Protein AF-A0A2I0N4E3-F1 (afdb_monomer_lite)

Secondary structure (DSSP, 8-state):
-HHHHHHT-HHHHHHHHHHHTT-HHHHHTT-TT---SHHHHHHHHHHHHHHHHHHHHH-----SSHHHHHHHTHHHHHHHHHHHHHHHHHHHH-GGGHHHHHHHHHHHHHHHHHHHHTT--THHHHHHHHHHHHHHHHHHHHHHHHS-SSTHHHHHHHHHHHHHHHHHHHHHTGGGGS-HHHHHHHHHHHHHHHHHHHHHHHH-GGGTTSHHHHHHHHHHS--TTTS--HHHHHSGGGS----HHHHHHHT-HHHHHHHHHHHHHHHHHHHHS--HHHHHHHHHHHHHHHHHHH-TTHHHHHHHHHHHHHHHHHHHHHHHHTHHHHHHHHHHHGGG-HHHHHHHH--HHHHHHHHHHIIIIIHHHHHHHHHHTS-HHHHHHHHHHHHHHTT----HHHHHHHHTT-SS-SS-----TTHHHHHHHHTTSSTTS-GGGSPEEE--GGGHHHHHHTS-S-BSSBTTTBSHHHHHHHHT-SSHHHHHHHHHHHHHHHHHHHHSS--HHHHHHHHHTT--HHHHHHHHHHHH-TTTTHHHHHH-HHHH--B--HHHHHHHGGGS-S---------HHHHHHHHHHHHHHHHS-HHHHHHHHHHHHHHHS--EEEE---HHHHHTSHHHHHHHTTB-GGGTEEEEEE-TT--EEEHHHHHHHHHT-------S---SS------TTS-TTS----B-STT-B-EEEEEE-

Foldseek 3Di:
DLLLCLLPRPQLVVQLVVLLLLQLLLLLCVFPPNPALVVVLLVLLVLLNSLLSVLLVQQDFDDPDVVRSCVVSVVSLVSLLSSLVSLLSNVVRDLPSLLSLVLLLVLLLVQLLVCQQVLTASSSSLSSSLSSLVSSLVSNVVVDVPPDDPNVLSSLSSVVSNVSSVVSCVQRRVCSVPHSVPSNVVSVVVVVVLLVVLCVLCVDPVNCPDSSNSSSCSVVPCPPLPQQDLVLCQPQQSPFCLDPVLLCLSSANLLQVQLVVLLVVLVVVCVVPPDSSSSSLNSCQVSLSVSVRRGNNSSSVNNSSSSSSSSVSLVVLVVVLPCVQLVVQLVVCVVVDNVVSNVVSDDPSNVVSVCCCVVRRVVSSNLSSVQSNDEVVVVVVVLVVVCVVVVHDDDPVVVVVSVVPDSHDSHYHYDPPVLLVVLQVLLVPPPVDQLVLAAEEAAAADCQCSCVPSNSHHYCHHPVGHNLLLNLQLVPPPDLLLNLLSQLVSLVLVCCVVPVFHDPQLVVLCVVLQDDPVLRVVLRCCSNCLVVQQVVLCVCCVQQNAFDDQVVQVVVVVPDPDDPNRLDTADSSLSSSSVRSRSSVVRDPNVSSVSSSVSSCVSRSHHHDHYDDDPCCQPPCVVVSCSSSRHDCVVFWQFWKAFPVRRTDGPVRVVVVVVPDPDDPPPDDDDDDDPDPPPPPSCPPDPDWDDPDPPGTIDTDIHTD

Structure (mmCIF, N/CA/C/O backbone):
data_AF-A0A2I0N4E3-F1
#
_entry.id   AF-A0A2I0N4E3-F1
#
loop_
_atom_site.group_PDB
_atom_site.id
_atom_site.type_symbol
_atom_site.label_atom_id
_atom_site.label_alt_id
_atom_site.label_comp_id
_atom_site.label_asym_id
_atom_site.label_entity_id
_atom_site.label_seq_id
_atom_site.pdbx_PDB_ins_code
_atom_site.Cartn_x
_atom_site.Cartn_y
_atom_site.Cartn_z
_atom_site.occupancy
_atom_site.B_iso_or_equiv
_atom_site.auth_seq_id
_atom_site.auth_comp_id
_atom_site.auth_asym_id
_atom_site.auth_atom_id
_atom_site.pdbx_PDB_model_num
ATOM 1 N N . TYR A 1 1 ? -19.682 -4.160 10.534 1.00 96.62 1 TYR A N 1
ATOM 2 C CA . TYR A 1 1 ? -20.645 -4.525 11.611 1.00 96.62 1 TYR A CA 1
ATOM 3 C C . TYR A 1 1 ? -19.995 -5.102 12.878 1.00 96.62 1 TYR A C 1
ATOM 5 O O . TYR A 1 1 ? -20.140 -4.505 13.945 1.00 96.62 1 TYR A O 1
ATOM 13 N N . PHE A 1 2 ? -19.321 -6.264 12.815 1.00 96.19 2 PHE A N 1
ATOM 14 C CA . PHE A 1 2 ? -18.874 -6.992 14.019 1.00 96.19 2 PHE A CA 1
ATOM 15 C C . PHE A 1 2 ? -17.879 -6.222 14.894 1.00 96.19 2 PHE A C 1
ATOM 17 O O . PHE A 1 2 ? -18.013 -6.278 16.115 1.00 96.19 2 PHE A O 1
ATOM 24 N N . ILE A 1 3 ? -16.967 -5.450 14.294 1.00 95.44 3 ILE A N 1
ATOM 25 C CA . ILE A 1 3 ? -16.037 -4.562 15.012 1.00 95.44 3 ILE A CA 1
ATOM 26 C C . ILE A 1 3 ? -16.822 -3.599 15.922 1.00 95.44 3 ILE A C 1
ATOM 28 O O . ILE A 1 3 ? -16.734 -3.689 17.146 1.00 95.44 3 ILE A O 1
ATOM 32 N N . GLY A 1 4 ? -17.699 -2.761 15.354 1.00 95.44 4 GLY A N 1
ATOM 33 C CA . GLY A 1 4 ? -18.514 -1.810 16.126 1.00 95.44 4 GLY A CA 1
ATOM 34 C C . GLY A 1 4 ? -19.456 -2.471 17.146 1.00 95.44 4 GLY A C 1
ATOM 35 O O . GLY A 1 4 ? -19.631 -1.956 18.254 1.00 95.44 4 GLY A O 1
ATOM 36 N N . LYS A 1 5 ? -20.024 -3.645 16.820 1.00 95.88 5 LYS A N 1
ATOM 37 C CA . LYS A 1 5 ? -20.852 -4.428 17.758 1.00 95.88 5 LYS A CA 1
ATOM 38 C C . LYS A 1 5 ? -20.054 -4.885 18.974 1.00 95.88 5 LYS A C 1
ATOM 40 O O . LYS A 1 5 ? -20.552 -4.769 20.093 1.00 95.88 5 LYS A O 1
ATOM 45 N N . ASN A 1 6 ? -18.871 -5.449 18.744 1.00 92.62 6 ASN A N 1
ATOM 46 C CA . ASN A 1 6 ? -18.045 -6.011 19.800 1.00 92.62 6 ASN A CA 1
ATOM 47 C C . ASN A 1 6 ? -17.428 -4.903 20.656 1.00 92.62 6 ASN A C 1
ATOM 49 O O . ASN A 1 6 ? -17.451 -5.036 21.873 1.00 92.62 6 ASN A O 1
ATOM 53 N N . LEU A 1 7 ? -16.958 -3.799 20.072 1.00 91.94 7 LEU A N 1
ATOM 54 C CA . LEU A 1 7 ? -16.380 -2.677 20.826 1.00 91.94 7 LEU A CA 1
ATOM 55 C C . LEU A 1 7 ? -17.418 -1.950 21.689 1.00 91.94 7 LEU A C 1
ATOM 57 O O . LEU A 1 7 ? -17.183 -1.6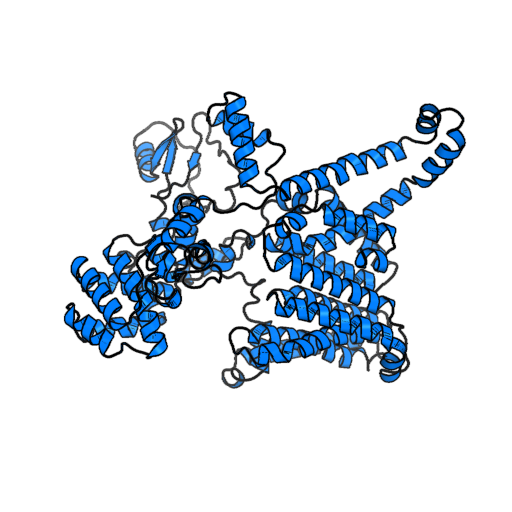74 22.871 1.00 91.94 7 LEU A O 1
ATOM 61 N N . PHE A 1 8 ? -18.596 -1.698 21.113 1.00 93.75 8 PHE A N 1
ATOM 62 C CA . PHE A 1 8 ? -19.646 -0.910 21.746 1.00 93.75 8 PHE A CA 1
ATOM 63 C C . PHE A 1 8 ? -20.942 -1.711 21.888 1.00 93.75 8 PHE A C 1
ATOM 65 O O . PHE A 1 8 ? -21.206 -2.275 22.948 1.00 93.75 8 PHE A O 1
ATOM 72 N N . ASN A 1 9 ? -21.792 -1.726 20.858 1.00 95.19 9 ASN A N 1
ATOM 73 C CA . ASN A 1 9 ? -23.085 -2.412 20.878 1.00 95.19 9 ASN A CA 1
ATOM 74 C C . ASN A 1 9 ? -23.651 -2.609 19.461 1.00 95.19 9 ASN A C 1
ATOM 76 O O . ASN A 1 9 ? -23.168 -2.032 18.488 1.00 95.19 9 ASN A O 1
ATOM 80 N N . ARG A 1 10 ? -24.741 -3.385 19.349 1.00 96.75 10 ARG A N 1
ATOM 81 C CA . ARG A 1 10 ? -25.404 -3.698 18.068 1.00 96.75 10 ARG A CA 1
ATOM 82 C C . ARG A 1 10 ? -25.760 -2.460 17.235 1.00 96.75 10 ARG A C 1
ATOM 84 O O . ARG A 1 10 ? -25.642 -2.530 16.020 1.00 96.75 10 ARG A O 1
ATOM 91 N N . LYS A 1 11 ? -26.204 -1.361 17.854 1.00 96.69 11 LYS A N 1
ATOM 92 C CA . LYS A 1 11 ? -26.636 -0.157 17.125 1.00 96.69 11 LYS A CA 1
ATOM 93 C C . LYS A 1 11 ? -25.449 0.564 16.493 1.00 96.69 11 LYS A C 1
ATOM 95 O O . LYS A 1 11 ? -25.528 0.909 15.324 1.00 96.69 11 LYS A O 1
ATOM 100 N N . VAL A 1 12 ? -24.341 0.688 17.225 1.00 97.00 12 VAL A N 1
ATOM 101 C CA . VAL A 1 12 ? -23.073 1.203 16.679 1.00 97.00 12 VAL A CA 1
ATOM 102 C C . VAL A 1 12 ? -22.603 0.328 15.516 1.00 97.00 12 VAL A C 1
ATOM 104 O O . VAL A 1 12 ? -22.289 0.839 14.451 1.00 97.00 12 VAL A O 1
ATOM 107 N N . GLY A 1 13 ? -22.659 -1.001 15.666 1.00 97.19 13 GLY A N 1
ATOM 108 C CA . GLY A 1 13 ? -22.301 -1.927 14.587 1.00 97.19 13 GLY A CA 1
ATOM 109 C C . GLY A 1 13 ? -23.149 -1.785 13.315 1.00 97.19 13 GLY A C 1
ATOM 110 O O . GLY A 1 13 ? -22.601 -1.922 12.223 1.00 97.19 13 GLY A O 1
ATOM 111 N N . LEU A 1 14 ? -24.458 -1.527 13.441 1.00 97.69 14 LEU A N 1
ATOM 112 C CA . LEU A 1 14 ? -25.352 -1.286 12.297 1.00 97.69 14 LEU A CA 1
ATOM 113 C C . LEU A 1 14 ? -25.046 0.048 11.614 1.00 97.69 14 LEU A C 1
ATOM 115 O O . LEU A 1 14 ? -24.922 0.081 10.398 1.00 97.69 14 LEU A O 1
ATOM 119 N N . ILE A 1 15 ? -24.879 1.119 12.395 1.00 97.50 15 ILE A N 1
ATOM 120 C CA . ILE A 1 15 ? -24.552 2.447 11.865 1.00 97.50 15 ILE A CA 1
ATOM 121 C C . ILE A 1 15 ? -23.200 2.410 11.142 1.00 97.50 15 ILE A C 1
ATOM 123 O O . ILE A 1 15 ? -23.111 2.903 10.029 1.00 97.50 15 ILE A O 1
ATOM 127 N N . ALA A 1 16 ? -22.177 1.772 11.720 1.00 97.44 16 ALA A N 1
ATOM 128 C CA . ALA A 1 16 ? -20.870 1.626 11.075 1.00 97.44 16 ALA A CA 1
ATOM 129 C C . ALA A 1 16 ? -20.960 0.889 9.732 1.00 97.44 16 ALA A C 1
ATOM 131 O O . ALA A 1 16 ? -20.292 1.263 8.780 1.00 97.44 16 ALA A O 1
ATOM 132 N N . ALA A 1 17 ? -21.780 -0.167 9.657 1.00 96.75 17 ALA A N 1
ATOM 133 C CA . ALA A 1 17 ? -21.975 -0.908 8.414 1.00 96.75 17 ALA A CA 1
ATOM 134 C C . ALA A 1 17 ? -22.701 -0.067 7.355 1.00 96.75 17 ALA A C 1
ATOM 136 O O . ALA A 1 17 ? -22.307 -0.106 6.200 1.00 96.75 17 ALA A O 1
ATOM 137 N N . ALA A 1 18 ? -23.718 0.701 7.757 1.00 95.88 18 ALA A N 1
ATOM 138 C CA . ALA A 1 18 ? -24.433 1.595 6.853 1.00 95.88 18 ALA A CA 1
ATOM 139 C C . ALA A 1 18 ? -23.533 2.725 6.335 1.00 95.88 18 ALA A C 1
ATOM 141 O O . ALA A 1 18 ? -23.530 2.975 5.142 1.00 95.88 18 ALA A O 1
ATOM 142 N N . LEU A 1 19 ? -22.741 3.357 7.213 1.00 96.06 19 LEU A N 1
ATOM 143 C CA . LEU A 1 19 ? -21.808 4.415 6.817 1.00 96.06 19 LEU A CA 1
ATOM 144 C C . LEU A 1 19 ? -20.777 3.898 5.814 1.00 96.06 19 LEU A C 1
ATOM 146 O O . LEU A 1 19 ? -20.636 4.509 4.763 1.00 96.06 19 LEU A O 1
ATOM 150 N N . LEU A 1 20 ? -20.141 2.756 6.105 1.00 95.25 20 LEU A N 1
ATOM 151 C CA . LEU A 1 20 ? -19.153 2.142 5.212 1.00 95.25 20 LEU A CA 1
ATOM 152 C C . LEU A 1 20 ? -19.754 1.772 3.850 1.00 95.25 20 LEU A C 1
ATOM 154 O O . LEU A 1 20 ? -19.149 2.038 2.823 1.00 95.25 20 LEU A O 1
ATOM 158 N N . ALA A 1 21 ? -20.966 1.209 3.838 1.00 93.44 21 ALA A N 1
ATOM 159 C CA . ALA A 1 21 ? -21.670 0.852 2.605 1.00 93.44 21 ALA A CA 1
ATOM 160 C C . ALA A 1 21 ? -22.066 2.065 1.743 1.00 93.44 21 ALA A C 1
ATOM 162 O O . ALA A 1 21 ? -22.497 1.885 0.613 1.00 93.44 21 ALA A O 1
ATOM 163 N N . THR A 1 22 ? -21.957 3.279 2.285 1.00 92.50 22 THR A N 1
ATOM 164 C CA . THR A 1 22 ? -22.213 4.547 1.587 1.00 92.50 22 THR A CA 1
ATOM 165 C C . THR A 1 22 ? -20.958 5.415 1.502 1.00 92.50 22 THR A C 1
ATOM 167 O O . THR A 1 22 ? -21.060 6.611 1.257 1.00 92.50 22 THR A O 1
ATOM 170 N N . THR A 1 23 ? -19.779 4.865 1.802 1.00 93.06 23 THR A N 1
ATOM 171 C CA . THR A 1 23 ? -18.528 5.614 1.700 1.00 93.06 23 THR A CA 1
ATOM 172 C C . THR A 1 23 ? -18.068 5.620 0.238 1.00 93.06 23 THR A C 1
ATOM 174 O O . THR A 1 23 ? -17.863 4.534 -0.302 1.00 93.06 23 THR A O 1
ATOM 177 N N . PRO A 1 24 ? -17.880 6.795 -0.393 1.00 89.31 24 PRO A N 1
ATOM 178 C CA . PRO A 1 24 ? -17.543 6.893 -1.816 1.00 89.31 24 PRO A CA 1
ATOM 179 C C . PRO A 1 24 ? -16.285 6.114 -2.201 1.00 89.31 24 PRO A C 1
ATOM 181 O O . PRO A 1 24 ? -16.346 5.262 -3.078 1.00 89.31 24 PRO A O 1
ATOM 184 N N . THR A 1 25 ? -15.176 6.303 -1.482 1.00 87.50 25 THR A N 1
ATOM 185 C CA . THR A 1 25 ? -13.910 5.609 -1.791 1.00 87.50 25 THR A CA 1
ATOM 186 C C . THR A 1 25 ? -13.981 4.103 -1.585 1.00 87.50 25 THR A C 1
ATOM 188 O O . THR A 1 25 ? -13.324 3.349 -2.287 1.00 87.50 25 THR A O 1
ATOM 191 N N . TRP A 1 26 ? -14.816 3.636 -0.653 1.00 90.38 26 TRP A N 1
ATOM 192 C CA . TRP A 1 26 ? -15.051 2.204 -0.481 1.00 90.38 26 TRP A CA 1
ATOM 193 C C . TRP A 1 26 ? -15.786 1.606 -1.686 1.00 90.38 26 TRP A C 1
ATOM 195 O O . TRP A 1 26 ? -15.526 0.468 -2.064 1.00 90.38 26 TRP A O 1
ATOM 205 N N . ILE A 1 27 ? -16.725 2.355 -2.269 1.00 89.50 27 ILE A N 1
ATOM 206 C CA . ILE A 1 27 ? -17.491 1.919 -3.440 1.00 89.50 27 ILE A CA 1
ATOM 207 C C . ILE A 1 27 ? -16.623 1.965 -4.689 1.00 89.50 27 ILE A C 1
ATOM 209 O O . ILE A 1 27 ? -16.612 0.983 -5.418 1.00 89.50 27 ILE A O 1
ATOM 213 N N . MET A 1 28 ? -15.876 3.052 -4.883 1.00 84.56 28 MET A N 1
ATOM 214 C CA . MET A 1 28 ? -14.990 3.270 -6.027 1.00 84.56 28 MET A CA 1
ATOM 215 C C . MET A 1 28 ? -14.033 2.088 -6.252 1.00 84.56 28 MET A C 1
ATOM 217 O O . MET A 1 28 ? -13.905 1.609 -7.374 1.00 84.56 28 MET A O 1
ATOM 221 N N . ASP A 1 29 ? -13.477 1.541 -5.169 1.00 84.44 29 ASP A N 1
ATOM 222 C CA . ASP A 1 29 ? -12.533 0.417 -5.223 1.00 84.44 29 ASP A CA 1
ATOM 223 C C . ASP A 1 29 ? -13.229 -0.960 -5.210 1.00 84.44 29 ASP A C 1
ATOM 225 O O . ASP A 1 29 ? -12.571 -1.994 -5.167 1.00 84.44 29 ASP A O 1
ATOM 229 N N . SER A 1 30 ? -14.568 -1.012 -5.203 1.00 88.31 30 SER A N 1
ATOM 230 C CA . SER A 1 30 ? -15.353 -2.260 -5.150 1.00 88.31 30 SER A CA 1
ATOM 231 C C . SER A 1 30 ? -16.513 -2.331 -6.149 1.00 88.31 30 SER A C 1
ATOM 233 O O . SER A 1 30 ? -17.421 -3.158 -5.996 1.00 88.31 30 SER A O 1
ATOM 235 N N . VAL A 1 31 ? -16.491 -1.487 -7.186 1.00 85.50 31 VAL A N 1
ATOM 236 C CA . VAL A 1 31 ? -17.494 -1.490 -8.257 1.00 85.50 31 VAL A CA 1
ATOM 237 C C . VAL A 1 31 ? -17.440 -2.767 -9.102 1.00 85.50 31 VAL A C 1
ATOM 239 O O . VAL A 1 31 ? -16.407 -3.416 -9.265 1.00 85.50 31 VAL A O 1
ATOM 242 N N . VAL A 1 32 ? -18.585 -3.142 -9.677 1.00 82.12 32 VAL A N 1
ATOM 243 C CA . VAL A 1 32 ? -18.674 -4.288 -10.593 1.00 82.12 32 VAL A CA 1
ATOM 244 C C . VAL A 1 32 ? -17.850 -4.000 -11.849 1.00 82.12 32 VAL A C 1
ATOM 246 O O . VAL A 1 32 ? -18.048 -2.975 -12.488 1.00 82.12 32 VAL A O 1
ATOM 249 N N . GLY A 1 33 ? -16.969 -4.931 -12.224 1.00 78.25 33 GLY A N 1
ATOM 250 C CA . GLY A 1 33 ? -16.068 -4.785 -13.375 1.00 78.25 33 GLY A CA 1
ATOM 251 C C . GLY A 1 33 ? -14.644 -4.373 -12.997 1.00 78.25 33 GLY A C 1
ATOM 252 O O . GLY A 1 33 ? -13.732 -4.586 -13.792 1.00 78.25 33 GLY A O 1
ATOM 253 N N . LEU A 1 34 ? -14.424 -3.887 -11.770 1.00 80.25 34 LEU A N 1
ATOM 254 C CA . LEU A 1 34 ? -13.090 -3.672 -11.212 1.00 80.25 34 LEU A CA 1
ATOM 255 C C . LEU A 1 34 ? -12.622 -4.951 -10.506 1.00 80.25 34 LEU A C 1
ATOM 257 O O . LEU A 1 34 ? -12.810 -5.138 -9.304 1.00 80.25 34 LEU A O 1
ATOM 261 N N . ALA A 1 35 ? -12.071 -5.884 -11.282 1.00 82.94 35 ALA A N 1
ATOM 262 C CA . ALA A 1 35 ? -11.586 -7.172 -10.786 1.00 82.94 35 ALA A CA 1
ATOM 263 C C . ALA A 1 35 ? -10.188 -7.056 -10.149 1.00 82.94 35 ALA A C 1
ATOM 265 O O . ALA A 1 35 ? -9.263 -7.758 -10.554 1.00 82.94 35 ALA A O 1
ATOM 266 N N . ASP A 1 36 ? -10.049 -6.169 -9.164 1.00 85.25 36 ASP A N 1
ATOM 267 C CA . ASP A 1 36 ? -8.798 -5.956 -8.439 1.00 85.25 36 ASP A CA 1
ATOM 268 C C . ASP A 1 36 ? -8.778 -6.676 -7.075 1.00 85.25 36 ASP A C 1
ATOM 270 O O . ASP A 1 36 ? -9.793 -7.158 -6.560 1.00 85.25 36 ASP A O 1
ATOM 274 N N . HIS A 1 37 ? -7.594 -6.778 -6.481 1.00 88.12 37 HIS A N 1
ATOM 275 C CA . HIS A 1 37 ? -7.341 -7.459 -5.214 1.00 88.12 37 HIS A CA 1
ATOM 276 C C . HIS A 1 37 ? -7.813 -6.672 -3.975 1.00 88.12 37 HIS A C 1
ATOM 278 O O . HIS A 1 37 ? -7.923 -7.249 -2.884 1.00 88.12 37 HIS A O 1
ATOM 284 N N . ASP A 1 38 ? -8.151 -5.392 -4.137 1.00 87.88 38 ASP A N 1
ATOM 285 C CA . ASP A 1 38 ? -8.483 -4.453 -3.064 1.00 87.88 38 ASP A CA 1
ATOM 286 C C . ASP A 1 38 ? -9.677 -4.884 -2.188 1.00 87.88 38 ASP A C 1
ATOM 288 O O . ASP A 1 38 ? -9.509 -5.077 -0.972 1.00 87.88 38 ASP A O 1
ATOM 292 N N . PRO A 1 39 ? -10.875 -5.161 -2.746 1.00 89.31 39 PRO A N 1
ATOM 293 C CA . PRO A 1 39 ? -12.007 -5.652 -1.960 1.00 89.31 39 PRO A CA 1
ATOM 294 C C . PRO A 1 39 ? -11.705 -6.959 -1.226 1.00 89.31 39 PRO A C 1
ATOM 296 O O . PRO A 1 39 ? -12.187 -7.180 -0.106 1.00 89.31 39 PRO A O 1
ATOM 299 N N . PHE A 1 40 ? -10.909 -7.833 -1.850 1.00 91.69 40 PHE A N 1
ATOM 300 C CA . PHE A 1 40 ? -10.581 -9.145 -1.310 1.00 91.69 40 PHE A CA 1
ATOM 301 C C . PHE A 1 40 ? -9.725 -9.015 -0.053 1.00 91.69 40 PHE A C 1
ATOM 303 O O . PHE A 1 40 ? -10.106 -9.518 1.013 1.00 91.69 40 PHE A O 1
ATOM 310 N N . TYR A 1 41 ? -8.600 -8.298 -0.133 1.00 92.31 41 TYR A N 1
ATOM 311 C CA . TYR A 1 41 ? -7.736 -8.146 1.032 1.00 92.31 41 TYR A CA 1
ATOM 312 C C . TYR A 1 41 ? -8.430 -7.323 2.125 1.00 92.31 41 TYR A C 1
ATOM 314 O O . TYR A 1 41 ? -8.303 -7.659 3.306 1.00 92.31 41 TYR A O 1
ATOM 322 N N . MET A 1 42 ? -9.214 -6.293 1.775 1.00 92.25 42 MET A N 1
ATOM 323 C CA . MET A 1 42 ? -9.929 -5.477 2.762 1.00 92.25 42 MET A CA 1
ATOM 324 C C . MET A 1 42 ? -10.963 -6.303 3.534 1.00 92.25 42 MET A C 1
ATOM 326 O O . MET A 1 42 ? -11.078 -6.176 4.758 1.00 92.25 42 MET A O 1
ATOM 330 N N . PHE A 1 43 ? -11.682 -7.206 2.861 1.00 94.00 43 PHE A N 1
ATOM 331 C CA . PHE A 1 43 ? -12.611 -8.123 3.518 1.00 94.00 43 PHE A CA 1
ATOM 332 C C . PHE A 1 43 ? -11.906 -8.997 4.567 1.00 94.00 43 PHE A C 1
ATOM 334 O O . PHE A 1 43 ? -12.353 -9.067 5.722 1.00 94.00 43 PHE A O 1
ATOM 341 N N . PHE A 1 44 ? -10.789 -9.632 4.200 1.00 97.31 44 PHE A N 1
ATOM 342 C CA . PHE A 1 44 ? -10.035 -10.485 5.119 1.00 97.31 44 PHE A CA 1
ATOM 343 C C . PHE A 1 44 ? -9.346 -9.689 6.231 1.00 97.31 44 PHE A C 1
ATOM 345 O O . PHE A 1 44 ? -9.364 -10.132 7.382 1.00 97.31 44 PHE A O 1
ATOM 352 N N . ALA A 1 45 ? -8.840 -8.486 5.954 1.00 95.88 45 ALA A N 1
ATOM 353 C CA . ALA A 1 45 ? -8.287 -7.595 6.971 1.00 95.88 45 ALA A CA 1
ATOM 354 C C . ALA A 1 45 ? -9.343 -7.229 8.032 1.00 95.88 45 ALA A C 1
ATOM 356 O O . ALA A 1 45 ? -9.100 -7.354 9.237 1.00 95.88 45 ALA A O 1
ATOM 357 N N . LEU A 1 46 ? -10.562 -6.867 7.610 1.00 95.81 46 LEU A N 1
ATOM 358 C CA . LEU A 1 46 ? -11.665 -6.556 8.527 1.00 95.81 46 LEU A CA 1
ATOM 359 C C . LEU A 1 46 ? -12.172 -7.780 9.294 1.00 95.81 46 LEU A C 1
ATOM 361 O O . LEU A 1 46 ? -12.535 -7.654 10.471 1.00 95.81 46 LEU A O 1
ATOM 365 N N . CYS A 1 47 ? -12.186 -8.960 8.669 1.00 97.56 47 CYS A N 1
ATOM 366 C CA . CYS A 1 47 ? -12.460 -10.218 9.362 1.00 97.56 47 CYS A CA 1
ATOM 367 C C . CYS A 1 47 ? -11.408 -10.484 10.444 1.00 97.56 47 CYS A C 1
ATOM 369 O O . CYS A 1 47 ? -11.774 -10.746 11.595 1.00 97.56 47 CYS A O 1
ATOM 371 N N . GLY A 1 48 ? -10.127 -10.313 10.105 1.00 97.69 48 GLY A N 1
ATOM 372 C CA . GLY A 1 48 ? -8.998 -10.391 11.026 1.00 97.69 48 GLY A CA 1
ATOM 373 C C . GLY A 1 48 ? -9.200 -9.481 12.232 1.00 97.69 48 GLY A C 1
ATOM 374 O O . GLY A 1 48 ? -9.277 -9.959 13.362 1.00 97.69 48 GLY A O 1
ATOM 375 N N . PHE A 1 49 ? -9.429 -8.187 12.015 1.00 97.19 49 PHE A N 1
ATOM 376 C CA . PHE A 1 49 ? -9.669 -7.233 13.101 1.00 97.19 49 PHE A CA 1
ATOM 377 C C . PHE A 1 49 ? -10.916 -7.539 13.938 1.00 97.19 49 PHE A C 1
ATOM 379 O O . PHE A 1 49 ? -10.894 -7.408 15.166 1.00 97.19 49 PHE A O 1
ATOM 386 N N . ALA A 1 50 ? -12.013 -7.981 13.320 1.00 97.19 50 ALA A N 1
ATOM 387 C CA . ALA A 1 50 ? -13.221 -8.358 14.051 1.00 97.19 50 ALA A CA 1
ATOM 388 C C . ALA A 1 50 ? -12.983 -9.557 14.983 1.00 97.19 50 ALA A C 1
ATOM 390 O O . ALA A 1 50 ? -13.464 -9.555 16.125 1.00 97.19 50 ALA A O 1
ATOM 391 N N . LEU A 1 51 ? -12.246 -10.561 14.501 1.00 97.94 51 LEU A N 1
ATOM 392 C CA . LEU A 1 51 ? -11.850 -11.750 15.254 1.00 97.94 51 LEU A CA 1
ATOM 393 C C . LEU A 1 51 ? -10.824 -11.411 16.337 1.00 97.94 51 LEU A C 1
ATOM 395 O O . LEU A 1 51 ? -10.964 -11.880 17.465 1.00 97.94 51 LEU A O 1
ATOM 399 N N . PHE A 1 52 ? -9.875 -10.524 16.046 1.00 97.69 52 PHE A N 1
ATOM 400 C CA . PHE A 1 52 ? -8.890 -10.027 17.000 1.00 97.69 52 PHE A CA 1
ATOM 401 C C . PHE A 1 52 ? -9.551 -9.315 18.187 1.00 97.69 52 PHE A C 1
ATOM 403 O O . PHE A 1 52 ? -9.347 -9.681 19.345 1.00 97.69 52 PHE A O 1
ATOM 410 N N . VAL A 1 53 ? -10.454 -8.366 17.917 1.00 96.12 53 VAL A N 1
ATOM 411 C CA . VAL A 1 53 ? -11.245 -7.695 18.962 1.00 96.12 53 VAL A CA 1
ATOM 412 C C . VAL A 1 53 ? -12.080 -8.714 19.741 1.00 96.12 53 VAL A C 1
ATOM 414 O O . VAL A 1 53 ? -12.203 -8.627 20.965 1.00 96.12 53 VAL A O 1
ATOM 417 N N . LYS A 1 54 ? -12.659 -9.710 19.059 1.00 96.06 54 LYS A N 1
ATOM 418 C CA . LYS A 1 54 ? -13.422 -10.770 19.725 1.00 96.06 54 LYS A CA 1
ATOM 419 C C . LYS A 1 54 ? -12.539 -11.616 20.647 1.00 96.06 54 LYS A C 1
ATOM 421 O O . LYS A 1 54 ? -12.999 -11.956 21.740 1.00 96.06 54 LYS A O 1
ATOM 426 N N . ALA A 1 55 ? -11.308 -11.920 20.242 1.00 96.62 55 ALA A N 1
ATOM 427 C CA . ALA A 1 55 ? -10.319 -12.623 21.049 1.00 96.62 55 ALA A CA 1
ATOM 428 C C . ALA A 1 55 ? -9.990 -11.828 22.319 1.00 96.62 55 ALA A C 1
ATOM 430 O O . ALA A 1 55 ? -10.166 -12.360 23.416 1.00 96.62 55 ALA A O 1
ATOM 431 N N . LEU A 1 56 ? -9.658 -10.537 22.185 1.00 94.25 56 LEU A N 1
ATOM 432 C CA . LEU A 1 56 ? -9.362 -9.648 23.317 1.00 94.25 56 LEU A CA 1
ATOM 433 C C . LEU A 1 56 ? -10.500 -9.602 24.345 1.00 94.25 56 LEU A C 1
ATOM 435 O O . LEU A 1 56 ? -10.254 -9.712 25.539 1.00 94.25 56 LEU A O 1
ATOM 439 N N . LYS A 1 57 ? -11.761 -9.496 23.901 1.00 92.44 57 LYS A N 1
ATOM 440 C CA . LYS A 1 57 ? -12.915 -9.462 24.824 1.00 92.44 57 LYS A CA 1
ATOM 441 C C . LYS A 1 57 ? -13.247 -10.809 25.461 1.00 92.44 57 LYS A C 1
ATOM 443 O O . LYS A 1 57 ? -13.951 -10.846 26.466 1.00 92.44 57 LYS A O 1
ATOM 448 N N . THR A 1 58 ? -12.847 -11.906 24.825 1.00 93.69 58 THR A N 1
ATOM 449 C CA . THR A 1 58 ? -13.118 -13.264 25.319 1.00 93.69 58 THR A CA 1
ATOM 450 C C . THR A 1 58 ? -12.033 -13.724 26.291 1.00 93.69 58 THR A C 1
ATOM 452 O O . THR A 1 58 ? -12.294 -14.601 27.114 1.00 93.69 58 THR A O 1
ATOM 455 N N . TYR A 1 59 ? -10.837 -13.142 26.199 1.00 93.62 59 TYR A N 1
ATOM 456 C CA . TYR A 1 59 ? -9.719 -13.453 27.073 1.00 93.62 59 TYR A CA 1
ATOM 457 C C . TYR A 1 59 ? -10.019 -13.047 28.522 1.00 93.62 59 TYR A C 1
ATOM 459 O O . TYR A 1 59 ? -10.478 -11.941 28.802 1.00 93.62 59 TYR A O 1
ATOM 467 N N . LYS A 1 60 ? -9.762 -13.965 29.450 1.00 89.44 60 LYS A N 1
ATOM 468 C CA . LYS A 1 60 ? -9.865 -13.771 30.893 1.00 89.44 60 LYS A CA 1
ATOM 469 C C . LYS A 1 60 ? -8.474 -13.506 31.455 1.00 89.44 60 LYS A C 1
ATOM 471 O O . LYS A 1 60 ? -7.625 -14.401 31.459 1.00 89.44 60 LYS A O 1
ATOM 476 N N . ASP A 1 61 ? -8.275 -12.286 31.941 1.00 83.69 61 ASP A N 1
ATOM 477 C CA . ASP A 1 61 ? -7.032 -11.851 32.582 1.00 83.69 61 ASP A CA 1
ATOM 478 C C . ASP A 1 61 ? -6.785 -12.566 33.935 1.00 83.69 61 ASP A C 1
ATOM 480 O O . ASP A 1 61 ? -7.633 -13.310 34.440 1.00 83.69 61 ASP A O 1
ATOM 484 N N . ASN A 1 62 ? -5.617 -12.302 34.535 1.00 76.88 62 ASN A N 1
ATOM 485 C CA . ASN A 1 62 ? -5.233 -12.677 35.905 1.00 76.88 62 ASN A CA 1
ATOM 486 C C . ASN A 1 62 ? -5.150 -14.182 36.189 1.00 76.88 62 ASN A C 1
ATOM 488 O O . ASN A 1 62 ? -5.598 -14.655 37.233 1.00 76.88 62 ASN A O 1
ATOM 492 N N . GLN A 1 63 ? -4.513 -14.929 35.292 1.00 80.06 63 GLN A N 1
ATOM 493 C CA . GLN A 1 63 ? -4.165 -16.320 35.571 1.00 80.06 63 GLN A CA 1
ATOM 494 C C . GLN A 1 63 ? -2.855 -16.408 36.375 1.00 80.06 63 GLN A C 1
ATOM 496 O O . GLN A 1 63 ? -2.035 -15.481 36.386 1.00 80.06 63 GLN A O 1
ATOM 501 N N . SER A 1 64 ? -2.685 -17.519 37.093 1.00 72.81 64 SER A N 1
ATOM 502 C CA . SER A 1 64 ? -1.531 -17.773 37.966 1.00 72.81 64 SER A CA 1
ATOM 503 C C . SER A 1 64 ? -0.228 -17.960 37.189 1.00 72.81 64 SER A C 1
ATOM 505 O O . SER A 1 64 ? 0.825 -17.515 37.639 1.00 72.81 64 SER A O 1
ATOM 507 N N . ASP A 1 65 ? -0.300 -18.599 36.023 1.00 82.81 65 ASP A N 1
ATOM 508 C CA . ASP A 1 65 ? 0.832 -18.889 35.150 1.00 82.81 65 ASP A CA 1
ATOM 509 C C . ASP A 1 65 ? 0.414 -18.907 33.663 1.00 82.81 65 ASP A C 1
ATOM 511 O O . ASP A 1 65 ? -0.762 -18.771 33.301 1.00 82.81 65 ASP A O 1
ATOM 515 N N . ILE A 1 66 ? 1.398 -19.073 32.776 1.00 85.19 66 ILE A N 1
ATOM 516 C CA . ILE A 1 66 ? 1.188 -19.160 31.322 1.00 85.19 66 ILE A CA 1
ATOM 517 C C . ILE A 1 66 ? 0.377 -20.403 30.931 1.00 85.19 66 ILE A C 1
ATOM 519 O O . ILE A 1 66 ? -0.467 -20.330 30.038 1.00 85.19 66 ILE A O 1
ATOM 523 N N . LYS A 1 67 ? 0.586 -21.542 31.602 1.00 86.88 67 LYS A N 1
ATOM 524 C CA . LYS A 1 67 ? -0.135 -22.786 31.289 1.00 86.88 67 LYS A CA 1
ATOM 525 C C . LYS A 1 67 ? -1.632 -22.640 31.574 1.00 86.88 67 LYS A C 1
ATOM 527 O O . LYS A 1 67 ? -2.465 -23.021 30.747 1.00 86.88 67 LYS A O 1
ATOM 532 N N . SER A 1 68 ? -1.983 -22.028 32.701 1.00 85.94 68 SER A N 1
ATOM 533 C CA . SER A 1 68 ? -3.350 -21.648 33.059 1.00 85.94 68 SER A CA 1
ATOM 534 C C . SER A 1 68 ? -3.908 -20.599 32.094 1.00 85.94 68 SER A C 1
ATOM 536 O O . SER A 1 68 ? -5.019 -20.755 31.589 1.00 85.94 68 SER A O 1
ATOM 538 N N . SER A 1 69 ? -3.101 -19.596 31.724 1.00 87.75 69 SER A N 1
ATOM 539 C CA . SER A 1 69 ? -3.458 -18.589 30.708 1.00 87.75 69 SER A CA 1
ATOM 540 C C . SER A 1 69 ? -3.904 -19.216 29.392 1.00 87.75 69 SER A C 1
ATOM 542 O O . SER A 1 69 ? -4.947 -18.841 28.866 1.00 87.75 69 SER A O 1
ATOM 544 N N . ILE A 1 70 ? -3.171 -20.211 28.894 1.00 89.94 70 ILE A N 1
ATOM 545 C CA . ILE A 1 70 ? -3.494 -20.906 27.643 1.00 89.94 70 ILE A CA 1
ATOM 546 C C . ILE A 1 70 ? -4.713 -21.822 27.816 1.00 89.94 70 ILE A C 1
ATOM 548 O O . ILE A 1 70 ? -5.655 -21.775 27.022 1.00 89.94 70 ILE A O 1
ATOM 552 N N . SER A 1 71 ? -4.719 -22.658 28.857 1.00 90.50 71 SER A N 1
ATOM 553 C CA . SER A 1 71 ? -5.765 -23.669 29.059 1.00 90.50 71 SER A CA 1
ATOM 554 C C . SER A 1 71 ? -7.145 -23.065 29.343 1.00 90.50 71 SER A C 1
ATOM 556 O O . SER A 1 71 ? -8.136 -23.551 28.792 1.00 90.50 71 SER A O 1
ATOM 558 N N . ASN A 1 72 ? -7.213 -21.972 30.107 1.00 91.69 72 ASN A N 1
ATOM 559 C CA . ASN A 1 72 ? -8.466 -21.294 30.442 1.00 91.69 72 ASN A CA 1
ATOM 560 C C . ASN A 1 72 ? -8.972 -20.365 29.327 1.00 91.69 72 ASN A C 1
ATOM 562 O O . ASN A 1 72 ? -10.166 -20.055 29.288 1.00 91.69 72 ASN A O 1
ATOM 566 N N . ASN A 1 73 ? -8.105 -19.959 28.391 1.00 94.69 73 ASN A N 1
ATOM 567 C CA . ASN A 1 73 ? -8.443 -19.029 27.308 1.00 94.69 73 ASN A CA 1
ATOM 568 C C . ASN A 1 73 ? -8.428 -19.649 25.904 1.00 94.69 73 ASN A C 1
ATOM 570 O O . ASN A 1 73 ? -8.385 -18.916 24.917 1.00 94.69 73 ASN A O 1
ATOM 574 N N . LYS A 1 74 ? -8.564 -20.977 25.776 1.00 94.62 74 LYS A N 1
ATOM 575 C CA . LYS A 1 74 ? -8.592 -21.678 24.473 1.00 94.62 74 LYS A CA 1
ATOM 576 C C . LYS A 1 74 ? -9.513 -21.021 23.441 1.00 94.62 74 LYS A C 1
ATOM 578 O O . LYS A 1 74 ? -9.115 -20.827 22.301 1.00 94.62 74 LYS A O 1
ATOM 583 N N . ARG A 1 75 ? -10.728 -20.618 23.837 1.00 96.62 75 ARG A N 1
ATOM 584 C CA . ARG A 1 75 ? -11.674 -19.944 22.925 1.00 96.62 75 ARG A CA 1
ATOM 585 C C . ARG A 1 75 ? -11.139 -18.609 22.400 1.00 96.62 75 ARG A C 1
ATOM 587 O O . ARG A 1 75 ? -11.325 -18.314 21.227 1.00 96.62 75 ARG A O 1
ATOM 594 N N . ALA A 1 76 ? -10.489 -17.811 23.248 1.00 96.50 76 ALA A N 1
ATOM 595 C CA . ALA A 1 76 ? -9.882 -16.551 22.827 1.00 96.50 76 ALA A CA 1
ATOM 596 C C . ALA A 1 76 ? -8.716 -16.798 21.860 1.00 96.50 76 ALA A C 1
ATOM 598 O O . ALA A 1 76 ? -8.623 -16.122 20.841 1.00 96.50 76 ALA A O 1
ATOM 599 N N . LEU A 1 77 ? -7.890 -17.813 22.132 1.00 97.69 77 LEU A N 1
ATOM 600 C CA . LEU A 1 77 ? -6.766 -18.185 21.268 1.00 97.69 77 LEU A CA 1
ATOM 601 C C . LEU A 1 77 ? -7.217 -18.751 19.916 1.00 97.69 77 LEU A C 1
ATOM 603 O O . LEU A 1 77 ? -6.583 -18.465 18.911 1.00 97.69 77 LEU A O 1
ATOM 607 N N . VAL A 1 78 ? -8.344 -19.468 19.851 1.00 98.12 78 VAL A N 1
ATOM 608 C CA . VAL A 1 78 ? -8.940 -19.886 18.568 1.00 98.12 78 VAL A CA 1
ATOM 609 C C . VAL A 1 78 ? -9.371 -18.671 17.745 1.00 98.12 78 VAL A C 1
ATOM 611 O O . VAL A 1 78 ? -9.061 -18.604 16.561 1.00 98.12 78 VAL A O 1
ATOM 614 N N . TYR A 1 79 ? -10.028 -17.675 18.352 1.00 98.25 79 TYR A N 1
ATOM 615 C CA . TYR A 1 79 ? -10.347 -16.434 17.635 1.00 98.25 79 TYR A CA 1
ATOM 616 C C . TYR A 1 79 ? -9.086 -15.687 17.179 1.00 98.25 79 TYR A C 1
ATOM 618 O O . TYR A 1 79 ? -9.075 -15.144 16.078 1.00 98.25 79 TYR A O 1
ATOM 626 N N . ALA A 1 80 ? -8.021 -15.688 17.988 1.00 98.25 80 ALA A N 1
ATOM 627 C CA . ALA A 1 80 ? -6.736 -15.102 17.614 1.00 98.25 80 ALA A CA 1
ATOM 628 C C . ALA A 1 80 ? -6.079 -15.848 16.439 1.00 98.25 80 ALA A C 1
ATOM 630 O O . ALA A 1 80 ? -5.609 -15.214 15.500 1.00 98.25 80 ALA A O 1
ATOM 631 N N . ALA A 1 81 ? -6.110 -17.181 16.435 1.00 98.56 81 ALA A N 1
ATOM 632 C CA . ALA A 1 81 ? -5.604 -17.988 15.328 1.00 98.56 81 ALA A CA 1
ATOM 633 C C . ALA A 1 81 ? -6.409 -17.753 14.038 1.00 98.56 81 ALA A C 1
ATOM 635 O O . ALA A 1 81 ? -5.825 -17.545 12.980 1.00 98.56 81 ALA A O 1
ATOM 636 N N . LEU A 1 82 ? -7.744 -17.684 14.118 1.00 98.50 82 LEU A N 1
ATOM 637 C CA . LEU A 1 82 ? -8.593 -17.342 12.966 1.00 98.50 82 LEU A CA 1
ATOM 638 C C . LEU A 1 82 ? -8.334 -15.915 12.455 1.00 98.50 82 LEU A C 1
ATOM 640 O O . LEU A 1 82 ? -8.375 -15.671 11.249 1.00 98.50 82 LEU A O 1
ATOM 644 N N . SER A 1 83 ? -8.032 -14.976 13.358 1.00 98.44 83 SER A N 1
ATOM 645 C CA . SER A 1 83 ? -7.556 -13.646 12.973 1.00 98.44 83 SER A CA 1
ATOM 646 C C . SER A 1 83 ? -6.242 -13.737 12.198 1.00 98.44 83 SER A C 1
ATOM 648 O O . SER A 1 83 ? -6.121 -13.100 11.157 1.00 98.44 83 SER A O 1
ATOM 650 N N . GLY A 1 84 ? -5.289 -14.545 12.666 1.00 98.19 84 GLY A N 1
ATOM 651 C CA . GLY A 1 84 ? -4.022 -14.780 11.975 1.00 98.19 84 GLY A CA 1
ATOM 652 C C . GLY A 1 84 ? -4.188 -15.429 10.601 1.00 98.19 84 GLY A C 1
ATOM 653 O O . GLY A 1 84 ? -3.549 -14.997 9.647 1.00 98.19 84 GLY A O 1
ATOM 654 N N . ALA A 1 85 ? -5.098 -16.399 10.472 1.00 98.25 85 ALA A N 1
ATOM 655 C CA . ALA A 1 85 ? -5.452 -17.014 9.192 1.00 98.25 85 ALA A CA 1
ATOM 656 C C . ALA A 1 85 ? -6.085 -16.015 8.212 1.00 98.25 85 ALA A C 1
ATOM 658 O O . ALA A 1 85 ? -5.804 -16.061 7.019 1.00 98.25 85 ALA A O 1
ATOM 659 N N . SER A 1 86 ? -6.882 -15.068 8.716 1.00 98.12 86 SER A N 1
ATOM 660 C CA . SER A 1 86 ? -7.413 -13.981 7.884 1.00 98.12 86 SER A CA 1
ATOM 661 C C . SER A 1 86 ? -6.285 -13.074 7.380 1.00 98.12 86 SER A C 1
ATOM 663 O O . SER A 1 86 ? -6.241 -12.767 6.197 1.00 98.12 86 SER A O 1
ATOM 665 N N . PHE A 1 87 ? -5.322 -12.705 8.233 1.00 97.75 87 PHE A N 1
ATOM 666 C CA . PHE A 1 87 ? -4.153 -11.931 7.790 1.00 97.75 87 PHE A CA 1
ATOM 667 C C . PHE A 1 87 ? -3.203 -12.719 6.881 1.00 97.75 87 PHE A C 1
ATOM 669 O O . PHE A 1 87 ? -2.536 -12.109 6.056 1.00 97.75 87 PHE A O 1
ATOM 676 N N . ALA A 1 88 ? -3.161 -14.051 6.979 1.00 95.88 88 ALA A N 1
ATOM 677 C CA . ALA A 1 88 ? -2.445 -14.884 6.013 1.00 95.88 88 ALA A CA 1
ATOM 678 C C . ALA A 1 88 ? -3.071 -14.753 4.615 1.00 95.88 88 ALA A C 1
ATOM 680 O O . ALA A 1 88 ? -2.357 -14.536 3.646 1.00 95.88 88 ALA A O 1
ATOM 681 N N . ALA A 1 89 ? -4.405 -14.773 4.513 1.00 95.75 89 ALA A N 1
ATOM 682 C CA . ALA A 1 89 ? -5.082 -14.524 3.238 1.00 95.75 89 ALA A CA 1
ATOM 683 C C . ALA A 1 89 ? -4.743 -13.135 2.666 1.00 95.75 89 ALA A C 1
ATOM 685 O O . ALA A 1 89 ? -4.454 -13.022 1.479 1.00 95.75 89 ALA A O 1
ATOM 686 N N . VAL A 1 90 ? -4.691 -12.096 3.511 1.00 94.88 90 VAL A N 1
ATOM 687 C CA . VAL A 1 90 ? -4.236 -10.753 3.097 1.00 94.88 90 VAL A CA 1
ATOM 688 C C . VAL A 1 90 ? -2.797 -10.804 2.574 1.00 94.88 90 VAL A C 1
ATOM 690 O O . VAL A 1 90 ? -2.536 -10.292 1.495 1.00 94.88 90 VAL A O 1
ATOM 693 N N . MET A 1 91 ? -1.884 -11.463 3.293 1.00 90.88 91 MET A N 1
ATOM 694 C CA . MET A 1 91 ? -0.474 -11.583 2.903 1.00 90.88 91 MET A CA 1
ATOM 695 C C . MET A 1 91 ? -0.270 -12.347 1.585 1.00 90.88 91 MET A C 1
ATOM 697 O O . MET A 1 91 ? 0.674 -12.050 0.868 1.00 90.88 91 MET A O 1
ATOM 701 N N . LEU A 1 92 ? -1.137 -13.309 1.242 1.00 89.19 92 LEU A N 1
ATOM 702 C CA . LEU A 1 92 ? -1.094 -13.997 -0.065 1.00 89.19 92 LEU A CA 1
ATOM 703 C C . LEU A 1 92 ? -1.584 -13.127 -1.220 1.00 89.19 92 LEU A C 1
ATOM 705 O O . LEU A 1 92 ? -1.344 -13.471 -2.371 1.00 89.19 92 LEU A O 1
ATOM 709 N N . THR A 1 93 ? -2.319 -12.063 -0.914 1.00 88.31 93 THR A N 1
ATOM 710 C CA . THR A 1 93 ? -3.020 -11.260 -1.919 1.00 88.31 93 THR A CA 1
ATOM 711 C C . THR A 1 93 ? -2.339 -9.916 -2.136 1.00 88.31 93 THR A C 1
ATOM 713 O O . THR A 1 93 ? -2.355 -9.401 -3.246 1.00 88.31 93 THR A O 1
ATOM 716 N N . TRP A 1 94 ? -1.765 -9.327 -1.082 1.00 86.94 94 TRP A N 1
ATOM 717 C CA . TRP A 1 94 ? -1.279 -7.956 -1.121 1.00 86.94 94 TRP A CA 1
ATOM 718 C C . TRP A 1 94 ? -0.029 -7.724 -0.275 1.00 86.94 94 TRP A C 1
ATOM 720 O O . TRP A 1 94 ? -0.003 -7.989 0.930 1.00 86.94 94 TRP A O 1
ATOM 730 N N . ASP A 1 95 ? 0.968 -7.094 -0.888 1.00 78.62 95 ASP A N 1
ATOM 731 C CA . ASP A 1 95 ? 2.247 -6.739 -0.269 1.00 78.62 95 ASP A CA 1
ATOM 732 C C . ASP A 1 95 ? 2.113 -5.725 0.882 1.00 78.62 95 ASP A C 1
ATOM 734 O O . ASP A 1 95 ? 2.935 -5.691 1.802 1.00 78.62 95 ASP A O 1
ATOM 738 N N . GLY A 1 96 ? 1.049 -4.915 0.887 1.00 79.50 96 GLY A N 1
ATOM 739 C CA . GLY A 1 96 ? 0.749 -3.957 1.958 1.00 79.50 96 GLY A CA 1
ATOM 740 C C . GLY A 1 96 ? 0.200 -4.575 3.250 1.00 79.50 96 GLY A C 1
ATOM 741 O O . GLY A 1 96 ? -0.064 -3.847 4.211 1.00 79.50 96 GLY A O 1
ATOM 742 N N . PHE A 1 97 ? 0.070 -5.908 3.344 1.00 88.00 97 PHE A N 1
ATOM 743 C CA . PHE A 1 97 ? -0.432 -6.595 4.546 1.00 88.00 97 PHE A CA 1
ATOM 744 C C . PHE A 1 97 ? 0.314 -6.215 5.841 1.00 88.00 97 PHE A C 1
ATOM 746 O O . PHE A 1 97 ? -0.268 -6.278 6.931 1.00 88.00 97 PHE A O 1
ATOM 753 N N . LEU A 1 98 ? 1.586 -5.804 5.716 1.00 87.56 98 LEU A N 1
ATOM 754 C CA . LEU A 1 98 ? 2.447 -5.351 6.811 1.00 87.56 98 LEU A CA 1
ATOM 755 C C . LEU A 1 98 ? 1.822 -4.214 7.621 1.00 87.56 98 LEU A C 1
ATOM 757 O O . LEU A 1 98 ? 2.089 -4.099 8.814 1.00 87.56 98 LEU A O 1
ATOM 761 N N . ILE A 1 99 ? 0.955 -3.405 7.010 1.00 88.00 99 ILE A N 1
ATOM 762 C CA . ILE A 1 99 ? 0.207 -2.356 7.706 1.00 88.00 99 ILE A CA 1
ATOM 763 C C . ILE A 1 99 ? -0.668 -2.972 8.804 1.00 88.00 99 ILE A C 1
ATOM 765 O O . ILE A 1 99 ? -0.646 -2.526 9.952 1.00 88.00 99 ILE A O 1
ATOM 769 N N . PHE A 1 100 ? -1.408 -4.038 8.493 1.00 93.12 100 PHE A N 1
ATOM 770 C CA . PHE A 1 100 ? -2.358 -4.635 9.429 1.00 93.12 100 PHE A CA 1
ATOM 771 C C . PHE A 1 100 ? -1.663 -5.451 10.526 1.00 93.12 100 PHE A C 1
ATOM 773 O O . PHE A 1 100 ? -2.008 -5.328 11.705 1.00 93.12 100 PHE A O 1
ATOM 780 N N . THR A 1 101 ? -0.656 -6.258 10.180 1.00 94.44 101 THR A N 1
ATOM 781 C CA . THR A 1 101 ? 0.123 -7.013 11.179 1.00 94.44 101 THR A CA 1
ATOM 782 C C . THR A 1 101 ? 1.045 -6.098 11.994 1.00 94.44 101 THR A C 1
ATOM 784 O O . THR A 1 101 ? 1.244 -6.317 13.195 1.00 94.44 101 THR A O 1
ATOM 787 N N . GLY A 1 102 ? 1.511 -4.999 11.398 1.00 92.88 102 GLY A N 1
ATOM 788 C CA . GLY A 1 102 ? 2.187 -3.897 12.077 1.00 92.88 102 GLY A CA 1
ATOM 789 C C . GLY A 1 102 ? 1.290 -3.214 13.112 1.00 92.88 102 GLY A C 1
ATOM 790 O O . GLY A 1 102 ? 1.712 -3.043 14.255 1.00 92.88 102 GLY A O 1
ATOM 791 N N . MET A 1 103 ? 0.022 -2.922 12.789 1.00 94.75 103 MET A N 1
ATOM 792 C CA . MET A 1 103 ? -0.952 -2.395 13.765 1.00 94.75 103 MET A CA 1
ATOM 793 C C . MET A 1 103 ? -1.124 -3.330 14.971 1.00 94.75 103 MET A C 1
ATOM 795 O O . MET A 1 103 ? -1.180 -2.858 16.107 1.00 94.75 103 MET A O 1
ATOM 799 N N . LEU A 1 104 ? -1.174 -4.652 14.755 1.00 97.06 104 LEU A N 1
ATOM 800 C CA . LEU A 1 104 ? -1.226 -5.642 15.841 1.00 97.06 104 LEU A CA 1
ATOM 801 C C . LEU A 1 104 ? 0.032 -5.597 16.716 1.00 97.06 104 LEU A C 1
ATOM 803 O O . LEU A 1 104 ? -0.068 -5.705 17.937 1.00 97.06 104 LEU A O 1
ATOM 807 N N . THR A 1 105 ? 1.197 -5.417 16.096 1.00 96.31 105 THR A N 1
ATOM 808 C CA . THR A 1 105 ? 2.496 -5.323 16.776 1.00 96.31 105 THR A CA 1
ATOM 809 C C . THR A 1 105 ? 2.596 -4.055 17.622 1.00 96.31 105 THR A C 1
ATOM 811 O O . THR A 1 105 ? 2.928 -4.136 18.805 1.00 96.31 105 THR A O 1
ATOM 814 N N . ILE A 1 106 ? 2.227 -2.899 17.057 1.00 94.94 106 ILE A N 1
ATOM 815 C CA . ILE A 1 106 ? 2.168 -1.608 17.761 1.00 94.94 106 ILE A CA 1
ATOM 816 C C . ILE A 1 106 ? 1.197 -1.699 18.939 1.00 94.94 106 ILE A C 1
ATOM 818 O O . ILE A 1 106 ? 1.546 -1.333 20.062 1.00 94.94 106 ILE A O 1
ATOM 822 N N . PHE A 1 107 ? -0.002 -2.239 18.700 1.00 97.31 107 PHE A N 1
ATOM 823 C CA . PHE A 1 107 ? -0.990 -2.472 19.746 1.00 97.31 107 PHE A CA 1
ATOM 824 C C . PHE A 1 107 ? -0.430 -3.354 20.867 1.00 97.31 107 PHE A C 1
ATOM 826 O O . PHE A 1 107 ? -0.550 -2.992 22.034 1.00 97.31 107 PHE A O 1
ATOM 833 N N . ALA A 1 108 ? 0.186 -4.491 20.534 1.00 97.00 108 ALA A N 1
ATOM 834 C CA . ALA A 1 108 ? 0.699 -5.434 21.520 1.00 97.00 108 ALA A CA 1
ATOM 835 C C . ALA A 1 108 ? 1.808 -4.814 22.374 1.00 97.00 108 ALA A C 1
ATOM 837 O O . ALA A 1 108 ? 1.734 -4.878 23.600 1.00 97.00 108 ALA A O 1
ATOM 838 N N . GLY A 1 109 ? 2.795 -4.171 21.743 1.00 94.31 109 GLY A N 1
ATOM 839 C CA . GLY A 1 109 ? 3.888 -3.504 22.448 1.00 94.31 109 GLY A CA 1
ATOM 840 C C . GLY A 1 109 ? 3.377 -2.420 23.395 1.00 94.31 109 GLY A C 1
ATOM 841 O O . GLY A 1 109 ? 3.671 -2.452 24.591 1.00 94.31 109 GLY A O 1
ATOM 842 N N . PHE A 1 110 ? 2.539 -1.514 22.883 1.00 94.88 110 PHE A N 1
ATOM 843 C CA . PHE A 1 110 ? 1.960 -0.437 23.681 1.00 94.88 110 PHE A CA 1
ATOM 844 C C . PHE A 1 110 ? 1.087 -0.973 24.823 1.00 94.88 110 PHE A C 1
ATOM 846 O O . PHE A 1 110 ? 1.265 -0.575 25.973 1.00 94.88 110 PHE A O 1
ATOM 853 N N . GLU A 1 111 ? 0.175 -1.910 24.551 1.00 95.12 111 GLU A N 1
ATOM 854 C CA . GLU A 1 111 ? -0.731 -2.433 25.576 1.00 95.12 111 GLU A CA 1
ATOM 855 C C . GLU A 1 111 ? 0.020 -3.204 26.662 1.00 95.12 111 GLU A C 1
ATOM 857 O O . GLU A 1 111 ? -0.304 -3.059 27.836 1.00 95.12 111 GLU A O 1
ATOM 862 N N . MET A 1 112 ? 1.062 -3.964 26.317 1.00 93.88 112 MET A N 1
ATOM 863 C CA . MET A 1 112 ? 1.875 -4.673 27.309 1.00 93.88 112 MET A CA 1
ATOM 864 C C . MET A 1 112 ? 2.642 -3.708 28.218 1.00 93.88 112 MET A C 1
ATOM 866 O O . MET A 1 112 ? 2.679 -3.915 29.434 1.00 93.88 112 MET A O 1
ATOM 870 N N . MET A 1 113 ? 3.202 -2.627 27.663 1.00 92.88 113 MET A N 1
ATOM 871 C CA . MET A 1 113 ? 3.829 -1.560 28.453 1.00 92.88 113 MET A CA 1
ATOM 872 C C . MET A 1 113 ? 2.809 -0.886 29.378 1.00 92.88 113 MET A C 1
ATOM 874 O O . MET A 1 113 ? 3.078 -0.665 30.560 1.00 92.88 113 MET A O 1
ATOM 878 N N . MET A 1 114 ? 1.615 -0.591 28.867 1.00 92.50 114 MET A N 1
ATOM 879 C CA . MET A 1 114 ? 0.571 0.092 29.625 1.00 92.50 114 MET A CA 1
ATOM 880 C C . MET A 1 114 ? -0.072 -0.791 30.699 1.00 92.50 114 MET A C 1
ATOM 882 O O . MET A 1 114 ? -0.328 -0.306 31.805 1.00 92.50 114 MET A O 1
ATOM 886 N N . ASP A 1 115 ? -0.294 -2.077 30.422 1.00 91.19 115 ASP A N 1
ATOM 887 C CA . ASP A 1 115 ? -0.693 -3.068 31.424 1.00 91.19 115 ASP A CA 1
ATOM 888 C C . ASP A 1 115 ? 0.362 -3.119 32.532 1.00 91.19 115 ASP A C 1
ATOM 890 O O . ASP A 1 115 ? 0.026 -3.058 33.717 1.00 91.19 115 ASP A O 1
ATOM 894 N N . LYS A 1 116 ? 1.648 -3.103 32.161 1.00 90.19 116 LYS A N 1
ATOM 895 C CA . LYS A 1 116 ? 2.750 -3.124 33.119 1.00 90.19 116 LYS A CA 1
ATOM 896 C C . LYS A 1 116 ? 2.803 -1.876 34.007 1.00 90.19 116 LYS A C 1
ATOM 898 O O . LYS A 1 116 ? 2.923 -2.009 35.226 1.00 90.19 116 LYS A O 1
ATOM 903 N N . MET A 1 117 ? 2.661 -0.682 33.430 1.00 90.06 117 MET A N 1
ATOM 904 C CA . MET A 1 117 ? 2.592 0.586 34.176 1.00 90.06 117 MET A CA 1
ATOM 905 C C . MET A 1 117 ? 1.392 0.639 35.127 1.00 90.06 117 MET A C 1
ATOM 907 O O . MET A 1 117 ? 1.464 1.252 36.188 1.00 90.06 117 MET A O 1
ATOM 911 N N . ARG A 1 118 ? 0.296 -0.040 34.775 1.00 88.69 118 ARG A N 1
ATOM 912 C CA . ARG A 1 118 ? -0.920 -0.137 35.594 1.00 88.69 118 ARG A CA 1
ATOM 913 C C . ARG A 1 118 ? -0.961 -1.357 36.503 1.00 88.69 118 ARG A C 1
ATOM 915 O O . ARG A 1 118 ? -2.014 -1.639 37.074 1.00 88.69 118 ARG A O 1
ATOM 922 N N . THR A 1 119 ? 0.146 -2.085 36.649 1.00 86.06 119 THR A N 1
ATOM 923 C CA . THR A 1 119 ? 0.242 -3.302 37.477 1.00 86.06 119 THR A CA 1
ATOM 924 C C . THR A 1 119 ? -0.768 -4.398 37.101 1.00 86.06 119 THR A C 1
ATOM 926 O O . THR A 1 119 ? -1.157 -5.219 37.929 1.00 86.06 119 THR A O 1
ATOM 929 N N . LYS A 1 120 ? -1.200 -4.423 35.836 1.00 87.00 120 LYS A N 1
ATOM 930 C CA . LYS A 1 120 ? -2.065 -5.454 35.256 1.00 87.00 120 LYS A CA 1
ATOM 931 C C . LYS A 1 120 ? -1.238 -6.540 34.572 1.00 87.00 120 LYS A C 1
ATOM 933 O O . LYS A 1 120 ? -0.052 -6.374 34.301 1.00 87.00 120 LYS A O 1
ATOM 938 N N . ASP A 1 121 ? -1.881 -7.676 34.325 1.00 87.12 121 ASP A N 1
ATOM 939 C CA . ASP A 1 121 ? -1.277 -8.818 33.646 1.00 87.12 121 ASP A CA 1
ATOM 940 C C . ASP A 1 121 ? -1.198 -8.596 32.120 1.00 87.12 121 ASP A C 1
ATOM 942 O O . ASP A 1 121 ? -2.250 -8.550 31.471 1.00 87.12 121 ASP A O 1
ATOM 946 N N . PRO A 1 122 ? 0.012 -8.515 31.528 1.00 90.31 122 PRO A N 1
ATOM 947 C CA . PRO A 1 122 ? 0.175 -8.307 30.090 1.00 90.31 122 PRO A CA 1
ATOM 948 C C . PRO A 1 122 ? -0.072 -9.579 29.256 1.00 90.31 122 PRO A C 1
ATOM 950 O O . PRO A 1 122 ? -0.079 -9.508 28.025 1.00 90.31 122 PRO A O 1
ATOM 953 N N . SER A 1 123 ? -0.294 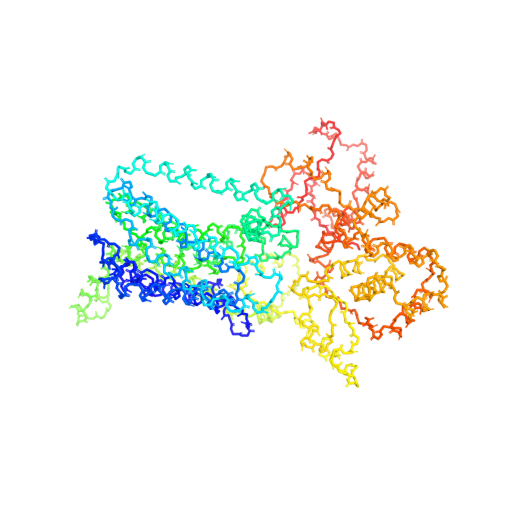-10.745 29.886 1.00 90.88 123 SER A N 1
ATOM 954 C CA . SER A 1 123 ? -0.445 -12.034 29.186 1.00 90.88 123 SER A CA 1
ATOM 955 C C . SER A 1 123 ? -1.563 -12.042 28.143 1.00 90.88 123 SER A C 1
ATOM 957 O O . SER A 1 123 ? -1.412 -12.679 27.104 1.00 90.88 123 SER A O 1
ATOM 959 N N . GLY A 1 124 ? -2.659 -11.313 28.375 1.00 91.38 124 GLY A N 1
ATOM 960 C CA . GLY A 1 124 ? -3.775 -11.242 27.430 1.00 91.38 124 GLY A CA 1
ATOM 961 C C . GLY A 1 124 ? -3.432 -10.527 26.128 1.00 91.38 124 GLY A C 1
ATOM 962 O O . GLY A 1 124 ? -3.750 -11.037 25.057 1.00 91.38 124 GLY A O 1
ATOM 963 N N . ALA A 1 125 ? -2.750 -9.380 26.207 1.00 93.50 125 ALA A N 1
ATOM 964 C CA . ALA A 1 125 ? -2.305 -8.658 25.016 1.00 93.50 125 ALA A CA 1
ATOM 965 C C . ALA A 1 125 ? -1.242 -9.469 24.263 1.00 93.50 125 ALA A C 1
ATOM 967 O O . ALA A 1 125 ? -1.337 -9.635 23.047 1.00 93.50 125 ALA A O 1
ATOM 968 N N . TRP A 1 126 ? -0.298 -10.055 25.007 1.00 95.31 126 TRP A N 1
ATOM 969 C CA . TRP A 1 126 ? 0.772 -10.866 24.443 1.00 95.31 126 TRP A CA 1
ATOM 970 C C . TRP A 1 126 ? 0.260 -12.121 23.733 1.00 95.31 126 TRP A C 1
ATOM 972 O O . TRP A 1 126 ? 0.508 -12.286 22.543 1.00 95.31 126 TRP A O 1
ATOM 982 N N . LEU A 1 127 ? -0.474 -13.001 24.425 1.00 96.00 127 LEU A N 1
ATOM 983 C CA . LEU A 1 127 ? -0.887 -14.289 23.862 1.00 96.00 127 LEU A CA 1
ATOM 984 C C . LEU A 1 127 ? -1.835 -14.117 22.674 1.00 96.00 127 LEU A C 1
ATOM 986 O O . LEU A 1 127 ? -1.721 -14.861 21.703 1.00 96.00 127 LEU A O 1
ATOM 990 N N . VAL A 1 128 ? -2.752 -13.145 22.719 1.00 97.19 128 VAL A N 1
ATOM 991 C CA . VAL A 1 128 ? -3.680 -12.889 21.608 1.00 97.19 128 VAL A CA 1
ATOM 992 C C . VAL A 1 128 ? -2.931 -12.353 20.383 1.00 97.19 128 VAL A C 1
ATOM 994 O O . VAL A 1 128 ? -3.114 -12.888 19.290 1.00 97.19 128 VAL A O 1
ATOM 997 N N . ALA A 1 129 ? -2.057 -11.354 20.548 1.00 97.81 129 ALA A N 1
ATOM 998 C CA . ALA A 1 129 ? -1.278 -10.800 19.440 1.00 97.81 129 ALA A CA 1
ATOM 999 C C . ALA A 1 129 ? -0.263 -11.796 18.874 1.00 97.81 129 ALA A C 1
ATOM 1001 O O . ALA A 1 129 ? -0.226 -12.004 17.664 1.00 97.81 129 ALA A O 1
ATOM 1002 N N . PHE A 1 130 ? 0.500 -12.467 19.739 1.00 98.12 130 PHE A N 1
ATOM 1003 C CA . PHE A 1 130 ? 1.469 -13.476 19.324 1.00 98.12 130 PHE A CA 1
ATOM 1004 C C . PHE A 1 130 ? 0.795 -14.627 18.578 1.00 98.12 130 PHE A C 1
ATOM 1006 O O . PHE A 1 130 ? 1.270 -15.011 17.518 1.00 98.12 130 PHE A O 1
ATOM 1013 N N . THR A 1 131 ? -0.343 -15.138 19.067 1.00 98.31 131 THR A N 1
ATOM 1014 C CA . THR A 1 131 ? -1.062 -16.226 18.379 1.00 98.31 131 THR A CA 1
ATOM 1015 C C . THR A 1 131 ? -1.529 -15.797 16.990 1.00 98.31 131 THR A C 1
ATOM 1017 O O . THR A 1 131 ? -1.386 -16.572 16.047 1.00 98.31 131 THR A O 1
ATOM 1020 N N . ALA A 1 132 ? -2.053 -14.576 16.839 1.00 98.44 132 ALA A N 1
ATOM 1021 C CA . ALA A 1 132 ? -2.458 -14.060 15.534 1.00 98.44 132 ALA A CA 1
ATOM 1022 C C . ALA A 1 132 ? -1.256 -13.942 14.580 1.00 98.44 132 ALA A C 1
ATOM 1024 O O . ALA A 1 132 ? -1.272 -14.551 13.514 1.00 98.44 132 ALA A O 1
ATOM 1025 N N . LEU A 1 133 ? -0.190 -13.248 14.994 1.00 98.38 133 LEU A N 1
ATOM 1026 C CA . LEU A 1 133 ? 1.009 -13.022 14.176 1.00 98.38 133 LEU A CA 1
ATOM 1027 C C . LEU A 1 133 ? 1.748 -14.323 13.826 1.00 98.38 133 LEU A C 1
ATOM 1029 O O . LEU A 1 133 ? 2.156 -14.508 12.679 1.00 98.38 133 LEU A O 1
ATOM 1033 N N . ALA A 1 134 ? 1.868 -15.245 14.785 1.00 98.12 134 ALA A N 1
ATOM 1034 C CA . ALA A 1 134 ? 2.491 -16.546 14.574 1.00 98.12 134 ALA A CA 1
ATOM 1035 C C . ALA A 1 134 ? 1.662 -17.421 13.630 1.00 98.12 134 ALA A C 1
ATOM 1037 O O . ALA A 1 134 ? 2.226 -18.067 12.754 1.00 98.12 134 ALA A O 1
ATOM 1038 N N . THR A 1 135 ? 0.331 -17.415 13.759 1.00 98.31 135 THR A N 1
ATOM 1039 C CA . THR A 1 135 ? -0.537 -18.150 12.826 1.00 98.31 135 THR A CA 1
ATOM 1040 C C . THR A 1 135 ? -0.408 -17.591 11.411 1.00 98.31 135 THR A C 1
ATOM 1042 O O . THR A 1 135 ? -0.286 -18.373 10.472 1.00 98.31 135 THR A O 1
ATOM 1045 N N . THR A 1 136 ? -0.362 -16.261 11.253 1.00 97.00 136 THR A N 1
ATOM 1046 C CA . THR A 1 136 ? -0.067 -15.628 9.960 1.00 97.00 136 THR A CA 1
ATOM 1047 C C . THR A 1 136 ? 1.264 -16.120 9.401 1.00 97.00 136 THR A C 1
ATOM 1049 O O . THR A 1 136 ? 1.299 -16.641 8.296 1.00 97.00 136 THR A O 1
ATOM 1052 N N . LEU A 1 137 ? 2.348 -16.043 10.179 1.00 95.00 137 LEU A N 1
ATOM 1053 C CA . LEU A 1 137 ? 3.677 -16.465 9.732 1.00 95.00 137 LEU A CA 1
ATOM 1054 C C . LEU A 1 137 ? 3.718 -17.944 9.311 1.00 95.00 137 LEU A C 1
ATOM 1056 O O . LEU A 1 137 ? 4.260 -18.269 8.259 1.00 95.00 137 LEU A O 1
ATOM 1060 N N . ILE A 1 138 ? 3.132 -18.836 10.114 1.00 96.06 138 ILE A N 1
ATOM 1061 C CA . ILE A 1 138 ? 3.159 -20.286 9.877 1.00 96.06 138 ILE A CA 1
ATOM 1062 C C . ILE A 1 138 ? 2.406 -20.656 8.599 1.00 96.06 138 ILE A C 1
ATOM 1064 O O . ILE A 1 138 ? 2.916 -21.442 7.805 1.00 96.06 138 ILE A O 1
ATOM 1068 N N . LEU A 1 139 ? 1.208 -20.102 8.392 1.00 95.44 139 LEU A N 1
ATOM 1069 C CA . LEU A 1 139 ? 0.400 -20.416 7.210 1.00 95.44 139 LEU A CA 1
ATOM 1070 C C . LEU A 1 139 ? 1.032 -19.893 5.917 1.00 95.44 139 LEU A C 1
ATOM 1072 O O . LEU A 1 139 ? 0.827 -20.477 4.857 1.00 95.44 139 LEU A O 1
ATOM 1076 N N . MET A 1 140 ? 1.823 -18.827 6.017 1.00 90.06 140 MET A N 1
ATOM 1077 C CA . MET A 1 140 ? 2.470 -18.179 4.878 1.00 90.06 140 MET A CA 1
ATOM 1078 C C . MET A 1 140 ? 3.824 -18.775 4.523 1.00 90.06 140 MET A C 1
ATOM 1080 O O . MET A 1 140 ? 4.277 -18.659 3.385 1.00 90.06 140 MET A O 1
ATOM 1084 N N . LEU A 1 141 ? 4.463 -19.440 5.482 1.00 89.12 141 LEU A N 1
ATOM 1085 C CA . LEU A 1 141 ? 5.796 -19.995 5.319 1.00 89.12 141 LEU A CA 1
ATOM 1086 C C . LEU A 1 141 ? 5.939 -20.896 4.070 1.00 89.12 141 LEU A C 1
ATOM 1088 O O . LEU A 1 141 ? 6.895 -20.680 3.326 1.00 89.12 141 LEU A O 1
ATOM 1092 N N . PRO A 1 142 ? 5.019 -21.838 3.761 1.00 89.38 142 PRO A N 1
ATOM 1093 C CA . PRO A 1 142 ? 5.173 -22.712 2.594 1.00 89.38 142 PRO A CA 1
ATOM 1094 C C . PRO A 1 142 ? 5.227 -21.954 1.262 1.00 89.38 142 PRO A C 1
ATOM 1096 O O . PRO A 1 142 ? 6.020 -22.309 0.390 1.00 89.38 142 PRO A O 1
ATOM 1099 N N . TYR A 1 143 ? 4.425 -20.894 1.118 1.00 86.88 143 TYR A N 1
ATOM 1100 C CA . TYR A 1 143 ? 4.377 -20.083 -0.099 1.00 86.88 143 TYR A CA 1
ATOM 1101 C C . TYR A 1 143 ? 5.728 -19.403 -0.355 1.00 86.88 143 TYR A C 1
ATOM 1103 O O . TYR A 1 143 ? 6.356 -19.620 -1.391 1.00 86.88 143 TYR A O 1
ATOM 1111 N N . TYR A 1 144 ? 6.239 -18.670 0.636 1.00 83.69 144 TYR A N 1
ATOM 1112 C CA . TYR A 1 144 ? 7.493 -17.926 0.489 1.00 83.69 144 TYR A CA 1
ATOM 1113 C C . TYR A 1 144 ? 8.731 -18.823 0.414 1.00 83.69 144 TYR A C 1
ATOM 1115 O O . TYR A 1 144 ? 9.703 -18.459 -0.245 1.00 83.69 144 TYR A O 1
ATOM 1123 N N . LEU A 1 145 ? 8.714 -20.005 1.043 1.00 83.25 145 LEU A N 1
ATOM 1124 C CA . LEU A 1 145 ? 9.806 -20.972 0.893 1.00 83.25 145 LEU A CA 1
ATOM 1125 C C . LEU A 1 145 ? 9.884 -21.544 -0.531 1.00 83.25 145 LEU A C 1
ATOM 1127 O O . LEU A 1 145 ? 10.989 -21.794 -1.014 1.00 83.25 145 LEU A O 1
ATOM 1131 N N . THR A 1 146 ? 8.743 -21.702 -1.206 1.00 82.62 146 THR A N 1
ATOM 1132 C CA . THR A 1 146 ? 8.667 -22.305 -2.547 1.00 82.62 146 THR A CA 1
ATOM 1133 C C . THR A 1 146 ? 8.940 -21.286 -3.666 1.00 82.62 146 THR A C 1
ATOM 1135 O O . THR A 1 146 ? 9.623 -21.607 -4.633 1.00 82.62 146 THR A O 1
ATOM 1138 N N . TYR A 1 147 ? 8.475 -20.039 -3.533 1.00 71.50 147 TYR A N 1
ATOM 1139 C CA . TYR A 1 147 ? 8.414 -19.046 -4.624 1.00 71.50 147 TYR A CA 1
ATOM 1140 C C . TYR A 1 147 ? 9.642 -18.096 -4.719 1.00 71.50 147 TYR A C 1
ATOM 1142 O O . TYR A 1 147 ? 9.501 -16.893 -4.870 1.00 71.50 147 TYR A O 1
ATOM 1150 N N . HIS A 1 148 ? 10.869 -18.603 -4.553 1.00 64.62 148 HIS A N 1
ATOM 1151 C CA . HIS A 1 148 ? 12.130 -17.850 -4.341 1.00 64.62 148 HIS A CA 1
ATOM 1152 C C . HIS A 1 148 ? 12.289 -16.374 -4.835 1.00 64.62 148 HIS A C 1
ATOM 1154 O O . HIS A 1 148 ? 12.154 -16.058 -6.007 1.00 64.62 148 HIS A O 1
ATOM 1160 N N . LYS A 1 149 ? 12.849 -15.574 -3.901 1.00 55.78 149 LYS A N 1
ATOM 1161 C CA . LYS A 1 149 ? 13.795 -14.421 -3.927 1.00 55.78 149 LYS A CA 1
ATOM 1162 C C . LYS A 1 149 ? 13.411 -12.936 -4.118 1.00 55.78 149 LYS A C 1
ATOM 1164 O O . LYS A 1 149 ? 13.990 -12.194 -3.322 1.00 55.78 149 LYS A O 1
ATOM 1169 N N . PRO A 1 150 ? 12.491 -12.432 -4.959 1.00 58.72 150 PRO A N 1
ATOM 1170 C CA . PRO A 1 150 ? 12.163 -11.004 -4.853 1.00 58.72 150 PRO A CA 1
ATOM 1171 C C . PRO A 1 150 ? 11.345 -10.705 -3.581 1.00 58.72 150 PRO A C 1
ATOM 1173 O O . PRO A 1 150 ? 11.562 -9.699 -2.915 1.00 58.72 150 PRO A O 1
ATOM 1176 N N . TYR A 1 151 ? 10.488 -11.641 -3.155 1.00 67.56 151 TYR A N 1
ATOM 1177 C CA . TYR A 1 151 ? 9.466 -11.390 -2.125 1.00 67.56 151 TYR A CA 1
ATOM 1178 C C . TYR A 1 151 ? 9.827 -11.878 -0.710 1.00 67.56 151 TYR A C 1
ATOM 1180 O O . TYR A 1 151 ? 9.028 -11.775 0.219 1.00 67.56 151 TYR A O 1
ATOM 1188 N N . MET A 1 152 ? 11.042 -12.396 -0.494 1.00 77.62 152 MET A N 1
ATOM 1189 C CA . MET A 1 152 ? 11.470 -12.880 0.834 1.00 77.62 152 MET A CA 1
ATOM 1190 C C . MET A 1 152 ? 11.504 -11.768 1.897 1.00 77.62 152 MET A C 1
ATOM 1192 O O . MET A 1 152 ? 11.364 -12.055 3.086 1.00 77.62 152 MET A O 1
ATOM 1196 N N . TYR A 1 153 ? 11.642 -10.508 1.471 1.00 77.88 153 TYR A N 1
ATOM 1197 C CA . TYR A 1 153 ? 11.543 -9.320 2.324 1.00 77.88 153 TYR A CA 1
ATOM 1198 C C . TYR A 1 153 ? 10.286 -9.332 3.211 1.00 77.88 153 TYR A C 1
ATOM 1200 O O . TYR A 1 153 ? 10.375 -9.125 4.423 1.00 77.88 153 TYR A O 1
ATOM 1208 N N . TYR A 1 154 ? 9.125 -9.656 2.636 1.00 82.44 154 TYR A N 1
ATOM 1209 C CA . TYR A 1 154 ? 7.841 -9.653 3.339 1.00 82.44 154 TYR A CA 1
ATOM 1210 C C . TYR A 1 154 ? 7.782 -10.700 4.454 1.00 82.44 154 TYR A C 1
ATOM 1212 O O . TYR A 1 154 ? 7.295 -10.430 5.556 1.00 82.44 154 TYR A O 1
ATOM 1220 N N . LEU A 1 155 ? 8.347 -11.884 4.202 1.00 86.69 155 LEU A N 1
ATOM 1221 C CA . LEU A 1 155 ? 8.464 -12.934 5.209 1.00 86.69 155 LEU A CA 1
ATOM 1222 C C . LEU A 1 155 ? 9.387 -12.503 6.357 1.00 86.69 155 LEU A C 1
ATOM 1224 O O . LEU A 1 155 ? 9.070 -12.757 7.522 1.00 86.69 155 LEU A O 1
ATOM 1228 N N . TYR A 1 156 ? 10.504 -11.828 6.058 1.00 86.62 156 TYR A N 1
ATOM 1229 C CA . TYR A 1 156 ? 11.415 -11.310 7.083 1.00 86.62 156 TYR A CA 1
ATOM 1230 C C . TYR A 1 156 ? 10.743 -10.253 7.965 1.00 86.62 156 TYR A C 1
ATOM 1232 O O . TYR A 1 156 ? 10.887 -10.312 9.187 1.00 86.62 156 TYR A O 1
ATOM 1240 N N . MET A 1 157 ? 9.941 -9.356 7.386 1.00 85.56 157 MET A N 1
ATOM 1241 C CA . MET A 1 157 ? 9.172 -8.371 8.155 1.00 85.56 157 MET A CA 1
ATOM 1242 C C . MET A 1 157 ? 8.109 -9.005 9.049 1.00 85.56 157 MET A C 1
ATOM 1244 O O . MET A 1 157 ? 8.030 -8.697 10.239 1.00 85.56 157 MET A O 1
ATOM 1248 N N . GLN A 1 158 ? 7.325 -9.949 8.523 1.00 90.81 158 GLN A N 1
ATOM 1249 C CA . GLN A 1 158 ? 6.335 -10.656 9.337 1.00 90.81 158 GLN A CA 1
ATOM 1250 C C . GLN A 1 158 ? 7.002 -11.478 10.455 1.00 90.81 158 GLN A C 1
ATOM 1252 O O . GLN A 1 158 ? 6.474 -11.576 11.570 1.00 90.81 158 GLN A O 1
ATOM 1257 N N . SER A 1 159 ? 8.183 -12.039 10.180 1.00 90.88 159 SER A N 1
ATOM 1258 C CA . SER A 1 159 ? 9.007 -12.726 11.178 1.00 90.88 159 SER A CA 1
ATOM 1259 C C . SER A 1 159 ? 9.477 -11.763 12.265 1.00 90.88 159 SER A C 1
ATOM 1261 O O . SER A 1 159 ? 9.365 -12.088 13.446 1.00 90.88 159 SER A O 1
ATOM 1263 N N . PHE A 1 160 ? 9.931 -10.563 11.888 1.00 90.94 160 PHE A N 1
ATOM 1264 C CA . PHE A 1 160 ? 10.317 -9.512 12.827 1.00 90.94 160 PHE A CA 1
ATOM 1265 C C . PHE A 1 160 ? 9.156 -9.107 13.738 1.00 90.94 160 PHE A C 1
ATOM 1267 O O . PHE A 1 160 ? 9.319 -9.128 14.953 1.00 90.94 160 PHE A O 1
ATOM 1274 N N . PHE A 1 161 ? 7.970 -8.827 13.191 1.00 93.75 161 PHE A N 1
ATOM 1275 C CA . PHE A 1 161 ? 6.778 -8.497 13.983 1.00 93.75 161 PHE A CA 1
ATOM 1276 C C . PHE A 1 161 ? 6.418 -9.598 14.983 1.00 93.75 161 PHE A C 1
ATOM 1278 O O . PHE A 1 161 ? 6.226 -9.341 16.174 1.00 93.75 161 PHE A O 1
ATOM 1285 N N . THR A 1 162 ? 6.394 -10.846 14.517 1.00 95.75 162 THR A N 1
ATOM 1286 C CA . THR A 1 162 ? 6.089 -12.007 15.362 1.00 95.75 162 THR A CA 1
ATOM 1287 C C . THR A 1 162 ? 7.128 -12.171 16.475 1.00 95.75 162 THR A C 1
ATOM 1289 O O . THR A 1 162 ? 6.771 -12.364 17.640 1.00 95.75 162 THR A O 1
ATOM 1292 N N . PHE A 1 163 ? 8.415 -12.057 16.136 1.00 94.06 163 PHE A N 1
ATOM 1293 C CA . PHE A 1 163 ? 9.520 -12.203 17.079 1.00 94.06 163 PHE A CA 1
ATOM 1294 C C . PHE A 1 163 ? 9.594 -11.043 18.079 1.00 94.06 163 PHE A C 1
ATOM 1296 O O . PHE A 1 163 ? 9.808 -11.277 19.266 1.00 94.06 163 PHE A O 1
ATOM 1303 N N . ALA A 1 164 ? 9.343 -9.807 17.646 1.00 93.38 164 ALA A N 1
ATOM 1304 C CA . ALA A 1 164 ? 9.310 -8.635 18.513 1.00 93.38 164 ALA A CA 1
ATOM 1305 C C . ALA A 1 164 ? 8.234 -8.777 19.601 1.00 93.38 164 ALA A C 1
ATOM 1307 O O . ALA A 1 164 ? 8.523 -8.597 20.785 1.00 93.38 164 ALA A O 1
ATOM 1308 N N . VAL A 1 165 ? 7.014 -9.188 19.228 1.00 96.44 165 VAL A N 1
ATOM 1309 C CA . VAL A 1 165 ? 5.936 -9.455 20.198 1.00 96.44 165 VAL A CA 1
ATOM 1310 C C . VAL A 1 165 ? 6.279 -10.643 21.099 1.00 96.44 165 VAL A C 1
ATOM 1312 O O . VAL A 1 165 ? 6.010 -10.603 22.302 1.00 96.44 165 VAL A O 1
ATOM 1315 N N . PHE A 1 166 ? 6.903 -11.691 20.556 1.00 95.69 166 PHE A N 1
ATOM 1316 C CA . PHE A 1 166 ? 7.367 -12.833 21.344 1.00 95.69 166 PHE A CA 1
ATOM 1317 C C . PHE A 1 166 ? 8.361 -12.412 22.436 1.00 95.69 166 PHE A C 1
ATOM 1319 O O . PHE A 1 166 ? 8.116 -12.673 23.616 1.00 95.69 166 PHE A O 1
ATOM 1326 N N . VAL A 1 167 ? 9.431 -11.704 22.062 1.00 93.81 167 VAL A N 1
ATOM 1327 C CA . VAL A 1 167 ? 10.479 -11.224 22.976 1.00 93.81 167 VAL A CA 1
ATOM 1328 C C . VAL A 1 167 ? 9.919 -10.241 23.998 1.00 93.81 167 VAL A C 1
ATOM 1330 O O . VAL A 1 167 ? 10.196 -10.383 25.189 1.00 93.81 167 VAL A O 1
ATOM 1333 N N . ALA A 1 168 ? 9.072 -9.296 23.577 1.00 93.00 168 ALA A N 1
ATOM 1334 C CA . ALA A 1 168 ? 8.396 -8.392 24.504 1.00 93.00 168 ALA A CA 1
ATOM 1335 C C . ALA A 1 168 ? 7.625 -9.178 25.579 1.00 93.00 168 ALA A C 1
ATOM 1337 O O . ALA A 1 168 ? 7.659 -8.826 26.759 1.00 93.00 168 ALA A O 1
ATOM 1338 N N . GLY A 1 169 ? 6.982 -10.289 25.212 1.00 91.69 169 GLY A N 1
ATOM 1339 C CA . GLY A 1 169 ? 6.281 -11.147 26.167 1.00 91.69 169 GLY A CA 1
ATOM 1340 C C . GLY A 1 169 ? 7.201 -11.831 27.158 1.00 91.69 169 GLY A C 1
ATOM 1341 O O . GLY A 1 169 ? 6.894 -11.849 28.350 1.00 91.69 169 GLY A O 1
ATOM 1342 N N . LEU A 1 170 ? 8.349 -12.324 26.691 1.00 91.31 170 LEU A N 1
ATOM 1343 C CA . LEU A 1 170 ? 9.375 -12.915 27.553 1.00 91.31 170 LEU A CA 1
ATOM 1344 C C . LEU A 1 170 ? 9.952 -11.913 28.561 1.00 91.31 170 LEU A C 1
ATOM 1346 O O . LEU A 1 170 ? 10.387 -12.320 29.634 1.00 91.31 170 LEU A O 1
ATOM 1350 N N . ILE A 1 171 ? 9.914 -10.615 28.259 1.00 90.19 171 ILE A N 1
ATOM 1351 C CA . ILE A 1 171 ? 10.325 -9.562 29.192 1.00 90.19 171 ILE A CA 1
ATOM 1352 C C . ILE A 1 171 ? 9.175 -9.216 30.147 1.00 90.19 171 ILE A C 1
ATOM 1354 O O . ILE A 1 171 ? 9.334 -9.275 31.367 1.00 90.19 171 ILE A O 1
ATOM 1358 N N . PHE A 1 172 ? 8.000 -8.863 29.622 1.00 89.56 172 PHE A N 1
ATOM 1359 C CA . PHE A 1 172 ? 6.921 -8.261 30.414 1.00 89.56 172 PHE A CA 1
ATOM 1360 C C . PHE A 1 172 ? 6.086 -9.265 31.223 1.00 89.56 172 PHE A C 1
ATOM 1362 O O . PHE A 1 172 ? 5.595 -8.915 32.299 1.00 89.56 172 PHE A O 1
ATOM 1369 N N . VAL A 1 173 ? 5.919 -10.506 30.750 1.00 88.00 173 VAL A N 1
ATOM 1370 C CA . VAL A 1 173 ? 5.064 -11.506 31.418 1.00 88.00 173 VAL A CA 1
ATOM 1371 C C . VAL A 1 173 ? 5.751 -12.133 32.640 1.00 88.00 173 VAL A C 1
ATOM 1373 O O . VAL A 1 173 ? 5.151 -12.107 33.717 1.00 88.00 173 VAL A O 1
ATOM 1376 N N . PRO A 1 174 ? 7.001 -12.640 32.572 1.00 87.75 174 PRO A N 1
ATOM 1377 C CA . PRO A 1 174 ? 7.675 -13.207 33.747 1.00 87.75 174 PRO A CA 1
ATOM 1378 C C . PRO A 1 174 ? 7.940 -12.165 34.833 1.00 87.75 174 PRO A C 1
ATOM 1380 O O . PRO A 1 174 ? 7.859 -12.454 36.027 1.00 87.75 174 PRO A O 1
ATOM 1383 N N . THR A 1 175 ? 8.179 -10.917 34.431 1.00 85.50 175 THR A N 1
ATOM 1384 C CA . THR A 1 175 ? 8.404 -9.810 35.360 1.00 85.50 175 THR A CA 1
ATOM 1385 C C . THR A 1 175 ? 7.108 -9.255 35.945 1.00 85.50 175 THR A C 1
ATOM 1387 O O . THR A 1 175 ? 7.159 -8.210 36.583 1.00 85.50 175 THR A O 1
ATOM 1390 N N . LYS A 1 176 ? 5.941 -9.908 35.804 1.00 77.75 176 LYS A N 1
ATOM 1391 C CA . LYS A 1 176 ? 4.625 -9.441 36.306 1.00 77.75 176 LYS A CA 1
ATOM 1392 C C . LYS A 1 176 ? 4.665 -8.859 37.727 1.00 77.75 176 LYS A C 1
ATOM 1394 O O . LYS A 1 176 ? 4.030 -7.839 37.965 1.00 77.75 176 LYS A O 1
ATOM 1399 N N . LYS A 1 177 ? 5.466 -9.439 38.630 1.00 82.38 177 LYS A N 1
ATOM 1400 C CA . LYS A 1 177 ? 5.617 -8.996 40.033 1.00 82.38 177 LYS A CA 1
ATOM 1401 C C . LYS A 1 177 ? 6.483 -7.740 40.240 1.00 82.38 177 LYS A C 1
ATOM 1403 O O . LYS A 1 177 ? 6.432 -7.151 41.310 1.00 82.38 177 LYS A O 1
ATOM 1408 N N . TRP A 1 178 ? 7.295 -7.347 39.261 1.00 85.25 178 TRP A N 1
ATOM 1409 C CA . TRP A 1 178 ? 8.236 -6.226 39.379 1.00 85.25 178 TRP A CA 1
ATOM 1410 C C . TRP A 1 178 ? 7.551 -4.877 39.092 1.00 85.25 178 TRP A C 1
ATOM 1412 O O . TRP A 1 178 ? 6.601 -4.852 38.306 1.00 85.25 178 TRP A O 1
ATOM 1422 N N . PRO A 1 179 ? 8.013 -3.743 39.651 1.00 88.25 179 PRO A N 1
ATOM 1423 C CA . PRO A 1 179 ? 7.429 -2.431 39.367 1.00 88.25 179 PRO A CA 1
ATOM 1424 C C . PRO A 1 179 ? 7.529 -2.052 37.883 1.00 88.25 179 PRO A C 1
ATOM 1426 O O . PRO A 1 179 ? 8.591 -2.170 37.272 1.00 88.25 179 PRO A O 1
ATOM 1429 N N . GLY A 1 180 ? 6.435 -1.557 37.295 1.00 88.31 180 GLY A N 1
ATOM 1430 C CA . GLY A 1 180 ? 6.416 -1.174 35.878 1.00 88.31 180 GLY A CA 1
ATOM 1431 C C . GLY A 1 180 ? 7.380 -0.042 35.524 1.00 88.31 180 GLY A C 1
ATOM 1432 O O . GLY A 1 180 ? 7.993 -0.087 34.464 1.00 88.31 180 GLY A O 1
ATOM 1433 N N . VAL A 1 181 ? 7.605 0.884 36.460 1.00 89.69 181 VAL A N 1
ATOM 1434 C CA . VAL A 1 181 ? 8.560 1.999 36.329 1.00 89.69 181 VAL A CA 1
ATOM 1435 C C . VAL A 1 181 ? 9.999 1.517 36.096 1.00 89.69 181 VAL A C 1
ATOM 1437 O O . VAL A 1 181 ? 10.779 2.231 35.485 1.00 89.69 181 VAL A O 1
ATOM 1440 N N . LEU A 1 182 ? 10.349 0.303 36.535 1.00 90.50 182 LEU A N 1
ATOM 1441 C CA . LEU A 1 182 ? 11.669 -0.290 36.303 1.00 90.50 182 LEU A CA 1
ATOM 1442 C C . LEU A 1 182 ? 11.698 -1.112 35.008 1.00 90.50 182 LEU A C 1
ATOM 1444 O O . LEU A 1 182 ? 12.594 -0.966 34.181 1.00 90.50 182 LEU A O 1
ATOM 1448 N N . VAL A 1 183 ? 10.709 -1.990 34.830 1.00 91.38 183 VAL A N 1
ATOM 1449 C CA . VAL A 1 183 ? 10.696 -2.959 33.724 1.00 91.38 183 VAL A CA 1
ATOM 1450 C C . VAL A 1 183 ? 10.475 -2.284 32.372 1.00 91.38 183 VAL A C 1
ATOM 1452 O O . VAL A 1 183 ? 11.072 -2.710 31.391 1.00 91.38 183 VAL A O 1
ATOM 1455 N N . VAL A 1 184 ? 9.632 -1.248 32.297 1.00 91.75 184 VAL A N 1
ATOM 1456 C CA . VAL A 1 184 ? 9.317 -0.585 31.022 1.00 91.75 184 VAL A CA 1
ATOM 1457 C C . VAL A 1 184 ? 10.544 0.125 30.434 1.00 91.75 184 VAL A C 1
ATOM 1459 O O . VAL A 1 184 ? 10.883 -0.204 29.297 1.00 91.75 184 VAL A O 1
ATOM 1462 N N . PRO A 1 185 ? 11.277 0.992 31.165 1.00 92.38 185 PRO A N 1
ATOM 1463 C CA . PRO A 1 185 ? 12.512 1.582 30.645 1.00 92.38 185 PRO A CA 1
ATOM 1464 C C . PRO A 1 185 ? 13.574 0.540 30.282 1.00 92.38 185 PRO A C 1
ATOM 1466 O O . PRO A 1 185 ? 14.178 0.641 29.219 1.00 92.38 185 PRO A O 1
ATOM 1469 N N . LEU A 1 186 ? 13.768 -0.498 31.106 1.00 89.69 186 LEU A N 1
ATOM 1470 C CA . LEU A 1 186 ? 14.714 -1.580 30.796 1.00 89.69 186 LEU A CA 1
ATOM 1471 C C . LEU A 1 186 ? 14.316 -2.355 29.535 1.00 89.69 186 LEU A C 1
ATOM 1473 O O . LEU A 1 186 ? 15.171 -2.673 28.714 1.00 89.69 186 LEU A O 1
ATOM 1477 N N . GLY A 1 187 ? 13.023 -2.630 29.355 1.00 90.00 187 GLY A N 1
ATOM 1478 C CA . GLY A 1 187 ? 12.494 -3.261 28.150 1.00 90.00 187 GLY A CA 1
ATOM 1479 C C . GLY A 1 187 ? 12.694 -2.391 26.908 1.00 90.00 187 GLY A C 1
ATOM 1480 O O . GLY A 1 187 ? 13.082 -2.909 25.865 1.00 90.00 187 GLY A O 1
ATOM 1481 N N . MET A 1 188 ? 12.502 -1.072 27.024 1.00 89.56 188 MET A N 1
ATOM 1482 C CA . MET A 1 188 ? 12.780 -0.120 25.942 1.00 89.56 188 MET A CA 1
ATOM 1483 C C . MET A 1 188 ? 14.273 -0.056 25.606 1.00 89.56 188 MET A C 1
ATOM 1485 O O . MET A 1 188 ? 14.619 -0.068 24.430 1.00 89.56 188 MET A O 1
ATOM 1489 N N . LEU A 1 189 ? 15.158 -0.050 26.609 1.00 91.50 189 LEU A N 1
ATOM 1490 C CA . LEU A 1 189 ? 16.609 -0.099 26.404 1.00 91.50 189 LEU A CA 1
ATOM 1491 C C . LEU A 1 189 ? 17.041 -1.405 25.729 1.00 91.50 189 LEU A C 1
ATOM 1493 O O . LEU A 1 189 ? 17.816 -1.370 24.779 1.00 91.50 189 LEU A O 1
ATOM 1497 N N . ALA A 1 190 ? 16.510 -2.548 26.170 1.00 89.38 190 ALA A N 1
ATOM 1498 C CA . ALA A 1 190 ? 16.777 -3.842 25.547 1.00 89.38 190 ALA A CA 1
ATOM 1499 C C . ALA A 1 190 ? 16.270 -3.892 24.096 1.00 89.38 190 ALA A C 1
ATOM 1501 O O . ALA A 1 190 ? 16.980 -4.369 23.213 1.00 89.38 190 ALA A O 1
ATOM 1502 N N . GLY A 1 191 ? 15.073 -3.357 23.835 1.00 88.56 191 GLY A N 1
ATOM 1503 C CA . GLY A 1 191 ? 14.525 -3.222 22.485 1.00 88.56 191 GLY A CA 1
ATOM 1504 C C . GLY A 1 191 ? 15.372 -2.306 21.599 1.00 88.56 191 GLY A C 1
ATOM 1505 O O . GLY A 1 191 ? 15.697 -2.677 20.475 1.00 88.56 191 GLY A O 1
ATOM 1506 N N . GLY A 1 192 ? 15.797 -1.153 22.120 1.00 88.88 192 GLY A N 1
ATOM 1507 C CA . GLY A 1 192 ? 16.685 -0.220 21.425 1.00 88.88 192 GLY A CA 1
ATOM 1508 C C . GLY A 1 192 ? 18.052 -0.829 21.115 1.00 88.88 192 GLY A C 1
ATOM 1509 O O . GLY A 1 192 ? 18.531 -0.717 19.991 1.00 88.88 192 GLY A O 1
ATOM 1510 N N . ALA A 1 193 ? 18.646 -1.555 22.064 1.00 91.25 193 ALA A N 1
ATOM 1511 C CA . ALA A 1 193 ? 19.889 -2.290 21.846 1.00 91.25 193 ALA A CA 1
ATOM 1512 C C . ALA A 1 193 ? 19.726 -3.393 20.786 1.00 91.25 193 ALA A C 1
ATOM 1514 O O . ALA A 1 193 ? 20.589 -3.546 19.925 1.00 91.25 193 ALA A O 1
ATOM 1515 N N . ALA A 1 194 ? 18.610 -4.131 20.797 1.00 88.56 194 ALA A N 1
ATOM 1516 C CA . ALA A 1 194 ? 18.319 -5.141 19.781 1.00 88.56 194 ALA A CA 1
ATOM 1517 C C . ALA A 1 194 ? 18.157 -4.525 18.380 1.00 88.56 194 ALA A C 1
ATOM 1519 O O . ALA A 1 194 ? 18.697 -5.062 17.413 1.00 88.56 194 ALA A O 1
ATOM 1520 N N . LEU A 1 195 ? 17.473 -3.380 18.270 1.00 88.75 195 LEU A N 1
ATOM 1521 C CA . LEU A 1 195 ? 17.364 -2.622 17.020 1.00 88.75 195 LEU A CA 1
ATOM 1522 C C . LEU A 1 195 ? 18.725 -2.095 16.550 1.00 88.75 195 LEU A C 1
ATOM 1524 O O . LEU A 1 195 ? 19.017 -2.168 15.361 1.00 88.75 195 LEU A O 1
ATOM 1528 N N . LEU A 1 196 ? 19.582 -1.633 17.465 1.00 88.69 196 LEU A N 1
ATOM 1529 C CA . LEU A 1 196 ? 20.939 -1.193 17.140 1.00 88.69 196 LEU A CA 1
ATOM 1530 C C . LEU A 1 196 ? 21.791 -2.348 16.601 1.00 88.69 196 LEU A C 1
ATOM 1532 O O . LEU A 1 196 ? 22.442 -2.195 15.572 1.00 88.69 196 LEU A O 1
ATOM 1536 N N . VAL A 1 197 ? 21.758 -3.517 17.246 1.00 88.81 197 VAL A N 1
ATOM 1537 C CA . VAL A 1 197 ? 22.447 -4.724 16.753 1.00 88.81 197 VAL A CA 1
ATOM 1538 C C . VAL A 1 197 ? 21.930 -5.112 15.369 1.00 88.81 197 VAL A C 1
ATOM 1540 O O . VAL A 1 197 ? 22.718 -5.410 14.470 1.00 88.81 197 VAL A O 1
ATOM 1543 N N . LEU A 1 198 ? 20.610 -5.071 15.182 1.00 87.62 198 LEU A N 1
ATOM 1544 C CA . LEU A 1 198 ? 19.983 -5.363 13.902 1.00 87.62 198 LEU A CA 1
ATOM 1545 C C . LEU A 1 198 ? 20.443 -4.374 12.817 1.00 87.62 198 LEU A C 1
ATOM 1547 O O . LEU A 1 198 ? 20.794 -4.804 11.722 1.00 87.62 198 LEU A O 1
ATOM 1551 N N . TRP A 1 199 ? 20.530 -3.081 13.127 1.00 85.81 199 TRP A N 1
ATOM 1552 C CA . TRP A 1 199 ? 21.037 -2.055 12.214 1.00 85.81 199 TRP A CA 1
ATOM 1553 C C . TRP A 1 199 ? 22.518 -2.263 11.876 1.00 85.81 199 TRP A C 1
ATOM 1555 O O . TRP A 1 199 ? 22.875 -2.289 10.699 1.00 85.81 199 TRP A O 1
ATOM 1565 N N . ILE A 1 200 ? 23.371 -2.514 12.877 1.00 86.38 200 ILE A N 1
ATOM 1566 C CA . ILE A 1 200 ? 24.803 -2.804 12.681 1.00 86.38 200 ILE A CA 1
ATOM 1567 C C . ILE A 1 200 ? 24.984 -4.014 11.752 1.00 86.38 200 ILE A C 1
ATOM 1569 O O . ILE A 1 200 ? 25.835 -3.988 10.860 1.00 86.38 200 ILE A O 1
ATOM 1573 N N . SER A 1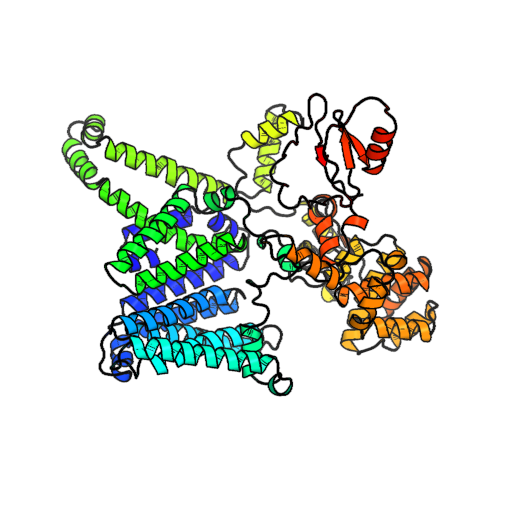 201 ? 24.148 -5.050 11.898 1.00 84.94 201 SER A N 1
ATOM 1574 C CA . SER A 1 201 ? 24.210 -6.254 11.057 1.00 84.94 201 SER A CA 1
ATOM 1575 C C . SER A 1 201 ? 23.986 -5.980 9.562 1.00 84.94 201 SER A C 1
ATOM 1577 O O . SER A 1 201 ? 24.452 -6.753 8.730 1.00 84.94 201 SER A O 1
ATOM 1579 N N . THR A 1 202 ? 23.342 -4.861 9.203 1.00 81.06 202 THR A N 1
ATOM 1580 C CA . THR A 1 202 ? 23.155 -4.442 7.801 1.00 81.06 202 THR A CA 1
ATOM 1581 C C . THR A 1 202 ? 24.396 -3.786 7.195 1.00 81.06 202 THR A C 1
ATOM 1583 O O . THR A 1 202 ? 24.575 -3.805 5.979 1.00 81.06 202 THR A O 1
ATOM 1586 N N . LYS A 1 203 ? 25.271 -3.198 8.020 1.00 82.31 203 LYS A N 1
ATOM 1587 C CA . LYS A 1 203 ? 26.424 -2.411 7.553 1.00 82.31 203 LYS A CA 1
ATOM 1588 C C . LYS A 1 203 ? 27.689 -3.243 7.389 1.00 82.31 203 LYS A C 1
ATOM 1590 O O . LYS A 1 203 ? 28.553 -2.900 6.592 1.00 82.31 203 LYS A O 1
ATOM 1595 N N . ILE A 1 204 ? 27.796 -4.348 8.116 1.00 82.38 204 ILE A N 1
ATOM 1596 C CA . ILE A 1 204 ? 28.987 -5.196 8.108 1.00 82.38 204 ILE A CA 1
ATOM 1597 C C . ILE A 1 204 ? 28.845 -6.281 7.030 1.00 82.38 204 ILE A C 1
ATOM 1599 O O . ILE A 1 204 ? 27.993 -7.162 7.145 1.00 82.38 204 ILE A O 1
ATOM 1603 N N . ALA A 1 205 ? 29.742 -6.268 6.036 1.00 79.81 205 ALA A N 1
ATOM 1604 C CA . ALA A 1 205 ? 29.731 -7.189 4.890 1.00 79.81 205 ALA A CA 1
ATOM 1605 C C . ALA A 1 205 ? 29.693 -8.678 5.279 1.00 79.81 205 ALA A C 1
ATOM 1607 O O . ALA A 1 205 ? 28.995 -9.473 4.653 1.00 79.81 205 ALA A O 1
ATOM 1608 N N . TYR A 1 206 ? 30.374 -9.053 6.369 1.00 81.38 206 TYR A N 1
ATOM 1609 C CA . TYR A 1 206 ? 30.355 -10.420 6.904 1.00 81.38 206 TYR A CA 1
ATOM 1610 C C . TYR A 1 206 ? 28.933 -10.927 7.204 1.00 81.38 206 TYR A C 1
ATOM 1612 O O . TYR A 1 206 ? 28.639 -12.108 7.025 1.00 81.38 206 TYR A O 1
ATOM 1620 N N . PHE A 1 207 ? 28.029 -10.042 7.638 1.00 78.56 207 PHE A N 1
ATOM 1621 C CA . PHE A 1 207 ? 26.677 -10.422 8.034 1.00 78.56 207 PHE A CA 1
ATOM 1622 C C . PHE A 1 207 ? 25.666 -10.404 6.886 1.00 78.56 207 PHE A C 1
ATOM 1624 O O . PHE A 1 207 ? 24.597 -10.986 7.064 1.00 78.56 207 PHE A O 1
ATOM 1631 N N . HIS A 1 208 ? 25.981 -9.845 5.710 1.00 74.62 208 HIS A N 1
ATOM 1632 C CA . HIS A 1 208 ? 25.033 -9.666 4.591 1.00 74.62 208 HIS A CA 1
ATOM 1633 C C . HIS A 1 208 ? 24.332 -10.960 4.134 1.00 74.62 208 HIS A C 1
ATOM 1635 O O . HIS A 1 208 ? 23.189 -10.925 3.682 1.00 74.62 208 HIS A O 1
ATOM 1641 N N . GLY A 1 209 ? 24.963 -12.127 4.307 1.00 74.56 209 GLY A N 1
ATOM 1642 C CA . GLY A 1 209 ? 24.356 -13.428 3.993 1.00 74.56 209 GLY A CA 1
ATOM 1643 C C . GLY A 1 209 ? 23.371 -13.967 5.045 1.00 74.56 209 GLY A C 1
ATOM 1644 O O . GLY A 1 209 ? 22.578 -14.868 4.747 1.00 74.56 209 GLY A O 1
ATOM 1645 N N . THR A 1 210 ? 23.401 -13.435 6.269 1.00 83.56 210 THR A N 1
ATOM 1646 C CA . THR A 1 210 ? 22.664 -13.971 7.424 1.00 83.56 210 THR A CA 1
ATOM 1647 C C . THR A 1 210 ? 21.187 -13.581 7.421 1.00 83.56 210 THR A C 1
ATOM 1649 O O . THR A 1 210 ? 20.790 -12.548 6.887 1.00 83.56 210 THR A O 1
ATOM 1652 N N . VAL A 1 211 ? 20.348 -14.399 8.067 1.00 81.19 211 VAL A N 1
ATOM 1653 C CA . VAL A 1 211 ? 18.923 -14.076 8.274 1.00 81.19 211 VAL A CA 1
ATOM 1654 C C . VAL A 1 211 ? 18.765 -12.791 9.091 1.00 81.19 211 VAL A C 1
ATOM 1656 O O . VAL A 1 211 ? 17.873 -12.000 8.808 1.00 81.19 211 VAL A O 1
ATOM 1659 N N . LEU A 1 212 ? 19.661 -12.550 10.056 1.00 80.94 212 LEU A N 1
ATOM 1660 C CA . LEU A 1 212 ? 19.645 -11.345 10.882 1.00 80.94 212 LEU A CA 1
ATOM 1661 C C . LEU A 1 212 ? 19.836 -10.080 10.036 1.00 80.94 212 LEU A C 1
ATOM 1663 O O . LEU A 1 212 ? 19.007 -9.180 10.117 1.00 80.94 212 LEU A O 1
ATOM 1667 N N . ALA A 1 213 ? 20.857 -10.044 9.173 1.00 79.94 213 ALA A N 1
ATOM 1668 C CA . ALA A 1 213 ? 21.071 -8.906 8.282 1.00 79.94 213 ALA A CA 1
ATOM 1669 C C . ALA A 1 213 ? 19.934 -8.739 7.275 1.00 79.94 213 ALA A C 1
ATOM 1671 O O . ALA A 1 213 ? 19.546 -7.615 7.010 1.00 79.94 213 ALA A O 1
ATOM 1672 N N . LYS A 1 214 ? 19.338 -9.826 6.768 1.00 80.88 214 LYS A N 1
ATOM 1673 C CA . LYS A 1 214 ? 18.173 -9.741 5.869 1.00 80.88 214 LYS A CA 1
ATOM 1674 C C . LYS A 1 214 ? 16.942 -9.157 6.557 1.00 80.88 214 LYS A C 1
ATOM 1676 O O . LYS A 1 214 ? 16.252 -8.342 5.957 1.00 80.88 214 LYS A O 1
ATOM 1681 N N . ILE A 1 215 ? 16.685 -9.529 7.814 1.00 79.06 215 ILE A N 1
ATOM 1682 C CA . ILE A 1 215 ? 15.643 -8.896 8.635 1.00 79.06 215 ILE A CA 1
ATOM 1683 C C . ILE A 1 215 ? 15.996 -7.430 8.891 1.00 79.06 215 ILE A C 1
ATOM 1685 O O . ILE A 1 215 ? 15.126 -6.576 8.788 1.00 79.06 215 ILE A O 1
ATOM 1689 N N . GLY A 1 216 ? 17.260 -7.116 9.178 1.00 77.69 216 GLY A N 1
ATOM 1690 C CA . GLY A 1 216 ? 17.699 -5.740 9.387 1.00 77.69 216 GLY A CA 1
ATOM 1691 C C . GLY A 1 216 ? 17.548 -4.882 8.139 1.00 77.69 216 GLY A C 1
ATOM 1692 O O . GLY A 1 216 ? 16.972 -3.806 8.213 1.00 77.69 216 GLY A O 1
ATOM 1693 N N . SER A 1 217 ? 17.974 -5.377 6.981 1.00 75.12 217 SER A N 1
ATOM 1694 C CA . SER A 1 217 ? 17.756 -4.741 5.684 1.00 75.12 217 SER A CA 1
ATOM 1695 C C . SER A 1 217 ? 16.274 -4.633 5.360 1.00 75.12 217 SER A C 1
ATOM 1697 O O . SER A 1 217 ? 15.884 -3.700 4.673 1.00 75.12 217 SER A O 1
ATOM 1699 N N . ALA A 1 218 ? 15.436 -5.541 5.866 1.00 72.44 218 ALA A N 1
ATOM 1700 C CA . ALA A 1 218 ? 14.003 -5.395 5.721 1.00 72.44 218 ALA A CA 1
ATOM 1701 C C . ALA A 1 218 ? 13.489 -4.216 6.566 1.00 72.44 218 ALA A C 1
ATOM 1703 O O . ALA A 1 218 ? 12.919 -3.275 6.023 1.00 72.44 218 ALA A O 1
ATOM 1704 N N . VAL A 1 219 ? 13.777 -4.229 7.872 1.00 72.38 219 VAL A N 1
ATOM 1705 C CA . VAL A 1 219 ? 13.327 -3.239 8.870 1.00 72.38 219 VAL A CA 1
ATOM 1706 C C . VAL A 1 219 ? 13.847 -1.825 8.591 1.00 72.38 219 VAL A C 1
ATOM 1708 O O . VAL A 1 219 ? 13.098 -0.865 8.751 1.00 72.38 219 VAL A O 1
ATOM 1711 N N . PHE A 1 220 ? 15.117 -1.699 8.203 1.00 72.31 220 PHE A N 1
ATOM 1712 C CA . PHE A 1 220 ? 15.810 -0.422 7.998 1.00 72.31 220 PHE A CA 1
ATOM 1713 C C . PHE A 1 220 ? 16.004 -0.044 6.526 1.00 72.31 220 PHE A C 1
ATOM 1715 O O . PHE A 1 220 ? 16.476 1.057 6.252 1.00 72.31 220 PHE A O 1
ATOM 1722 N N . GLY A 1 221 ? 15.713 -0.949 5.590 1.00 60.84 221 GLY A N 1
ATOM 1723 C CA . GLY A 1 221 ? 15.725 -0.640 4.161 1.00 60.84 221 GLY A CA 1
ATOM 1724 C C . GLY A 1 221 ? 14.426 0.019 3.709 1.00 60.84 221 GLY A C 1
ATOM 1725 O O . GLY A 1 221 ? 13.592 0.399 4.532 1.00 60.84 221 GLY A O 1
ATOM 1726 N N . ASN A 1 222 ? 14.255 0.118 2.390 1.00 53.34 222 ASN A N 1
ATOM 1727 C CA . ASN A 1 222 ? 13.112 0.762 1.746 1.00 53.34 222 ASN A CA 1
ATOM 1728 C C . ASN A 1 222 ? 11.789 0.099 2.147 1.00 53.34 222 ASN A C 1
ATOM 1730 O O . ASN A 1 222 ? 11.310 -0.828 1.498 1.00 53.34 222 ASN A O 1
ATOM 1734 N N . LEU A 1 223 ? 11.182 0.585 3.232 1.00 55.06 223 LEU A N 1
ATOM 1735 C CA . LEU A 1 223 ? 9.775 0.371 3.538 1.00 55.06 223 LEU A CA 1
ATOM 1736 C C . LEU A 1 223 ? 8.991 0.949 2.361 1.00 55.06 223 LEU A C 1
ATOM 1738 O O . LEU A 1 223 ? 8.805 2.158 2.303 1.00 55.06 223 LEU A O 1
ATOM 1742 N N . TYR A 1 224 ? 8.563 0.092 1.433 1.00 50.09 224 TYR A N 1
ATOM 1743 C CA . TYR A 1 224 ? 7.979 0.460 0.133 1.00 50.09 224 TYR A CA 1
ATOM 1744 C C . TYR A 1 224 ? 6.903 1.566 0.205 1.00 50.09 224 TYR A C 1
ATOM 1746 O O . TYR A 1 224 ? 6.786 2.377 -0.704 1.00 50.09 224 TYR A O 1
ATOM 1754 N N . TYR A 1 225 ? 6.156 1.640 1.313 1.00 50.03 225 TYR A N 1
ATOM 1755 C CA . TYR A 1 225 ? 5.085 2.623 1.538 1.00 50.03 225 TYR A CA 1
ATOM 1756 C C . TYR A 1 225 ? 5.480 3.845 2.390 1.00 50.03 225 TYR A C 1
ATOM 1758 O O . TYR A 1 225 ? 4.691 4.775 2.524 1.00 50.03 225 TYR A O 1
ATOM 1766 N N . ILE A 1 226 ? 6.666 3.843 3.009 1.00 45.88 226 ILE A N 1
ATOM 1767 C CA . ILE A 1 226 ? 7.161 4.926 3.882 1.00 45.88 226 ILE A CA 1
ATOM 1768 C C . ILE A 1 226 ? 8.326 5.671 3.215 1.00 45.88 226 ILE A C 1
ATOM 1770 O O . ILE A 1 226 ? 8.442 6.883 3.366 1.00 45.88 226 ILE A O 1
ATOM 1774 N N . GLN A 1 227 ? 9.159 4.970 2.444 1.00 50.62 227 GLN A N 1
ATOM 1775 C CA . GLN A 1 227 ? 10.207 5.551 1.608 1.00 50.62 227 GLN A CA 1
ATOM 1776 C C . GLN A 1 227 ? 9.728 5.533 0.155 1.00 50.62 227 GLN A C 1
ATOM 1778 O O . GLN A 1 227 ? 9.708 4.488 -0.493 1.00 50.62 227 GLN A O 1
ATOM 1783 N N . LYS A 1 228 ? 9.270 6.696 -0.321 1.00 52.78 228 LYS A N 1
ATOM 1784 C CA . LYS A 1 228 ? 8.666 6.869 -1.646 1.00 52.78 228 LYS A CA 1
ATOM 1785 C C . LYS A 1 228 ? 9.754 6.763 -2.719 1.00 52.78 228 LYS A C 1
ATOM 1787 O O . LYS A 1 228 ? 10.607 7.637 -2.807 1.00 52.78 228 LYS A O 1
ATOM 1792 N N . SER A 1 229 ? 9.738 5.702 -3.529 1.00 55.44 229 SER A N 1
ATOM 1793 C CA . SER A 1 229 ? 10.606 5.623 -4.711 1.00 55.44 229 SER A CA 1
ATOM 1794 C C . SER A 1 229 ? 10.204 6.670 -5.757 1.00 55.44 229 SER A C 1
ATOM 1796 O O . SER A 1 229 ? 9.072 7.158 -5.761 1.00 55.44 229 SER A O 1
ATOM 1798 N N . LYS A 1 230 ? 11.105 6.989 -6.693 1.00 58.94 230 LYS A N 1
ATOM 1799 C CA . LYS A 1 230 ? 10.817 7.923 -7.792 1.00 58.94 230 LYS A CA 1
ATOM 1800 C C . LYS A 1 230 ? 9.562 7.521 -8.573 1.00 58.94 230 LYS A C 1
ATOM 1802 O O . LYS A 1 230 ? 8.659 8.340 -8.732 1.00 58.94 230 LYS A O 1
ATOM 1807 N N . VAL A 1 231 ? 9.462 6.239 -8.936 1.00 51.59 231 VAL A N 1
ATOM 1808 C CA . VAL A 1 231 ? 8.278 5.641 -9.576 1.00 51.59 231 VAL A CA 1
ATOM 1809 C C . VAL A 1 231 ? 7.041 5.786 -8.691 1.00 51.59 231 VAL A C 1
ATOM 1811 O O . VAL A 1 231 ? 6.014 6.269 -9.161 1.00 51.59 231 VAL A O 1
ATOM 1814 N N . TYR A 1 232 ? 7.147 5.482 -7.392 1.00 55.34 232 TYR A N 1
ATOM 1815 C CA . TYR A 1 232 ? 6.038 5.645 -6.449 1.00 55.34 232 TYR A CA 1
ATOM 1816 C C . TYR A 1 232 ? 5.484 7.075 -6.462 1.00 55.34 232 TYR A C 1
ATOM 1818 O O . TYR A 1 232 ? 4.276 7.253 -6.462 1.00 55.34 232 TYR A O 1
ATOM 1826 N N . THR A 1 233 ? 6.326 8.110 -6.545 1.00 57.81 233 THR A N 1
ATOM 1827 C CA . THR A 1 233 ? 5.837 9.505 -6.577 1.00 57.81 233 THR A CA 1
ATOM 1828 C C . THR A 1 233 ? 5.086 9.894 -7.851 1.00 57.81 233 THR A C 1
ATOM 1830 O O . THR A 1 233 ? 4.418 10.922 -7.856 1.00 57.81 233 THR A O 1
ATOM 1833 N N . THR A 1 234 ? 5.205 9.113 -8.924 1.00 53.84 234 THR A N 1
ATOM 1834 C CA . THR A 1 234 ? 4.547 9.397 -10.211 1.00 53.84 234 THR A CA 1
ATOM 1835 C C . THR A 1 234 ? 3.212 8.686 -10.385 1.00 53.84 234 THR A C 1
ATOM 1837 O O . THR A 1 234 ? 2.448 9.020 -11.285 1.00 53.84 234 THR A O 1
ATOM 1840 N N . ILE A 1 235 ? 2.902 7.730 -9.508 1.00 54.31 235 ILE A N 1
ATOM 1841 C CA . ILE A 1 235 ? 1.615 7.042 -9.508 1.00 54.31 235 ILE A CA 1
ATOM 1842 C C . ILE A 1 235 ? 0.584 7.984 -8.892 1.00 54.31 235 ILE A C 1
ATOM 1844 O O . ILE A 1 235 ? 0.731 8.400 -7.739 1.00 54.31 235 ILE A O 1
ATOM 1848 N N . ALA A 1 236 ? -0.478 8.289 -9.638 1.00 53.28 236 ALA A N 1
ATOM 1849 C CA . ALA A 1 236 ? -1.512 9.228 -9.204 1.00 53.28 236 ALA A CA 1
ATOM 1850 C C . ALA A 1 236 ? -2.075 8.876 -7.811 1.00 53.28 236 ALA A C 1
ATOM 1852 O O . ALA A 1 236 ? -2.192 9.740 -6.946 1.00 53.28 236 ALA A O 1
ATOM 1853 N N . GLU A 1 237 ? -2.315 7.593 -7.541 1.00 57.88 237 GLU A N 1
ATOM 1854 C CA . GLU A 1 237 ? -2.836 7.089 -6.260 1.00 57.88 237 GLU A CA 1
ATOM 1855 C C . GLU A 1 237 ? -1.833 7.162 -5.090 1.00 57.88 237 GLU A C 1
ATOM 1857 O O . GLU A 1 237 ? -2.203 7.157 -3.911 1.00 57.88 237 GLU A O 1
ATOM 1862 N N . ALA A 1 238 ? -0.539 7.205 -5.388 1.00 52.41 238 ALA A N 1
ATOM 1863 C CA . ALA A 1 238 ? 0.540 7.198 -4.404 1.00 52.41 238 ALA A CA 1
ATOM 1864 C C . ALA A 1 238 ? 0.950 8.614 -3.955 1.00 52.41 238 ALA A C 1
ATOM 1866 O O . ALA A 1 238 ? 1.645 8.780 -2.940 1.00 52.41 238 ALA A O 1
ATOM 1867 N N . SER A 1 239 ? 0.491 9.631 -4.691 1.00 59.56 239 SER A N 1
ATOM 1868 C CA . SER A 1 239 ? 0.595 11.039 -4.312 1.00 59.56 239 SER A CA 1
ATOM 1869 C C . SER A 1 239 ? -0.050 11.283 -2.943 1.00 59.56 239 SER A C 1
ATOM 1871 O O . SER A 1 239 ? -0.923 10.531 -2.506 1.00 59.56 239 SER A O 1
ATOM 1873 N N . SER A 1 240 ? 0.433 12.283 -2.202 1.00 61.16 240 SER A N 1
ATOM 1874 C CA . SER A 1 240 ? -0.218 12.694 -0.954 1.00 61.16 240 SER A CA 1
ATOM 1875 C C . SER A 1 240 ? -1.515 13.422 -1.255 1.00 61.16 240 SER A C 1
ATOM 1877 O O . SER A 1 240 ? -1.571 14.184 -2.215 1.00 61.16 240 SER A O 1
ATOM 1879 N N . VAL A 1 241 ? -2.511 13.259 -0.385 1.00 60.50 241 VAL A N 1
ATOM 1880 C CA . VAL A 1 241 ? -3.776 13.985 -0.513 1.00 60.50 241 VAL A CA 1
ATOM 1881 C C . VAL A 1 241 ? -3.534 15.455 -0.162 1.00 60.50 241 VAL A C 1
ATOM 1883 O O . VAL A 1 241 ? -3.568 15.833 1.008 1.00 60.50 241 VAL A O 1
ATOM 1886 N N . SER A 1 242 ? -3.235 16.272 -1.172 1.00 57.06 242 SER A N 1
ATOM 1887 C CA . SER A 1 242 ? -3.037 17.722 -1.040 1.00 57.06 242 SER A CA 1
ATOM 1888 C C . SER A 1 242 ? -4.367 18.446 -0.818 1.00 57.06 242 SER A C 1
ATOM 1890 O O . SER A 1 242 ? -4.456 19.379 -0.017 1.00 57.06 242 SER A O 1
ATOM 1892 N N . ASP A 1 243 ? -5.433 17.956 -1.452 1.00 72.38 243 ASP A N 1
ATOM 1893 C CA . ASP A 1 243 ? -6.766 18.533 -1.353 1.00 72.38 243 ASP A CA 1
ATOM 1894 C C . ASP A 1 243 ? -7.525 18.027 -0.120 1.00 72.38 243 ASP A C 1
ATOM 1896 O O . ASP A 1 243 ? -8.093 16.931 -0.076 1.00 72.38 243 ASP A O 1
ATOM 1900 N N . ILE A 1 244 ? -7.608 18.890 0.897 1.00 78.62 244 ILE A N 1
ATOM 1901 C CA . ILE A 1 244 ? -8.395 18.642 2.116 1.00 78.62 244 ILE A CA 1
ATOM 1902 C C . ILE A 1 244 ? -9.865 18.355 1.773 1.00 78.62 244 ILE A C 1
ATOM 1904 O O . ILE A 1 244 ? -10.513 17.555 2.451 1.00 78.62 244 ILE A O 1
ATOM 1908 N N . SER A 1 245 ? -10.400 18.992 0.727 1.00 83.06 245 SER A N 1
ATOM 1909 C CA . SER A 1 245 ? -11.755 18.737 0.233 1.00 83.06 245 SER A CA 1
ATOM 1910 C C . SER A 1 245 ? -11.928 17.264 -0.139 1.00 83.06 245 SER A C 1
ATOM 1912 O O . SER A 1 245 ? -12.830 16.611 0.389 1.00 83.06 245 SER A O 1
ATOM 1914 N N . LEU A 1 246 ? -11.029 16.715 -0.955 1.00 80.81 246 LEU A N 1
ATOM 1915 C CA . LEU A 1 246 ? -11.067 15.317 -1.361 1.00 80.81 246 LEU A CA 1
ATOM 1916 C C . LEU A 1 246 ? -10.960 14.385 -0.153 1.00 80.81 246 LEU A C 1
ATOM 1918 O O . LEU A 1 246 ? -11.767 13.464 -0.028 1.00 80.81 246 LEU A O 1
ATOM 1922 N N . LEU A 1 247 ? -10.040 14.655 0.780 1.00 84.88 247 LEU A N 1
ATOM 1923 C CA . LEU A 1 247 ? -9.906 13.873 2.013 1.00 84.88 247 LEU A CA 1
ATOM 1924 C C . LEU A 1 247 ? -11.223 13.829 2.804 1.00 84.88 247 LEU A C 1
ATOM 1926 O O . LEU A 1 247 ? -11.661 12.767 3.243 1.00 84.88 247 LEU A O 1
ATOM 1930 N N . VAL A 1 248 ? -11.872 14.980 2.986 1.00 89.06 248 VAL A N 1
ATOM 1931 C CA . VAL A 1 248 ? -13.109 15.109 3.768 1.00 89.06 248 VAL A CA 1
ATOM 1932 C C . VAL A 1 248 ? -14.283 14.415 3.073 1.00 89.06 248 VAL A C 1
ATOM 1934 O O . VAL A 1 248 ? -15.033 13.674 3.717 1.00 89.06 248 VAL A O 1
ATOM 1937 N N . PHE A 1 249 ? -14.454 14.633 1.768 1.00 88.81 249 PHE A N 1
ATOM 1938 C CA . PHE A 1 249 ? -15.570 14.065 1.011 1.00 88.81 249 PHE A CA 1
ATOM 1939 C C . PHE A 1 249 ? -15.409 12.564 0.747 1.00 88.81 249 PHE A C 1
ATOM 1941 O O . PHE A 1 249 ? -16.418 11.860 0.733 1.00 88.81 249 PHE A O 1
ATOM 1948 N N . SER A 1 250 ? -14.176 12.050 0.690 1.00 88.75 250 SER A N 1
ATOM 1949 C CA . SER A 1 250 ? -13.870 10.621 0.505 1.00 88.75 250 SER A CA 1
ATOM 1950 C C . SER A 1 250 ? -14.555 9.705 1.521 1.00 88.75 250 SER A C 1
ATOM 1952 O O . SER A 1 250 ? -14.950 8.591 1.193 1.00 88.75 250 SER A O 1
ATOM 1954 N N . PHE A 1 251 ? -14.736 10.174 2.758 1.00 90.44 251 PHE A N 1
ATOM 1955 C CA . PHE A 1 251 ? -15.408 9.426 3.830 1.00 90.44 251 PHE A CA 1
ATOM 1956 C C . PHE A 1 251 ? -16.874 9.837 4.036 1.00 90.44 251 PHE A C 1
ATOM 1958 O O . PHE A 1 251 ? -17.591 9.230 4.842 1.00 90.44 251 PHE A O 1
ATOM 1965 N N . GLY A 1 252 ? -17.313 10.890 3.346 1.00 90.31 252 GLY A N 1
ATOM 1966 C CA . GLY A 1 252 ? -18.484 11.691 3.678 1.00 90.31 252 GLY A CA 1
ATOM 1967 C C . GLY A 1 252 ? -18.141 12.790 4.685 1.00 90.31 252 GLY A C 1
ATOM 1968 O O . GLY A 1 252 ? -17.659 12.509 5.786 1.00 90.31 252 GLY A O 1
ATOM 1969 N N . ALA A 1 253 ? -18.444 14.045 4.342 1.00 90.50 253 ALA A N 1
ATOM 1970 C CA . ALA A 1 253 ? -17.945 15.213 5.071 1.00 90.50 253 ALA A CA 1
ATOM 1971 C C . ALA A 1 253 ? -18.247 15.178 6.578 1.00 90.50 253 ALA A C 1
ATOM 1973 O O . ALA A 1 253 ? -17.364 15.363 7.414 1.00 90.50 253 ALA A O 1
ATOM 1974 N N . VAL A 1 254 ? -19.490 14.870 6.958 1.00 93.44 254 VAL A N 1
ATOM 19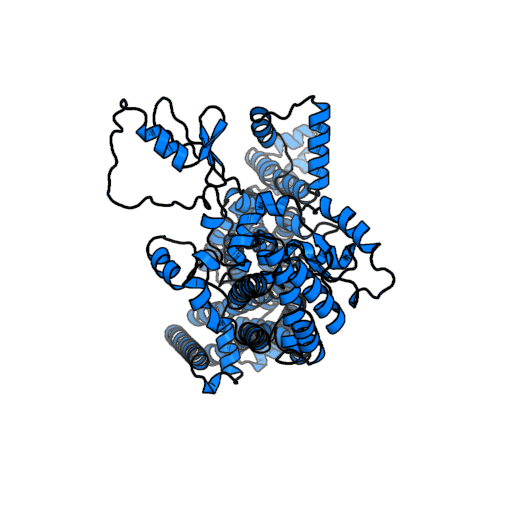75 C CA . VAL A 1 254 ? -19.854 14.765 8.378 1.00 93.44 254 VAL A CA 1
ATOM 1976 C C . VAL A 1 254 ? -19.292 13.499 9.019 1.00 93.44 254 VAL A C 1
ATOM 1978 O O . VAL A 1 254 ? -18.892 13.544 10.182 1.00 93.44 254 VAL A O 1
ATOM 1981 N N . THR A 1 255 ? -19.215 12.382 8.292 1.00 93.06 255 THR A N 1
ATOM 1982 C CA . THR A 1 255 ? -18.582 11.150 8.791 1.00 93.06 255 THR A CA 1
ATOM 1983 C C . THR A 1 255 ? -17.134 11.414 9.198 1.00 93.06 255 THR A C 1
ATOM 1985 O O . THR A 1 255 ? -16.725 10.989 10.278 1.00 93.06 255 THR A O 1
ATOM 1988 N N . PHE A 1 256 ? -16.392 12.164 8.379 1.00 93.50 256 PHE A N 1
ATOM 1989 C CA . PHE A 1 256 ? -15.010 12.548 8.642 1.00 93.50 256 PHE A CA 1
ATOM 1990 C C . PHE A 1 256 ? -14.870 13.342 9.948 1.00 93.50 256 PHE A C 1
ATOM 1992 O O . PHE A 1 256 ? -14.134 12.951 10.849 1.00 93.50 256 PHE A O 1
ATOM 1999 N N . PHE A 1 257 ? -15.637 14.419 10.135 1.00 94.62 257 PHE A N 1
ATOM 2000 C CA . PHE A 1 257 ? -15.543 15.188 11.384 1.00 94.62 257 PHE A CA 1
ATOM 2001 C C . PHE A 1 257 ? -16.023 14.391 12.604 1.00 94.62 257 PHE A C 1
ATOM 2003 O O . PHE A 1 257 ? -15.456 14.502 13.695 1.00 94.62 257 PHE A O 1
ATOM 2010 N N . LEU A 1 258 ? -17.043 13.542 12.440 1.00 96.19 258 LEU A N 1
ATOM 2011 C CA . LEU A 1 258 ? -17.506 12.664 13.512 1.00 96.19 258 LEU A CA 1
ATOM 2012 C C . LEU A 1 258 ? -16.450 11.628 13.911 1.00 96.19 258 LEU A C 1
ATOM 2014 O O . LEU A 1 258 ? -16.380 11.289 15.092 1.00 96.19 258 LEU A O 1
ATOM 2018 N N . SER A 1 259 ? -15.633 11.118 12.990 1.00 95.38 259 SER A N 1
ATOM 2019 C CA . SER A 1 259 ? -14.575 10.168 13.342 1.00 95.38 259 SER A CA 1
ATOM 2020 C C . SER A 1 259 ? -13.444 10.841 14.127 1.00 95.38 259 SER A C 1
ATOM 2022 O O . SER A 1 259 ? -13.001 10.270 15.126 1.00 95.38 259 SER A O 1
ATOM 2024 N N . LEU A 1 260 ? -13.059 12.076 13.776 1.00 94.62 260 LEU A N 1
ATOM 2025 C CA . LEU A 1 260 ? -12.080 12.874 14.530 1.00 94.62 260 LEU A CA 1
ATOM 2026 C C . LEU A 1 260 ? -12.562 13.157 15.958 1.00 94.62 260 LEU A C 1
ATOM 2028 O O . LEU A 1 260 ? -11.850 12.904 16.932 1.00 94.62 260 LEU A O 1
ATOM 2032 N N . ILE A 1 261 ? -13.821 13.588 16.104 1.00 96.44 261 ILE A N 1
ATOM 2033 C CA . ILE A 1 261 ? -14.463 13.722 17.422 1.00 96.44 261 ILE A CA 1
ATOM 2034 C C . ILE A 1 261 ? -14.468 12.369 18.144 1.00 96.44 261 ILE A C 1
ATOM 2036 O O . ILE A 1 261 ? -14.260 12.307 19.357 1.00 96.44 261 ILE A O 1
ATOM 2040 N N . GLY A 1 262 ? -14.690 11.280 17.406 1.00 96.00 262 GLY A N 1
ATOM 2041 C CA . GLY A 1 262 ? -14.668 9.913 17.908 1.00 96.00 262 GLY A CA 1
ATOM 2042 C C . GLY A 1 262 ? -13.333 9.538 18.534 1.00 96.00 262 GLY A C 1
ATOM 2043 O O . GLY A 1 262 ? -13.337 8.977 19.626 1.00 96.00 262 GLY A O 1
ATOM 2044 N N . ILE A 1 263 ? -12.214 9.900 17.905 1.00 94.88 263 ILE A N 1
ATOM 2045 C CA . ILE A 1 263 ? -10.857 9.671 18.425 1.00 94.88 263 ILE A CA 1
ATOM 2046 C C . ILE A 1 263 ? -10.651 10.432 19.726 1.00 94.88 263 ILE A C 1
ATOM 2048 O O . ILE A 1 263 ? -10.337 9.816 20.745 1.00 94.88 263 ILE A O 1
ATOM 2052 N N . CYS A 1 264 ? -10.900 11.743 19.727 1.00 95.31 264 CYS A N 1
ATOM 2053 C CA . CYS A 1 264 ? -10.739 12.576 20.919 1.00 95.31 264 CYS A CA 1
ATOM 2054 C C . CYS A 1 264 ? -11.623 12.079 22.071 1.00 95.31 264 CYS A C 1
ATOM 2056 O O . CYS A 1 264 ? -11.181 11.962 23.218 1.00 95.31 264 CYS A O 1
ATOM 2058 N N . TRP A 1 265 ? -12.875 11.721 21.772 1.00 95.12 265 TRP A N 1
ATOM 2059 C CA . TRP A 1 265 ? -13.807 11.220 22.774 1.00 95.12 265 TRP A CA 1
ATOM 2060 C C . TRP A 1 265 ? -13.416 9.829 23.292 1.00 95.12 265 TRP A C 1
ATOM 2062 O O . TRP A 1 265 ? -13.540 9.558 24.491 1.00 95.12 265 TRP A O 1
ATOM 2072 N N . LEU A 1 266 ? -12.923 8.948 22.420 1.00 95.25 266 LEU A N 1
ATOM 2073 C CA . LEU A 1 266 ? -12.458 7.617 22.796 1.00 95.25 266 LEU A CA 1
ATOM 2074 C C . LEU A 1 266 ? -11.181 7.690 23.639 1.00 95.25 266 LEU A C 1
ATOM 2076 O O . LEU A 1 266 ? -11.110 7.002 24.654 1.00 95.25 266 LEU A O 1
ATOM 2080 N N . ALA A 1 267 ? -10.234 8.563 23.290 1.00 94.31 267 ALA A N 1
ATOM 2081 C CA . ALA A 1 267 ? -9.025 8.822 24.071 1.00 94.31 267 ALA A CA 1
ATOM 2082 C C . ALA A 1 267 ? -9.363 9.364 25.470 1.00 94.31 267 ALA A C 1
ATOM 2084 O O . ALA A 1 267 ? -8.878 8.848 26.478 1.00 94.31 267 ALA A O 1
ATOM 2085 N N . TRP A 1 268 ? -10.286 10.327 25.560 1.00 94.81 268 TRP A N 1
ATOM 2086 C CA . TRP A 1 268 ? -10.785 10.820 26.847 1.00 94.81 268 TRP A CA 1
ATOM 2087 C C . TRP A 1 268 ? -11.468 9.723 27.673 1.00 94.81 268 TRP A C 1
ATOM 2089 O O . TRP A 1 268 ? -11.288 9.633 28.889 1.00 94.81 268 TRP A O 1
ATOM 2099 N N . ARG A 1 269 ? -12.255 8.854 27.028 1.00 93.69 269 ARG A N 1
ATOM 2100 C CA . ARG A 1 269 ? -12.897 7.728 27.711 1.00 93.69 269 ARG A CA 1
ATOM 2101 C C . ARG A 1 269 ? -11.874 6.699 28.183 1.00 93.69 269 ARG A C 1
ATOM 2103 O O . ARG A 1 269 ? -12.033 6.177 29.280 1.00 93.69 269 ARG A O 1
ATOM 2110 N N . LEU A 1 270 ? -10.840 6.442 27.388 1.00 93.44 270 LEU A N 1
ATOM 2111 C CA . LEU A 1 270 ? -9.748 5.535 27.718 1.00 93.44 270 LEU A CA 1
ATOM 2112 C C . LEU A 1 270 ? -8.949 6.026 28.934 1.00 93.44 270 LEU A C 1
ATOM 2114 O O . LEU A 1 270 ? -8.573 5.218 29.780 1.00 93.44 270 LEU A O 1
ATOM 2118 N N . TRP A 1 271 ? -8.745 7.342 29.059 1.00 89.81 271 TRP A N 1
ATOM 2119 C CA . TRP A 1 271 ? -8.136 7.945 30.249 1.00 89.81 271 TRP A CA 1
ATOM 2120 C C . TRP A 1 271 ? -8.937 7.638 31.521 1.00 89.81 271 TRP A C 1
ATOM 2122 O O . TRP A 1 271 ? -8.362 7.368 32.573 1.00 89.81 271 TRP A O 1
ATOM 2132 N N . LYS A 1 272 ? -10.272 7.660 31.433 1.00 91.50 272 LYS A N 1
ATOM 2133 C CA . LYS A 1 272 ? -11.161 7.360 32.567 1.00 91.50 272 LYS A CA 1
ATOM 2134 C C . LYS A 1 272 ? -11.299 5.866 32.851 1.00 91.50 272 LYS A C 1
ATOM 2136 O O . LYS A 1 272 ? -11.380 5.467 34.006 1.00 91.50 272 LYS A O 1
ATOM 2141 N N . GLU A 1 273 ? -11.378 5.053 31.805 1.00 90.12 273 GLU A N 1
ATOM 2142 C CA . GLU A 1 273 ? -11.617 3.615 31.879 1.00 90.12 273 GLU A CA 1
ATOM 2143 C C . GLU A 1 273 ? -10.711 2.902 30.872 1.00 90.12 273 GLU A C 1
ATOM 2145 O O . GLU A 1 273 ? -11.008 2.840 29.674 1.00 90.12 273 GLU A O 1
ATOM 2150 N N . TRP A 1 274 ? -9.599 2.347 31.364 1.00 90.81 274 TRP A N 1
ATOM 2151 C CA . TRP A 1 274 ? -8.651 1.659 30.495 1.00 90.81 274 TRP A CA 1
ATOM 2152 C C . TRP A 1 274 ? -9.224 0.354 29.952 1.00 90.81 274 TRP A C 1
ATOM 2154 O O . TRP A 1 274 ? -9.581 -0.549 30.717 1.00 90.81 274 TRP A O 1
ATOM 2164 N N . ARG A 1 275 ? -9.245 0.238 28.626 1.00 90.50 275 ARG A N 1
ATOM 2165 C CA . ARG A 1 275 ? -9.808 -0.894 27.900 1.00 90.50 275 ARG A CA 1
ATOM 2166 C C . ARG A 1 275 ? -8.955 -1.238 26.684 1.00 90.50 275 ARG A C 1
ATOM 2168 O O . ARG A 1 275 ? -8.840 -0.423 25.772 1.00 90.50 275 ARG A O 1
ATOM 2175 N N . LYS A 1 276 ? -8.450 -2.477 26.641 1.00 91.44 276 LYS A N 1
ATOM 2176 C CA . LYS A 1 276 ? -7.586 -2.994 25.559 1.00 91.44 276 LYS A CA 1
ATOM 2177 C C . LYS A 1 276 ? -8.238 -2.842 24.182 1.00 91.44 276 LYS A C 1
ATOM 2179 O O . LYS A 1 276 ? -7.599 -2.495 23.199 1.00 91.44 276 LYS A O 1
ATOM 2184 N N . ASP A 1 277 ? -9.550 -3.050 24.114 1.00 89.69 277 ASP A N 1
ATOM 2185 C CA . ASP A 1 277 ? -10.297 -2.971 22.863 1.00 89.69 277 ASP A CA 1
ATOM 2186 C C . ASP A 1 277 ? -10.474 -1.525 22.350 1.00 89.69 277 ASP A C 1
ATOM 2188 O O . ASP A 1 277 ? -10.555 -1.310 21.142 1.00 89.69 277 ASP A O 1
ATOM 2192 N N . TYR A 1 278 ? -10.451 -0.521 23.233 1.00 92.44 278 TYR A N 1
ATOM 2193 C CA . TYR A 1 278 ? -10.401 0.894 22.836 1.00 92.44 278 TYR A CA 1
ATOM 2194 C C . TYR A 1 278 ? -9.010 1.322 22.380 1.00 92.44 278 TYR A C 1
ATOM 2196 O O . TYR A 1 278 ? -8.906 2.075 21.417 1.00 92.44 278 TYR A O 1
ATOM 2204 N N . VAL A 1 279 ? -7.957 0.816 23.027 1.00 94.81 279 VAL A N 1
ATOM 2205 C CA . VAL A 1 279 ? -6.569 1.040 22.598 1.00 94.81 279 VAL A CA 1
ATOM 2206 C C . VAL A 1 279 ? -6.369 0.519 21.180 1.00 94.81 279 VAL A C 1
ATOM 2208 O O . VAL A 1 279 ? -5.887 1.254 20.324 1.00 94.81 279 VAL A O 1
ATOM 2211 N N . PHE A 1 280 ? -6.835 -0.701 20.899 1.00 95.56 280 PHE A N 1
ATOM 2212 C CA . PHE A 1 280 ? -6.788 -1.259 19.551 1.00 95.56 280 PHE A CA 1
ATOM 2213 C C . PHE A 1 280 ? -7.513 -0.372 18.526 1.00 95.56 280 PHE A C 1
ATOM 2215 O O . PHE A 1 280 ? -6.965 -0.105 17.462 1.00 95.56 280 PHE A O 1
ATOM 2222 N N . LEU A 1 281 ? -8.715 0.131 18.840 1.00 95.06 281 LEU A N 1
ATOM 2223 C CA . LEU A 1 281 ? -9.443 1.021 17.928 1.00 95.06 281 LEU A CA 1
ATOM 2224 C C . LEU A 1 281 ? -8.716 2.360 17.702 1.00 95.06 281 LEU A C 1
ATOM 2226 O O . LEU A 1 281 ? -8.784 2.888 16.597 1.00 95.06 281 LEU A O 1
ATOM 2230 N N . LEU A 1 282 ? -8.021 2.902 18.707 1.00 95.56 282 LEU A N 1
ATOM 2231 C CA . LEU A 1 282 ? -7.204 4.111 18.543 1.00 95.56 282 LEU A CA 1
ATOM 2232 C C . LEU A 1 282 ? -5.975 3.860 17.667 1.00 95.56 282 LEU A C 1
ATOM 2234 O O . LEU A 1 282 ? -5.672 4.701 16.831 1.00 95.56 282 LEU A O 1
ATOM 2238 N N . VAL A 1 283 ? -5.306 2.711 17.811 1.00 95.50 283 VAL A N 1
ATOM 2239 C CA . VAL A 1 283 ? -4.202 2.318 16.918 1.00 95.50 283 VAL A CA 1
ATOM 2240 C C . VAL A 1 283 ? -4.725 2.131 15.496 1.00 95.50 283 VAL A C 1
ATOM 2242 O O . VAL A 1 283 ? -4.198 2.736 14.569 1.00 95.50 283 VAL A O 1
ATOM 2245 N N . PHE A 1 284 ? -5.805 1.363 15.327 1.00 95.00 284 PHE A N 1
ATOM 2246 C CA . PHE A 1 284 ? -6.416 1.123 14.022 1.00 95.00 284 PHE A CA 1
ATOM 2247 C C . PHE A 1 284 ? -6.848 2.433 13.352 1.00 95.00 284 PHE A C 1
ATOM 2249 O O . PHE A 1 284 ? -6.479 2.681 12.210 1.00 95.00 284 PHE A O 1
ATOM 2256 N N . GLY A 1 285 ? -7.573 3.301 14.062 1.00 93.50 285 GLY A N 1
ATOM 2257 C CA . GLY A 1 285 ? -8.014 4.594 13.540 1.00 93.50 285 GLY A CA 1
ATOM 2258 C C . GLY A 1 285 ? -6.873 5.572 13.282 1.00 93.50 285 GLY A C 1
ATOM 2259 O O . GLY A 1 285 ? -6.821 6.160 12.210 1.00 93.50 285 GLY A O 1
ATOM 2260 N N . GLY A 1 286 ? -5.949 5.724 14.231 1.00 90.94 286 GLY A N 1
ATOM 2261 C CA . GLY A 1 286 ? -4.833 6.662 14.123 1.00 90.94 286 GLY A CA 1
ATOM 2262 C C . GLY A 1 286 ? -3.886 6.316 12.978 1.00 90.94 286 GLY A C 1
ATOM 2263 O O . GLY A 1 286 ? -3.596 7.178 12.154 1.00 90.94 286 GLY A O 1
ATOM 2264 N N . VAL A 1 287 ? -3.469 5.048 12.878 1.00 90.50 287 VAL A N 1
ATOM 2265 C CA . VAL A 1 287 ? -2.611 4.587 11.775 1.00 90.50 287 VAL A CA 1
ATOM 2266 C C . VAL A 1 287 ? -3.349 4.697 10.440 1.00 90.50 287 VAL A C 1
ATOM 2268 O O . VAL A 1 287 ? -2.768 5.175 9.475 1.00 90.50 287 VAL A O 1
ATOM 2271 N N . SER A 1 288 ? -4.634 4.333 10.378 1.00 90.69 288 SER A N 1
ATOM 2272 C CA . SER A 1 288 ? -5.409 4.439 9.133 1.00 90.69 288 SER A CA 1
ATOM 2273 C C . SER A 1 288 ? -5.556 5.882 8.646 1.00 90.69 288 SER A C 1
ATOM 2275 O O . SER A 1 288 ? -5.400 6.141 7.461 1.00 90.69 288 SER A O 1
ATOM 2277 N N . ILE A 1 289 ? -5.832 6.832 9.547 1.00 87.38 289 ILE A N 1
ATOM 2278 C CA . ILE A 1 289 ? -5.939 8.254 9.186 1.00 87.38 289 ILE A CA 1
ATOM 2279 C C . ILE A 1 289 ? -4.589 8.800 8.737 1.00 87.38 289 ILE A C 1
ATOM 2281 O O . ILE A 1 289 ? -4.533 9.509 7.740 1.00 87.38 289 ILE A O 1
ATOM 2285 N N . TYR A 1 290 ? -3.512 8.462 9.451 1.00 86.06 290 TYR A N 1
ATOM 2286 C CA . TYR A 1 290 ? -2.166 8.848 9.041 1.00 86.06 290 TYR A CA 1
ATOM 2287 C C . TYR A 1 290 ? -1.878 8.369 7.614 1.00 86.06 290 TYR A C 1
ATOM 2289 O O . TYR A 1 290 ? -1.514 9.176 6.765 1.00 86.06 290 TYR A O 1
ATOM 2297 N N . LEU A 1 291 ? -2.144 7.093 7.322 1.00 83.56 291 LEU A N 1
ATOM 2298 C CA . LEU A 1 291 ? -1.936 6.534 5.989 1.00 83.56 291 LEU A CA 1
ATOM 2299 C C . LEU A 1 291 ? -2.797 7.223 4.920 1.00 83.56 291 LEU A C 1
ATOM 2301 O O . LEU A 1 291 ? -2.277 7.595 3.871 1.00 83.56 291 LEU A O 1
ATOM 2305 N N . ALA A 1 292 ? -4.076 7.471 5.206 1.00 84.81 292 ALA A N 1
ATOM 2306 C CA . ALA A 1 292 ? -4.979 8.179 4.298 1.00 84.81 292 ALA A CA 1
ATOM 2307 C C . ALA A 1 292 ? -4.538 9.620 3.986 1.00 84.81 292 ALA A C 1
ATOM 2309 O O . ALA A 1 292 ? -4.803 10.111 2.897 1.00 84.81 292 ALA A O 1
ATOM 2310 N N . ILE A 1 293 ? -3.861 10.298 4.917 1.00 81.62 293 ILE A N 1
ATOM 2311 C CA . ILE A 1 293 ? -3.261 11.618 4.660 1.00 81.62 293 ILE A CA 1
ATOM 2312 C C . ILE A 1 293 ? -2.011 11.468 3.779 1.00 81.62 293 ILE A C 1
ATOM 2314 O O . ILE A 1 293 ? -1.762 12.288 2.898 1.00 81.62 293 ILE A O 1
ATOM 2318 N N . THR A 1 294 ? -1.220 10.413 3.993 1.00 73.62 294 THR A N 1
ATOM 2319 C CA . THR A 1 294 ? 0.042 10.217 3.263 1.00 73.62 294 THR A CA 1
ATOM 2320 C C . THR A 1 294 ? -0.126 9.807 1.800 1.00 73.62 294 THR A C 1
ATOM 2322 O O . THR A 1 294 ? 0.774 10.112 1.009 1.00 73.62 294 THR A O 1
ATOM 2325 N N . SER A 1 295 ? -1.220 9.115 1.444 1.00 75.44 295 SER A N 1
ATOM 2326 C CA . SER A 1 295 ? -1.489 8.664 0.073 1.00 75.44 295 SER A CA 1
ATOM 2327 C C . SER A 1 295 ? -2.974 8.398 -0.214 1.00 75.44 295 SER A C 1
ATOM 2329 O O . SER A 1 295 ? -3.682 7.846 0.634 1.00 75.44 295 SER A O 1
ATOM 2331 N N . HIS A 1 296 ? -3.420 8.733 -1.437 1.00 74.12 296 HIS A N 1
ATOM 2332 C CA . HIS A 1 296 ? -4.790 8.479 -1.915 1.00 74.12 296 HIS A CA 1
ATOM 2333 C C . HIS A 1 296 ? -5.179 6.993 -1.849 1.00 74.12 296 HIS A C 1
ATOM 2335 O O . HIS A 1 296 ? -6.291 6.679 -1.424 1.00 74.12 296 HIS A O 1
ATOM 2341 N N . ARG A 1 297 ? -4.255 6.074 -2.158 1.00 77.81 297 ARG A N 1
ATOM 2342 C CA . ARG A 1 297 ? -4.471 4.616 -2.103 1.00 77.81 297 ARG A CA 1
ATOM 2343 C C . ARG A 1 297 ? -4.988 4.119 -0.747 1.00 77.81 297 ARG A C 1
ATOM 2345 O O . ARG A 1 297 ? -5.683 3.112 -0.660 1.00 77.81 297 ARG A O 1
ATOM 2352 N N . PHE A 1 298 ? -4.671 4.812 0.348 1.00 85.75 298 PHE A N 1
ATOM 2353 C CA . PHE A 1 298 ? -5.098 4.396 1.687 1.00 85.75 298 PHE A CA 1
ATOM 2354 C C . PHE A 1 298 ? -6.439 4.989 2.134 1.00 85.75 298 PHE A C 1
ATOM 2356 O O . PHE A 1 298 ? -6.900 4.671 3.236 1.00 85.75 298 PHE A O 1
ATOM 2363 N N . LEU A 1 299 ? -7.101 5.805 1.306 1.00 88.31 299 LEU A N 1
ATOM 2364 C CA . LEU A 1 299 ? -8.413 6.373 1.624 1.00 88.31 299 LEU A CA 1
ATOM 2365 C C . LEU A 1 299 ? -9.463 5.274 1.833 1.00 88.31 299 LEU A C 1
ATOM 2367 O O . LEU A 1 299 ? -10.149 5.267 2.858 1.00 88.31 299 LEU A O 1
ATOM 2371 N N . SER A 1 300 ? -9.562 4.299 0.930 1.00 87.94 300 SER A N 1
ATOM 2372 C CA . SER A 1 300 ? -10.486 3.164 1.078 1.00 87.94 300 SER A CA 1
ATOM 2373 C C . SER A 1 300 ? -10.116 2.268 2.260 1.00 87.94 300 SER A C 1
ATOM 2375 O O . SER A 1 300 ? -10.982 1.887 3.054 1.00 87.94 300 SER A O 1
ATOM 2377 N N . THR A 1 301 ? -8.819 2.038 2.478 1.00 89.25 301 THR A N 1
ATOM 2378 C CA . THR A 1 301 ? -8.304 1.273 3.627 1.00 89.25 301 THR A CA 1
ATOM 2379 C C . THR A 1 301 ? -8.671 1.923 4.972 1.00 89.25 301 THR A C 1
ATOM 2381 O O . THR A 1 301 ? -8.932 1.220 5.954 1.00 89.25 301 THR A O 1
ATOM 2384 N N . ALA A 1 302 ? -8.752 3.256 5.038 1.00 92.25 302 ALA A N 1
ATOM 2385 C CA . ALA A 1 302 ? -9.134 3.979 6.249 1.00 92.25 302 ALA A CA 1
ATOM 2386 C C . ALA A 1 302 ? -10.649 4.062 6.488 1.00 92.25 302 ALA A C 1
ATOM 2388 O O . ALA A 1 302 ? -11.084 4.241 7.636 1.00 92.25 302 ALA A O 1
ATOM 2389 N N . ALA A 1 303 ? -11.468 3.884 5.447 1.00 94.12 303 ALA A N 1
ATOM 2390 C CA . ALA A 1 303 ? -12.920 4.031 5.521 1.00 94.12 303 ALA A CA 1
ATOM 2391 C C . ALA A 1 303 ? -13.577 3.187 6.634 1.00 94.12 303 ALA A C 1
ATOM 2393 O O . ALA A 1 303 ? -14.402 3.726 7.385 1.00 94.12 303 ALA A O 1
ATOM 2394 N N . PRO A 1 304 ? -13.199 1.912 6.864 1.00 95.12 304 PRO A N 1
ATOM 2395 C CA . PRO A 1 304 ? -13.780 1.115 7.941 1.00 95.12 304 PRO A CA 1
ATOM 2396 C C . PRO A 1 304 ? -13.498 1.668 9.342 1.00 95.12 304 PRO A C 1
ATOM 2398 O O . PRO A 1 304 ? -14.382 1.636 10.207 1.00 95.12 304 PRO A O 1
ATOM 2401 N N . ALA A 1 305 ? -12.287 2.178 9.587 1.00 95.31 305 ALA A N 1
ATOM 2402 C CA . ALA A 1 305 ? -11.927 2.762 10.876 1.00 95.31 305 ALA A CA 1
ATOM 2403 C C . ALA A 1 305 ? -12.721 4.054 11.123 1.00 95.31 305 ALA A C 1
ATOM 2405 O O . ALA A 1 305 ? -13.327 4.224 12.189 1.00 95.31 305 ALA A O 1
ATOM 2406 N N . MET A 1 306 ? -12.798 4.906 10.096 1.00 95.44 306 MET A N 1
ATOM 2407 C CA . MET A 1 306 ? -13.569 6.149 10.101 1.00 95.44 306 MET A CA 1
ATOM 2408 C C . MET A 1 306 ? -15.052 5.885 10.370 1.00 95.44 306 MET A C 1
ATOM 2410 O O . MET A 1 306 ? -15.635 6.490 11.271 1.00 95.44 306 MET A O 1
ATOM 2414 N N . ALA A 1 307 ? -15.646 4.906 9.685 1.00 96.69 307 ALA A N 1
ATOM 2415 C CA . ALA A 1 307 ? -17.042 4.523 9.869 1.00 96.69 307 ALA A CA 1
ATOM 2416 C C . ALA A 1 307 ? -17.334 4.032 11.299 1.00 96.69 307 ALA A C 1
ATOM 2418 O O . ALA A 1 307 ? -18.358 4.392 11.889 1.00 96.69 307 ALA A O 1
ATOM 2419 N N . VAL A 1 308 ? -16.441 3.237 11.905 1.00 97.31 308 VAL A N 1
ATOM 2420 C CA . VAL A 1 308 ? -16.608 2.774 13.294 1.00 97.31 308 VAL A CA 1
ATOM 2421 C C . VAL A 1 308 ? -16.517 3.941 14.281 1.00 97.31 308 VAL A C 1
ATOM 2423 O O . VAL A 1 308 ? -17.387 4.062 15.149 1.00 97.31 308 VAL A O 1
ATOM 2426 N N . LEU A 1 309 ? -15.526 4.822 14.145 1.00 97.19 309 LEU A N 1
ATOM 2427 C CA . LEU A 1 309 ? -15.355 5.990 15.017 1.00 97.19 309 LEU A CA 1
ATOM 2428 C C . LEU A 1 309 ? -16.526 6.976 14.891 1.00 97.19 309 LEU A C 1
ATOM 2430 O O . LEU A 1 309 ? -17.116 7.369 15.901 1.00 97.19 309 LEU A O 1
ATOM 2434 N N . ALA A 1 310 ? -16.940 7.293 13.664 1.00 97.19 310 ALA A N 1
ATOM 2435 C CA . ALA A 1 310 ? -18.086 8.156 13.399 1.00 97.19 310 ALA A CA 1
ATOM 2436 C C . ALA A 1 310 ? -19.385 7.559 13.958 1.00 97.19 310 ALA A C 1
ATOM 2438 O O . ALA A 1 310 ? -20.174 8.254 14.602 1.00 97.19 310 ALA A O 1
ATOM 2439 N N . SER A 1 311 ? -19.590 6.245 13.800 1.00 97.31 311 SER A N 1
ATOM 2440 C CA . SER A 1 311 ? -20.777 5.559 14.324 1.00 97.31 311 SER A CA 1
ATOM 2441 C C . SER A 1 311 ? -20.876 5.603 15.852 1.00 97.31 311 SER A C 1
ATOM 2443 O O . SER A 1 311 ? -21.983 5.665 16.397 1.00 97.31 311 SER A O 1
ATOM 2445 N N . PHE A 1 312 ? -19.739 5.601 16.557 1.00 96.38 312 PHE A N 1
ATOM 2446 C CA . PHE A 1 312 ? -19.689 5.741 18.010 1.00 96.38 312 PHE A CA 1
ATOM 2447 C C . PHE A 1 312 ? -20.208 7.118 18.448 1.00 96.38 312 PHE A C 1
ATOM 2449 O O . PHE A 1 312 ? -21.074 7.192 19.330 1.00 96.38 312 PHE A O 1
ATOM 2456 N N . VAL A 1 313 ? -19.761 8.190 17.784 1.00 97.12 313 VAL A N 1
ATOM 2457 C CA . VAL A 1 313 ? -20.237 9.558 18.045 1.00 97.12 313 VAL A CA 1
ATOM 2458 C C . VAL A 1 313 ? -21.704 9.713 17.670 1.00 97.12 313 VAL A C 1
ATOM 2460 O O . VAL A 1 313 ? -22.516 10.136 18.500 1.00 97.12 313 VAL A O 1
ATOM 2463 N N . LEU A 1 314 ? -22.068 9.299 16.456 1.00 96.19 314 LEU A N 1
ATOM 2464 C CA . LEU A 1 314 ? -23.421 9.425 15.927 1.00 96.19 314 LEU A CA 1
ATOM 2465 C C . LEU A 1 314 ? -24.441 8.697 16.804 1.00 96.19 314 LEU A C 1
ATOM 2467 O O . LEU A 1 314 ? -25.495 9.244 17.135 1.00 96.19 314 LEU A O 1
ATOM 2471 N N . TYR A 1 315 ? -24.115 7.491 17.272 1.00 96.31 315 TYR A N 1
ATOM 2472 C CA . TYR A 1 315 ? -24.970 6.776 18.211 1.00 96.31 315 TYR A CA 1
ATOM 2473 C C . TYR A 1 315 ? -25.125 7.518 19.549 1.00 96.31 315 TYR A C 1
ATOM 2475 O O . TYR A 1 315 ? -26.224 7.559 20.114 1.00 96.31 315 TYR A O 1
ATOM 2483 N N . GLY A 1 316 ? -24.049 8.129 20.052 1.00 93.94 316 GLY A N 1
ATOM 2484 C CA . GLY A 1 316 ? -24.087 8.991 21.234 1.00 93.94 316 GLY A CA 1
ATOM 2485 C C . GLY A 1 316 ? -25.048 10.173 21.069 1.00 93.94 316 GLY A C 1
ATOM 2486 O O . GLY A 1 316 ? -25.856 10.437 21.966 1.00 93.94 316 GLY A O 1
ATOM 2487 N N . LEU A 1 317 ? -25.022 10.831 19.906 1.00 93.25 317 LEU A N 1
ATOM 2488 C CA . LEU A 1 317 ? -25.935 11.923 19.552 1.00 93.25 317 LEU A CA 1
ATOM 2489 C C . LEU A 1 317 ? -27.390 11.440 19.460 1.00 93.25 317 LEU A C 1
ATOM 2491 O O . LEU A 1 317 ? -28.269 12.016 20.103 1.00 93.25 317 LEU A O 1
ATOM 2495 N N . ILE A 1 318 ? -27.643 10.329 18.762 1.00 92.88 318 ILE A N 1
ATOM 2496 C CA . ILE A 1 318 ? -28.978 9.717 18.636 1.00 92.88 318 ILE A CA 1
ATOM 2497 C C . ILE A 1 318 ? -29.562 9.377 20.012 1.00 92.88 318 ILE A C 1
ATOM 2499 O O . ILE A 1 318 ? -30.738 9.643 20.280 1.00 92.88 318 ILE A O 1
ATOM 2503 N N . LYS A 1 319 ? -28.746 8.817 20.917 1.00 92.19 319 LYS A N 1
ATOM 2504 C CA . LYS A 1 319 ? -29.175 8.509 22.289 1.00 92.19 319 LYS A CA 1
ATOM 2505 C C . LYS A 1 319 ? -29.563 9.778 23.049 1.00 92.19 319 LYS A C 1
ATOM 2507 O O . LYS A 1 319 ? -30.565 9.763 23.758 1.00 92.19 319 LYS A O 1
ATOM 2512 N N . LYS A 1 320 ? -28.804 10.866 22.883 1.00 89.75 320 LYS A N 1
ATOM 2513 C CA . LYS A 1 320 ? -29.112 12.168 23.489 1.00 89.75 320 LYS A CA 1
ATOM 2514 C C . LYS A 1 320 ? -30.414 12.768 22.935 1.00 89.75 320 LYS A C 1
ATOM 2516 O O . LYS A 1 320 ? -31.174 13.329 23.715 1.00 89.75 320 LYS A O 1
ATOM 2521 N N . ILE A 1 321 ? -30.699 12.633 21.636 1.00 90.00 321 ILE A N 1
ATOM 2522 C CA . ILE A 1 321 ? -31.931 13.149 20.998 1.00 90.00 321 ILE A CA 1
ATOM 2523 C C . ILE A 1 321 ? -33.202 12.423 21.493 1.00 90.00 321 ILE A C 1
ATOM 2525 O O . ILE A 1 321 ? -34.272 13.028 21.560 1.00 90.00 321 ILE A O 1
ATOM 2529 N N . ASN A 1 322 ? -33.078 11.154 21.897 1.00 88.06 322 ASN A N 1
ATOM 2530 C CA . ASN A 1 322 ? -34.145 10.341 22.495 1.00 88.06 322 ASN A CA 1
ATOM 2531 C C . ASN A 1 322 ? -35.386 10.124 21.597 1.00 88.06 322 ASN A C 1
ATOM 2533 O O . ASN A 1 322 ? -36.530 10.282 22.022 1.00 88.06 322 ASN A O 1
ATOM 2537 N N . PHE A 1 323 ? -35.180 9.666 20.357 1.00 85.94 323 PHE A N 1
ATOM 2538 C CA . PHE A 1 323 ? -36.276 9.289 19.441 1.00 85.94 323 PHE A CA 1
ATOM 2539 C C . PHE A 1 323 ? -37.223 8.201 19.988 1.00 85.94 323 PHE A C 1
ATOM 2541 O O . PHE A 1 323 ? -38.344 8.046 19.505 1.00 85.94 323 PHE A O 1
ATOM 2548 N N . GLY A 1 324 ? -36.802 7.442 21.007 1.00 84.50 324 GLY A N 1
ATOM 2549 C CA . GLY A 1 324 ? -37.656 6.448 21.661 1.00 84.50 324 GLY A CA 1
ATOM 2550 C C . GLY A 1 324 ? -38.891 7.062 22.326 1.00 84.50 324 GLY A C 1
ATOM 2551 O O . GLY A 1 324 ? -39.947 6.433 22.347 1.00 84.50 324 GLY A O 1
ATOM 2552 N N . GLU A 1 325 ? -38.782 8.293 22.824 1.00 86.31 325 GLU A N 1
ATOM 2553 C CA . GLU A 1 325 ? -39.901 9.026 23.418 1.00 86.31 325 GLU A CA 1
ATOM 2554 C C . GLU A 1 325 ? -40.937 9.438 22.366 1.00 86.31 325 GLU A C 1
ATOM 2556 O O . GLU A 1 325 ? -42.135 9.259 22.585 1.00 86.31 325 GLU A O 1
ATOM 2561 N N . VAL A 1 326 ? -40.473 9.886 21.193 1.00 86.44 326 VAL A N 1
ATOM 2562 C CA . VAL A 1 326 ? -41.331 10.210 20.042 1.00 86.44 326 VAL A CA 1
ATOM 2563 C C . VAL A 1 326 ? -42.152 8.992 19.647 1.00 86.44 326 VAL A C 1
ATOM 2565 O O . VAL A 1 326 ? -43.369 9.088 19.552 1.00 86.44 326 VAL A O 1
ATOM 2568 N N . LYS A 1 327 ? -41.518 7.818 19.499 1.00 87.00 327 LYS A N 1
ATOM 2569 C CA . LYS A 1 327 ? -42.225 6.576 19.148 1.00 87.00 327 LYS A CA 1
ATOM 2570 C C . LYS A 1 327 ? -43.333 6.250 20.152 1.00 87.00 327 LYS A C 1
ATOM 2572 O O . LYS A 1 327 ? -44.439 5.909 19.743 1.00 87.00 327 LYS A O 1
ATOM 2577 N N . LYS A 1 328 ? -43.050 6.354 21.455 1.00 87.44 328 LYS A N 1
ATOM 2578 C CA . LYS A 1 328 ? -44.041 6.083 22.509 1.00 87.44 328 LYS A CA 1
ATOM 2579 C C . LYS A 1 328 ? -45.217 7.065 22.440 1.00 87.44 328 LYS A C 1
ATOM 2581 O O . LYS A 1 328 ? -46.358 6.619 22.377 1.00 87.44 328 LYS A O 1
ATOM 2586 N N . LYS A 1 329 ? -44.934 8.374 22.374 1.00 87.81 329 LYS A N 1
ATOM 2587 C CA . LYS A 1 329 ? -45.951 9.439 22.267 1.00 87.81 329 LYS A CA 1
ATOM 2588 C C . LYS A 1 329 ? -46.787 9.314 20.992 1.00 87.81 329 LYS A C 1
ATOM 2590 O O . LYS A 1 329 ? -48.008 9.438 21.034 1.00 87.81 329 LYS A O 1
ATOM 2595 N N . PHE A 1 330 ? -46.140 9.010 19.872 1.00 86.81 330 PHE A N 1
ATOM 2596 C CA . PHE A 1 330 ? -46.798 8.826 18.585 1.00 86.81 330 PHE A CA 1
ATOM 2597 C C . PHE A 1 330 ? -47.784 7.657 18.621 1.00 86.81 330 PHE A C 1
ATOM 2599 O O . PHE A 1 330 ? -48.936 7.826 18.239 1.00 86.81 330 PHE A O 1
ATOM 2606 N N . VAL A 1 331 ? -47.371 6.493 19.137 1.00 87.50 331 VAL A N 1
ATOM 2607 C CA . VAL A 1 331 ? -48.254 5.318 19.252 1.00 87.50 331 VAL A CA 1
ATOM 2608 C C . VAL A 1 331 ? -49.457 5.613 20.148 1.00 87.50 331 VAL A C 1
ATOM 2610 O O . VAL A 1 331 ? -50.572 5.273 19.768 1.00 87.50 331 VAL A O 1
ATOM 2613 N N . SER A 1 332 ? -49.264 6.302 21.280 1.00 85.25 332 SER A N 1
ATOM 2614 C CA . SER A 1 332 ? -50.380 6.671 22.164 1.00 85.25 332 SER A CA 1
ATOM 2615 C C . SER A 1 332 ? -51.362 7.669 21.545 1.00 85.25 332 SER A C 1
ATOM 2617 O O . SER A 1 332 ? -52.531 7.672 21.906 1.00 85.25 332 SER A O 1
ATOM 2619 N N . MET A 1 333 ? -50.905 8.520 20.621 1.00 82.56 333 MET A N 1
ATOM 2620 C CA . MET A 1 333 ? -51.722 9.584 20.024 1.00 82.56 333 MET A CA 1
ATOM 2621 C C . MET A 1 333 ? -52.238 9.244 18.622 1.00 82.56 333 MET A C 1
ATOM 2623 O O . MET A 1 333 ? -53.092 9.961 18.110 1.00 82.56 333 MET A O 1
ATOM 2627 N N . ARG A 1 334 ? -51.760 8.154 18.005 1.00 80.56 334 ARG A N 1
ATOM 2628 C CA . ARG A 1 334 ? -52.173 7.691 16.671 1.00 80.56 334 ARG A CA 1
ATOM 2629 C C . ARG A 1 334 ? -53.698 7.561 16.499 1.00 80.56 334 ARG A C 1
ATOM 2631 O O . ARG A 1 334 ? -54.160 7.920 15.416 1.00 80.56 334 ARG A O 1
ATOM 2638 N N . PRO A 1 335 ? -54.483 7.120 17.508 1.00 82.19 335 PRO A N 1
ATOM 2639 C CA . PRO A 1 335 ? -55.944 7.074 17.396 1.00 82.19 335 PRO A CA 1
ATOM 2640 C C . PRO A 1 335 ? -56.602 8.441 17.147 1.00 82.19 335 PRO A C 1
ATOM 2642 O O . PRO A 1 335 ? -57.654 8.497 16.524 1.00 82.19 335 PRO A O 1
ATOM 2645 N N . ASN A 1 336 ? -55.965 9.546 17.554 1.00 79.25 336 ASN A N 1
ATOM 2646 C CA . ASN A 1 336 ? -56.496 10.911 17.418 1.00 79.25 336 ASN A CA 1
ATOM 2647 C C . ASN A 1 336 ? -56.164 11.563 16.058 1.00 79.25 336 ASN A C 1
ATOM 2649 O O . ASN A 1 336 ? -56.375 12.759 15.869 1.00 79.25 336 ASN A O 1
ATOM 2653 N N . GLY A 1 337 ? -55.613 10.795 15.113 1.00 83.00 337 GLY A N 1
ATOM 2654 C CA . GLY A 1 337 ? -55.229 11.257 13.780 1.00 83.00 337 GLY A CA 1
ATOM 2655 C C . GLY A 1 337 ? -53.713 11.362 13.592 1.00 83.00 337 GLY A C 1
ATOM 2656 O O . GLY A 1 337 ? -52.979 11.877 14.438 1.00 83.00 337 GLY A O 1
ATOM 2657 N N . PHE A 1 338 ? -53.237 10.887 12.437 1.00 85.12 338 PHE A N 1
ATOM 2658 C CA . PHE A 1 338 ? -51.810 10.751 12.119 1.00 85.12 338 PHE A CA 1
ATOM 2659 C C . PHE A 1 338 ? -51.026 12.067 12.257 1.00 85.12 338 PHE A C 1
ATOM 2661 O O . PHE A 1 338 ? -50.006 12.115 12.945 1.00 85.12 338 PHE A O 1
ATOM 2668 N N . TRP A 1 339 ? -51.518 13.149 11.647 1.00 82.94 339 TRP A N 1
ATOM 2669 C CA . TRP A 1 339 ? -50.829 14.444 11.626 1.00 82.94 339 TRP A CA 1
ATOM 2670 C C . TRP A 1 339 ? -50.766 15.111 12.999 1.00 82.94 339 TRP A C 1
ATOM 2672 O O . TRP A 1 339 ? -49.751 15.711 13.361 1.00 82.94 339 TRP A O 1
ATOM 2682 N N . GLN A 1 340 ? -51.825 14.963 13.798 1.00 81.19 340 GLN A N 1
ATOM 2683 C CA . GLN A 1 340 ? -51.858 15.497 15.155 1.00 81.19 340 GLN A CA 1
ATOM 2684 C C . GLN A 1 340 ? -50.908 14.719 16.075 1.00 81.19 340 GLN A C 1
ATOM 2686 O O . GLN A 1 340 ? -50.169 15.330 16.852 1.00 81.19 340 GLN A O 1
ATOM 2691 N N . ALA A 1 341 ? -50.870 13.389 15.936 1.00 81.06 341 ALA A N 1
ATOM 2692 C CA . ALA A 1 341 ? -49.930 12.524 16.639 1.00 81.06 341 ALA A CA 1
ATOM 2693 C C . ALA A 1 341 ? -48.476 12.847 16.276 1.00 81.06 341 ALA A C 1
ATOM 2695 O O . ALA A 1 341 ? -47.627 12.926 17.163 1.00 81.06 341 ALA A O 1
ATOM 2696 N N . LEU A 1 342 ? -48.179 13.085 14.995 1.00 82.88 342 LEU A N 1
ATOM 2697 C CA . LEU A 1 342 ? -46.836 13.437 14.537 1.00 82.88 342 LEU A CA 1
ATOM 2698 C C . LEU A 1 342 ? -46.384 14.776 15.133 1.00 82.88 342 LEU A C 1
ATOM 2700 O O . LEU A 1 342 ? -45.399 14.810 15.864 1.00 82.88 342 LEU A O 1
ATOM 2704 N N . ARG A 1 343 ? -47.161 15.850 14.932 1.00 82.81 343 ARG A N 1
ATOM 2705 C CA . ARG A 1 343 ? -46.811 17.199 15.409 1.00 82.81 343 ARG A CA 1
ATOM 2706 C C . ARG A 1 343 ? -46.613 17.262 16.926 1.00 82.81 343 ARG A C 1
ATOM 2708 O O . ARG A 1 343 ? -45.711 17.951 17.387 1.00 82.81 343 ARG A O 1
ATOM 2715 N N . LYS A 1 344 ? -47.451 16.571 17.709 1.00 82.31 344 LYS A N 1
ATOM 2716 C CA . LYS A 1 344 ? -47.378 16.599 19.183 1.00 82.31 344 LYS A CA 1
ATOM 2717 C C . LYS A 1 344 ? -46.351 15.627 19.770 1.00 82.31 344 LYS A C 1
ATOM 2719 O O . LYS A 1 344 ? -45.938 15.805 20.914 1.00 82.31 344 LYS A O 1
ATOM 2724 N N . SER A 1 345 ? -45.940 14.602 19.023 1.00 81.31 345 SER A N 1
ATOM 2725 C CA . SER A 1 345 ? -44.930 13.641 19.485 1.00 81.31 345 SER A CA 1
ATOM 2726 C C . SER A 1 345 ? -43.496 14.090 19.205 1.00 81.31 345 SER A C 1
ATOM 2728 O O . SER A 1 345 ? -42.591 13.654 19.917 1.00 81.31 345 SER A O 1
ATOM 2730 N N . THR A 1 346 ? -43.275 14.966 18.218 1.00 83.44 346 THR A N 1
ATOM 2731 C CA . THR A 1 346 ? -41.949 15.478 17.843 1.00 83.44 346 THR A CA 1
ATOM 2732 C C . THR A 1 346 ? -41.682 16.866 18.426 1.00 83.44 346 THR A C 1
ATOM 2734 O O . THR A 1 346 ? -42.412 17.809 18.134 1.00 83.44 346 THR A O 1
ATOM 2737 N N . GLY A 1 347 ? -40.608 17.021 19.205 1.00 85.88 347 GLY A N 1
ATOM 2738 C CA . GLY A 1 347 ? -40.096 18.332 19.616 1.00 85.88 347 GLY A CA 1
ATOM 2739 C C . GLY A 1 347 ? -39.047 18.882 18.642 1.00 85.88 347 GLY A C 1
ATOM 2740 O O . GLY A 1 347 ? -38.509 18.148 17.809 1.00 85.88 347 GLY A O 1
ATOM 2741 N N . ALA A 1 348 ? -38.704 20.167 18.785 1.00 85.69 348 ALA A N 1
ATOM 2742 C CA . ALA A 1 348 ? -37.724 20.850 17.930 1.00 85.69 348 ALA A CA 1
ATOM 2743 C C . ALA A 1 348 ? -36.369 20.120 17.875 1.00 85.69 348 ALA A C 1
ATOM 2745 O O . ALA A 1 348 ? -35.779 19.970 16.810 1.00 85.69 348 ALA A O 1
ATOM 2746 N N . ARG A 1 349 ? -35.916 19.572 19.011 1.00 88.00 349 ARG A N 1
ATOM 2747 C CA . ARG A 1 349 ? -34.681 18.780 19.102 1.00 88.00 349 ARG A CA 1
ATOM 2748 C C . ARG A 1 349 ? -34.715 17.522 18.231 1.00 88.00 349 ARG A C 1
ATOM 2750 O O . ARG A 1 349 ? -33.709 17.180 17.616 1.00 88.00 349 ARG A O 1
ATOM 2757 N N . GLN A 1 350 ? -35.836 16.803 18.216 1.00 89.50 350 GLN A N 1
ATOM 2758 C CA . GLN A 1 350 ? -35.970 15.567 17.446 1.00 89.50 350 GLN A CA 1
ATOM 2759 C C . GLN A 1 350 ? -36.111 15.853 15.955 1.00 89.50 350 GLN A C 1
ATOM 2761 O O . GLN A 1 350 ? -35.528 15.126 15.158 1.00 89.50 350 GLN A O 1
ATOM 2766 N N . VAL A 1 351 ? -36.811 16.931 15.590 1.00 87.88 351 VAL A N 1
ATOM 2767 C CA . VAL A 1 351 ? -36.883 17.397 14.200 1.00 87.88 351 VAL A CA 1
ATOM 2768 C C . VAL A 1 351 ? -35.495 17.803 13.704 1.00 87.88 351 VAL A C 1
ATOM 2770 O O . VAL A 1 351 ? -35.036 17.261 12.705 1.00 87.88 351 VAL A O 1
ATOM 2773 N N . ALA A 1 352 ? -34.778 18.659 14.439 1.00 90.19 352 ALA A N 1
ATOM 2774 C CA . ALA A 1 352 ? -33.420 19.071 14.080 1.00 90.19 352 ALA A CA 1
ATOM 2775 C C . ALA A 1 352 ? -32.457 17.877 13.990 1.00 90.19 352 ALA A C 1
ATOM 2777 O O . ALA A 1 352 ? -31.680 17.774 13.048 1.00 90.19 352 ALA A O 1
ATOM 2778 N N . GLY A 1 353 ? -32.541 16.933 14.933 1.00 91.44 353 GLY A N 1
ATOM 2779 C CA . GLY A 1 353 ? -31.738 15.713 14.905 1.00 91.44 353 GLY A CA 1
ATOM 2780 C C . GLY A 1 353 ? -32.048 14.804 13.712 1.00 91.44 353 GLY A C 1
ATOM 2781 O O . GLY A 1 353 ? -31.131 14.229 13.133 1.00 91.44 353 GLY A O 1
ATOM 2782 N N . ALA A 1 354 ? -33.322 14.672 13.332 1.00 90.62 354 ALA A N 1
ATOM 2783 C CA . ALA A 1 354 ? -33.721 13.902 12.157 1.00 90.62 354 ALA A CA 1
ATOM 2784 C C . ALA A 1 354 ? -33.247 14.572 10.861 1.00 90.62 354 ALA A C 1
ATOM 2786 O O . ALA A 1 354 ? -32.693 13.887 10.009 1.00 90.62 354 ALA A O 1
ATOM 2787 N N . LEU A 1 355 ? -33.399 15.897 10.746 1.00 92.88 355 LEU A N 1
ATOM 2788 C CA . LEU A 1 355 ? -32.909 16.672 9.603 1.00 92.88 355 LEU A CA 1
ATOM 2789 C C . LEU A 1 355 ? -31.384 16.614 9.491 1.00 92.88 355 LEU A C 1
ATOM 2791 O O . LEU A 1 355 ? -30.879 16.410 8.398 1.00 92.88 355 LEU A O 1
ATOM 2795 N N . PHE A 1 356 ? -30.652 16.703 10.605 1.00 93.50 356 PHE A N 1
ATOM 2796 C CA . PHE A 1 356 ? -29.198 16.528 10.626 1.00 93.50 356 PHE A CA 1
ATOM 2797 C C . PHE A 1 356 ? -28.790 15.160 10.061 1.00 93.50 356 PHE A C 1
ATOM 2799 O O . PHE A 1 356 ? -27.951 15.081 9.172 1.00 93.50 356 PHE A O 1
ATOM 2806 N N . ILE A 1 357 ? -29.415 14.073 10.527 1.00 93.44 357 ILE A N 1
ATOM 2807 C CA . ILE A 1 357 ? -29.097 12.724 10.033 1.00 93.44 357 ILE A CA 1
ATOM 2808 C C . ILE A 1 357 ? -29.482 12.581 8.557 1.00 93.44 357 ILE A C 1
ATOM 2810 O O . ILE A 1 357 ? -28.698 12.056 7.772 1.00 93.44 357 ILE A O 1
ATOM 2814 N N . ALA A 1 358 ? -30.675 13.034 8.173 1.00 92.25 358 ALA A N 1
ATOM 2815 C CA . ALA A 1 358 ? -31.174 12.878 6.814 1.00 92.25 358 ALA A CA 1
ATOM 2816 C C . ALA A 1 358 ? -30.372 13.714 5.807 1.00 92.25 358 ALA A C 1
ATOM 2818 O O . ALA A 1 358 ? -29.917 13.170 4.810 1.00 92.25 358 ALA A O 1
ATOM 2819 N N . LEU A 1 359 ? -30.173 15.006 6.076 1.00 93.12 359 LEU A N 1
ATOM 2820 C CA . LEU A 1 359 ? -29.622 15.965 5.115 1.00 93.12 359 LEU A CA 1
ATOM 2821 C C . LEU A 1 359 ? -28.100 16.089 5.159 1.00 93.12 359 LEU A C 1
ATOM 2823 O O . LEU A 1 359 ? -27.517 16.472 4.156 1.00 93.12 359 LEU A O 1
ATOM 2827 N N . LEU A 1 360 ? -27.456 15.800 6.294 1.00 92.50 360 LEU A N 1
ATOM 2828 C CA . LEU A 1 360 ? -26.008 15.993 6.441 1.00 92.50 360 LEU A CA 1
ATOM 2829 C C . LEU A 1 360 ? -25.219 14.686 6.540 1.00 92.50 360 LEU A C 1
ATOM 2831 O O . LEU A 1 360 ? -23.995 14.718 6.498 1.00 92.50 360 LEU A O 1
ATOM 2835 N N . ILE A 1 361 ? -25.895 13.542 6.672 1.00 92.62 361 ILE A N 1
ATOM 2836 C CA . ILE A 1 361 ? -25.236 12.231 6.701 1.00 92.62 361 ILE A CA 1
ATOM 2837 C C . ILE A 1 361 ? -25.770 11.354 5.579 1.00 92.62 361 ILE A C 1
ATOM 2839 O O . ILE A 1 361 ? -25.019 10.989 4.687 1.00 92.62 361 ILE A O 1
ATOM 2843 N N . VAL A 1 362 ? -27.062 11.017 5.606 1.00 91.94 362 VAL A N 1
ATOM 2844 C CA . VAL A 1 362 ? -27.624 10.040 4.665 1.00 91.94 362 VAL A CA 1
ATOM 2845 C C . VAL A 1 362 ? -27.619 10.585 3.243 1.00 91.94 362 VAL A C 1
ATOM 2847 O O . VAL A 1 362 ? -27.058 9.939 2.370 1.00 91.94 362 VAL A O 1
ATOM 2850 N N . LEU A 1 363 ? -28.205 11.761 3.013 1.00 89.88 363 LEU A N 1
ATOM 2851 C CA . LEU A 1 363 ? -28.312 12.343 1.678 1.00 89.88 363 LEU A CA 1
ATOM 2852 C C . LEU A 1 363 ? -26.942 12.533 1.000 1.00 89.88 363 LEU A C 1
ATOM 2854 O O . LEU A 1 363 ? -26.779 11.964 -0.073 1.00 89.88 363 LEU A O 1
ATOM 2858 N N . PRO A 1 364 ? -25.950 13.237 1.586 1.00 89.50 364 PRO A N 1
ATOM 2859 C CA . PRO A 1 364 ? -24.670 13.453 0.915 1.00 89.50 364 PRO A CA 1
ATOM 2860 C C . PRO A 1 364 ? -23.872 12.160 0.740 1.00 89.50 364 PRO A C 1
ATOM 2862 O O . PRO A 1 364 ? -23.285 11.962 -0.316 1.00 89.50 364 PRO A O 1
ATOM 2865 N N . ASN A 1 365 ? -23.874 11.250 1.722 1.00 90.56 365 ASN A N 1
ATOM 2866 C CA . ASN A 1 365 ? -23.139 9.992 1.575 1.00 90.56 365 ASN A CA 1
ATOM 2867 C C . ASN A 1 365 ? -23.768 9.104 0.498 1.00 90.56 365 ASN A C 1
ATOM 2869 O O . ASN A 1 365 ? -23.048 8.549 -0.315 1.00 90.56 365 ASN A O 1
ATOM 2873 N N . VAL A 1 366 ? -25.100 8.978 0.465 1.00 90.19 366 VAL A N 1
ATOM 2874 C CA . VAL A 1 366 ? -25.789 8.213 -0.588 1.00 90.19 366 VAL A CA 1
ATOM 2875 C C . VAL A 1 366 ? -25.581 8.866 -1.949 1.00 90.19 366 VAL A C 1
ATOM 2877 O O . VAL A 1 366 ? -25.386 8.159 -2.927 1.00 90.19 366 VAL A O 1
ATOM 2880 N N . TRP A 1 367 ? -25.587 10.196 -2.008 1.00 87.50 367 TRP A N 1
ATOM 2881 C CA . TRP A 1 367 ? -25.340 10.940 -3.234 1.00 87.50 367 TRP A CA 1
ATOM 2882 C C . TRP A 1 367 ? -23.956 10.626 -3.819 1.00 87.50 367 TRP A C 1
ATOM 2884 O O . TRP A 1 367 ? -23.868 10.119 -4.931 1.00 87.50 367 TRP A O 1
ATOM 2894 N N . PHE A 1 368 ? -22.888 10.825 -3.041 1.00 86.69 368 PHE A N 1
ATOM 2895 C CA . PHE A 1 368 ? -21.524 10.516 -3.484 1.00 86.69 368 PHE A CA 1
ATOM 2896 C C . PHE A 1 368 ? -21.254 9.011 -3.631 1.00 86.69 368 PHE A C 1
ATOM 2898 O O . PHE A 1 368 ? -20.351 8.614 -4.354 1.00 86.69 368 PHE A O 1
ATOM 2905 N N . ALA A 1 369 ? -22.023 8.156 -2.957 1.00 88.06 369 ALA A N 1
ATOM 2906 C CA . ALA A 1 369 ? -21.974 6.711 -3.161 1.00 88.06 369 ALA A CA 1
ATOM 2907 C C . ALA A 1 369 ? -22.550 6.295 -4.519 1.00 88.06 369 ALA A C 1
ATOM 2909 O O . ALA A 1 369 ? -22.014 5.393 -5.154 1.00 88.06 369 ALA A O 1
ATOM 2910 N N . VAL A 1 370 ? -23.650 6.926 -4.945 1.00 86.38 370 VAL A N 1
ATOM 2911 C CA . VAL A 1 370 ? -24.208 6.725 -6.289 1.00 86.38 370 VAL A CA 1
ATOM 2912 C C . VAL A 1 370 ? -23.227 7.242 -7.331 1.00 86.38 370 VAL A C 1
ATOM 2914 O O . VAL A 1 370 ? -22.973 6.531 -8.292 1.00 86.38 370 VAL A O 1
ATOM 2917 N N . ASP A 1 371 ? -22.650 8.419 -7.089 1.00 83.12 371 ASP A N 1
ATOM 2918 C CA . ASP A 1 371 ? -21.607 9.016 -7.924 1.00 83.12 371 ASP A CA 1
ATOM 2919 C C . ASP A 1 371 ? -20.428 8.057 -8.138 1.00 83.12 371 ASP A C 1
ATOM 2921 O O . ASP A 1 371 ? -20.199 7.594 -9.248 1.00 83.12 371 ASP A O 1
ATOM 2925 N N . ALA A 1 372 ? -19.807 7.598 -7.045 1.00 84.94 372 ALA A N 1
ATOM 2926 C CA . ALA A 1 372 ? -18.688 6.654 -7.075 1.00 84.94 372 ALA A CA 1
ATOM 2927 C C . ALA A 1 372 ? -19.003 5.308 -7.752 1.00 84.94 372 ALA A C 1
ATOM 2929 O O . ALA A 1 372 ? -18.088 4.579 -8.129 1.00 84.94 372 ALA A O 1
ATOM 2930 N N . GLY A 1 373 ? -20.284 4.941 -7.849 1.00 83.56 373 GLY A N 1
ATOM 2931 C CA . GLY A 1 373 ? -20.736 3.714 -8.502 1.00 83.56 373 GLY A CA 1
ATOM 2932 C C . GLY A 1 373 ? -20.984 3.855 -10.005 1.00 83.56 373 GLY A C 1
ATOM 2933 O O . GLY A 1 373 ? -21.246 2.844 -10.661 1.00 83.56 373 GLY A O 1
ATOM 2934 N N . ILE A 1 374 ? -20.951 5.073 -10.550 1.00 80.12 374 ILE A N 1
ATOM 2935 C CA . ILE A 1 374 ? -21.143 5.341 -11.975 1.00 80.12 374 ILE A CA 1
ATOM 2936 C C . ILE A 1 374 ? -19.764 5.373 -12.655 1.00 80.12 374 ILE A C 1
ATOM 2938 O O . ILE A 1 374 ? -18.884 6.106 -12.211 1.00 80.12 374 ILE A O 1
ATOM 2942 N N . PRO A 1 375 ? -19.548 4.596 -13.735 1.00 72.94 375 PRO A N 1
ATOM 2943 C CA . PRO A 1 375 ? -18.320 4.696 -14.516 1.00 72.94 375 PRO A CA 1
ATOM 2944 C C . PRO A 1 375 ? -18.187 6.073 -15.171 1.00 72.94 375 PRO A C 1
ATOM 2946 O O . PRO A 1 375 ? -19.162 6.582 -15.742 1.00 72.94 375 PRO A O 1
ATOM 2949 N N . GLY A 1 376 ? -16.979 6.636 -15.169 1.00 67.12 376 GLY A N 1
ATOM 2950 C CA . GLY A 1 376 ? -16.717 7.977 -15.706 1.00 67.12 376 GLY A CA 1
ATOM 2951 C C . GLY A 1 376 ? -17.115 8.137 -17.181 1.00 67.12 376 GLY A C 1
ATOM 2952 O O . GLY A 1 376 ? -17.497 9.215 -17.626 1.00 67.12 376 GLY A O 1
ATOM 2953 N N . GLU A 1 377 ? -17.122 7.057 -17.963 1.00 64.75 377 GLU A N 1
ATOM 2954 C CA . GLU A 1 377 ? -17.519 7.058 -19.379 1.00 64.75 377 GLU A CA 1
ATOM 2955 C C . GLU A 1 377 ? -19.010 7.314 -19.560 1.00 64.75 377 GLU A C 1
ATOM 2957 O O . GLU A 1 377 ? -19.432 7.984 -20.506 1.00 64.75 377 GLU A O 1
ATOM 2962 N N . VAL A 1 378 ? -19.814 6.707 -18.688 1.00 65.88 378 VAL A N 1
ATOM 2963 C CA . VAL A 1 378 ? -21.268 6.855 -18.692 1.00 65.88 378 VAL A CA 1
ATOM 2964 C C . VAL A 1 378 ? -21.605 8.286 -18.309 1.00 65.88 378 VAL A C 1
ATOM 2966 O O . VAL A 1 378 ? -22.423 8.925 -18.969 1.00 65.88 378 VAL A O 1
ATOM 2969 N N . GLU A 1 379 ? -20.899 8.807 -17.314 1.00 61.00 379 GLU A N 1
ATOM 2970 C CA . GLU A 1 379 ? -21.044 10.179 -16.872 1.00 61.00 379 GLU A CA 1
ATOM 2971 C C . GLU A 1 379 ? -20.670 11.184 -17.970 1.00 61.00 379 GLU A C 1
ATOM 2973 O O . GLU A 1 379 ? -21.483 12.030 -18.341 1.00 61.00 379 GLU A O 1
ATOM 2978 N N . ASN A 1 380 ? -19.502 11.019 -18.598 1.00 62.81 380 ASN A N 1
ATOM 2979 C CA . ASN A 1 380 ? -19.046 11.854 -19.711 1.00 62.81 380 ASN A CA 1
ATOM 2980 C C . ASN A 1 380 ? -20.021 11.825 -20.898 1.00 62.81 380 ASN A C 1
ATOM 2982 O O . ASN A 1 380 ? -20.275 12.856 -21.530 1.00 62.81 380 ASN A O 1
ATOM 2986 N N . LYS A 1 381 ? -20.615 10.661 -21.196 1.00 63.09 381 LYS A N 1
ATOM 2987 C CA . LYS A 1 381 ? -21.665 10.542 -22.217 1.00 63.09 381 LYS A CA 1
ATOM 2988 C C . LYS A 1 381 ? -22.913 11.325 -21.830 1.00 63.09 381 LYS A C 1
ATOM 2990 O O . LYS A 1 381 ? -23.375 12.115 -22.651 1.00 63.09 381 LYS A O 1
ATOM 2995 N N . TRP A 1 382 ? -23.420 11.165 -20.609 1.00 63.69 382 TRP A N 1
ATOM 2996 C CA . TRP A 1 382 ? -24.598 11.892 -20.125 1.00 63.69 382 TRP A CA 1
ATOM 2997 C C . TRP A 1 382 ? -24.385 13.403 -20.146 1.00 63.69 382 TRP A C 1
ATOM 2999 O O . TRP A 1 382 ? -25.230 14.130 -20.665 1.00 63.69 382 TRP A O 1
ATOM 3009 N N . VAL A 1 383 ? -23.222 13.865 -19.685 1.00 58.94 383 VAL A N 1
ATOM 3010 C CA . VAL A 1 383 ? -22.825 15.275 -19.750 1.00 58.94 383 VAL A CA 1
ATOM 3011 C C . VAL A 1 383 ? -22.815 15.755 -21.204 1.00 58.94 383 VAL A C 1
ATOM 3013 O O . VAL A 1 383 ? -23.410 16.785 -21.523 1.00 58.94 383 VAL A O 1
ATOM 3016 N N . SER A 1 384 ? -22.213 14.989 -22.121 1.00 58.25 384 SER A N 1
ATOM 3017 C CA . SER A 1 384 ? -22.148 15.359 -23.540 1.00 58.25 384 SER A CA 1
ATOM 3018 C C . SER A 1 384 ? -23.522 15.396 -24.229 1.00 58.25 384 SER A C 1
ATOM 3020 O O . SER A 1 384 ? -23.763 16.251 -25.085 1.00 58.25 384 SER A O 1
ATOM 3022 N N . GLU A 1 385 ? -24.438 14.495 -23.867 1.00 62.34 385 GLU A N 1
ATOM 3023 C CA . GLU A 1 385 ? -25.795 14.421 -24.416 1.00 62.34 385 GLU A CA 1
ATOM 3024 C C . GLU A 1 385 ? -26.694 15.529 -23.858 1.00 62.34 385 GLU A C 1
ATOM 3026 O O . GLU A 1 385 ? -27.410 16.176 -24.626 1.00 62.34 385 GLU A O 1
ATOM 3031 N N . GLU A 1 386 ? -26.606 15.831 -22.560 1.00 58.16 386 GLU A N 1
ATOM 3032 C CA . GLU A 1 386 ? -27.307 16.969 -21.958 1.00 58.16 386 GLU A CA 1
ATOM 3033 C C . GLU A 1 386 ? -26.815 18.310 -22.514 1.00 58.16 386 GLU A C 1
ATOM 3035 O O . GLU A 1 386 ? -27.626 19.194 -22.804 1.00 58.16 386 GLU A O 1
ATOM 3040 N N . MET A 1 387 ? -25.503 18.473 -22.715 1.00 53.75 387 MET A N 1
ATOM 3041 C CA . MET A 1 387 ? -24.942 19.678 -23.335 1.00 53.75 387 MET A CA 1
ATOM 3042 C C . MET A 1 387 ? -25.462 19.892 -24.756 1.00 53.75 387 MET A C 1
ATOM 3044 O O . MET A 1 387 ? -25.846 21.012 -25.111 1.00 53.75 387 MET A O 1
ATOM 3048 N N . LYS A 1 388 ? -25.527 18.815 -25.551 1.00 58.69 388 LYS A N 1
ATOM 3049 C CA . LYS A 1 388 ? -26.130 18.834 -26.892 1.00 58.69 388 LYS A CA 1
ATOM 3050 C C . LYS A 1 388 ? -27.616 19.187 -26.825 1.00 58.69 388 LYS A C 1
ATOM 3052 O O . LYS A 1 388 ? -28.069 20.029 -27.596 1.00 58.69 388 LYS A O 1
ATOM 3057 N N . ALA A 1 389 ? -28.362 18.615 -25.879 1.00 60.31 389 ALA A N 1
ATOM 3058 C CA . ALA A 1 389 ? -29.786 18.899 -25.693 1.00 60.31 389 ALA A CA 1
ATOM 3059 C C . ALA A 1 389 ? -30.070 20.351 -25.260 1.00 60.31 389 ALA A C 1
ATOM 3061 O O . ALA A 1 389 ? -31.150 20.875 -25.534 1.00 60.31 389 ALA A O 1
ATOM 3062 N N . ARG A 1 390 ? -29.111 21.024 -24.609 1.00 59.31 390 ARG A N 1
ATOM 3063 C CA . ARG A 1 390 ? -29.235 22.416 -24.142 1.00 59.31 390 ARG A CA 1
ATOM 3064 C C . ARG A 1 390 ? -28.630 23.466 -25.087 1.00 59.31 390 ARG A C 1
ATOM 3066 O O . ARG A 1 390 ? -28.570 24.632 -24.705 1.00 59.31 390 ARG A O 1
ATOM 3073 N N . ASN A 1 391 ? -28.222 23.096 -26.309 1.00 52.72 391 ASN A N 1
ATOM 3074 C CA . ASN A 1 391 ? -27.606 24.005 -27.296 1.00 52.72 391 ASN A CA 1
ATOM 3075 C C . ASN A 1 391 ? -26.381 24.769 -26.745 1.00 52.72 391 ASN A C 1
ATOM 3077 O O . ASN A 1 391 ? -26.136 25.929 -27.082 1.00 52.72 391 ASN A O 1
ATOM 3081 N N . PHE A 1 392 ? -25.612 24.131 -25.861 1.00 50.78 392 PHE A N 1
ATOM 3082 C CA . PHE A 1 392 ? -24.488 24.773 -25.189 1.00 50.78 392 PHE A CA 1
ATOM 3083 C C . PHE A 1 392 ? -23.223 24.669 -26.052 1.00 50.78 392 PHE A C 1
ATOM 3085 O O . PHE A 1 392 ? -22.736 23.576 -26.334 1.00 50.78 392 PHE A O 1
ATOM 3092 N N . THR A 1 393 ? -22.686 25.803 -26.506 1.00 50.44 393 THR A N 1
ATOM 3093 C CA . THR A 1 393 ? -21.421 25.860 -27.256 1.00 50.44 393 THR A CA 1
ATOM 3094 C C . THR A 1 393 ? -20.219 25.881 -26.316 1.00 50.44 393 THR A C 1
ATOM 3096 O O . THR A 1 393 ? -20.231 26.594 -25.307 1.00 50.44 393 THR A O 1
ATOM 3099 N N . TRP A 1 394 ? -19.162 25.155 -26.691 1.00 46.50 394 TRP A N 1
ATOM 3100 C CA . TRP A 1 394 ? -17.867 25.107 -26.007 1.00 46.50 394 TRP A CA 1
ATOM 3101 C C . TRP A 1 394 ? -17.189 26.487 -25.994 1.00 46.50 394 TRP A C 1
ATOM 3103 O O . TRP A 1 394 ? -16.440 26.839 -26.900 1.00 46.50 394 TRP A O 1
ATOM 3113 N N . THR A 1 395 ? -17.453 27.294 -24.968 1.00 48.56 395 THR A N 1
ATOM 3114 C CA . THR A 1 395 ? -16.694 28.520 -24.678 1.00 48.56 395 THR A CA 1
ATOM 3115 C C . THR A 1 395 ? -16.068 28.416 -23.288 1.00 48.56 395 THR A C 1
ATOM 3117 O O . THR A 1 395 ? -16.600 27.756 -22.394 1.00 48.56 395 THR A O 1
ATOM 3120 N N . ARG A 1 396 ? -14.915 29.062 -23.072 1.00 40.28 396 ARG A N 1
ATOM 3121 C CA . ARG A 1 396 ? -14.184 29.000 -21.791 1.00 40.28 396 ARG A CA 1
ATOM 3122 C C . ARG A 1 396 ? -14.991 29.544 -20.601 1.00 40.28 396 ARG A C 1
ATOM 3124 O O . ARG A 1 396 ? -14.837 29.065 -19.485 1.00 40.28 396 ARG A O 1
ATOM 3131 N N . GLU A 1 397 ? -15.894 30.490 -20.853 1.00 41.53 397 GLU A N 1
ATOM 3132 C CA . GLU A 1 397 ? -16.838 31.023 -19.859 1.00 41.53 397 GLU A CA 1
ATOM 3133 C C . GLU A 1 397 ? -17.958 30.027 -19.509 1.00 41.53 397 GLU A C 1
ATOM 3135 O O . GLU A 1 397 ? -18.468 30.008 -18.390 1.00 41.53 397 GLU A O 1
ATOM 3140 N N . ASN A 1 398 ? -18.319 29.172 -20.464 1.00 41.97 398 ASN A N 1
ATOM 3141 C CA . ASN A 1 398 ? -19.286 28.105 -20.275 1.00 41.97 398 ASN A CA 1
ATOM 3142 C C . ASN A 1 398 ? -18.670 26.931 -19.501 1.00 41.97 398 ASN A C 1
ATOM 3144 O O . ASN A 1 398 ? -19.341 26.402 -18.630 1.00 41.97 398 ASN A O 1
ATOM 3148 N N . MET A 1 399 ? -17.386 26.598 -19.700 1.00 39.97 399 MET A N 1
ATOM 3149 C CA . MET A 1 399 ? -16.695 25.528 -18.950 1.00 39.97 399 MET A CA 1
ATOM 3150 C C . MET A 1 399 ? -16.655 25.750 -17.430 1.00 39.97 399 MET A C 1
ATOM 3152 O O . MET A 1 399 ? -16.907 24.814 -16.673 1.00 39.97 399 MET A O 1
ATOM 3156 N N . SER A 1 400 ? -16.385 26.974 -16.961 1.00 35.97 400 SER A N 1
ATOM 3157 C CA . SER A 1 400 ? -16.362 27.259 -15.516 1.00 35.97 400 SER A CA 1
ATOM 3158 C C . SER A 1 400 ? -17.763 27.266 -14.890 1.00 35.97 400 SER A C 1
ATOM 3160 O O . SER A 1 400 ? -17.919 26.913 -13.723 1.00 35.97 400 SER A O 1
ATOM 3162 N N . LYS A 1 401 ? -18.799 27.608 -15.671 1.00 38.91 401 LYS A N 1
ATOM 3163 C CA . LYS A 1 401 ? -20.212 27.506 -15.264 1.00 38.91 401 LYS A CA 1
ATOM 3164 C C . LYS A 1 401 ? -20.735 26.064 -15.320 1.00 38.91 401 LYS A C 1
ATOM 3166 O O . LYS A 1 401 ? -21.600 25.713 -14.525 1.00 38.91 401 LYS A O 1
ATOM 3171 N N . THR A 1 402 ? -20.188 25.235 -16.206 1.00 43.47 402 THR A N 1
ATOM 3172 C CA . THR A 1 402 ? -20.469 23.798 -16.327 1.00 43.47 402 THR A CA 1
ATOM 3173 C C . THR A 1 402 ? -19.929 23.011 -15.132 1.00 43.47 402 THR A C 1
ATOM 3175 O O . THR A 1 402 ? -20.665 22.218 -14.554 1.00 43.47 402 THR A O 1
ATOM 3178 N N . PHE A 1 403 ? -18.687 23.261 -14.700 1.00 40.25 403 PHE A N 1
ATOM 3179 C CA . PHE A 1 403 ? -18.103 22.568 -13.537 1.00 40.25 403 PHE A CA 1
ATOM 3180 C C . PHE A 1 403 ? -18.841 22.880 -12.224 1.00 40.25 403 PHE A C 1
ATOM 3182 O O . PHE A 1 403 ? -18.913 22.048 -11.328 1.00 40.25 403 PHE A O 1
ATOM 3189 N N . ALA A 1 404 ? -19.455 24.062 -12.127 1.00 32.94 404 ALA A N 1
ATOM 3190 C CA . ALA A 1 404 ? -20.299 24.451 -10.999 1.00 32.94 404 ALA A CA 1
ATOM 3191 C C . ALA A 1 404 ? -21.731 23.867 -11.054 1.00 32.94 404 ALA A C 1
ATOM 3193 O O . ALA A 1 404 ? -22.515 24.099 -10.132 1.00 32.94 404 ALA A O 1
ATOM 3194 N N . GLY A 1 405 ? -22.100 23.164 -12.134 1.00 39.88 405 GLY A N 1
ATOM 3195 C CA . GLY A 1 405 ? -23.485 22.808 -12.456 1.00 39.88 405 GLY A CA 1
ATOM 3196 C C . GLY A 1 405 ? -23.817 21.315 -12.509 1.00 39.88 405 GLY A C 1
ATOM 3197 O O . GLY A 1 405 ? -25.004 20.992 -12.587 1.00 39.88 405 GLY A O 1
ATOM 3198 N N . HIS A 1 406 ? -22.837 20.411 -12.450 1.00 53.06 406 HIS A N 1
ATOM 3199 C CA . HIS A 1 406 ? -23.102 18.972 -12.475 1.00 53.06 406 HIS A CA 1
ATOM 3200 C C . HIS A 1 406 ? -23.022 18.380 -11.075 1.00 53.06 406 HIS A C 1
ATOM 3202 O O . HIS A 1 406 ? -22.094 18.610 -10.309 1.00 53.06 406 HIS A O 1
ATOM 3208 N N . SER A 1 407 ? -24.078 17.662 -10.716 1.00 53.78 407 SER A N 1
ATOM 3209 C CA . SER A 1 407 ? -24.239 17.077 -9.398 1.00 53.78 407 SER A CA 1
ATOM 3210 C C . SER A 1 407 ? -23.521 15.727 -9.258 1.00 53.78 407 SER A C 1
ATOM 3212 O O . SER A 1 407 ? -23.546 15.166 -8.177 1.00 53.78 407 SER A O 1
ATOM 3214 N N . LEU A 1 408 ? -22.904 15.203 -10.316 1.00 61.81 408 LEU A N 1
ATOM 3215 C CA . LEU A 1 408 ? -22.131 13.955 -10.361 1.00 61.81 408 LEU A CA 1
ATOM 3216 C C . LEU A 1 408 ? -20.735 14.273 -10.951 1.00 61.81 408 LEU A C 1
ATOM 3218 O O . LEU A 1 408 ? -20.592 15.344 -11.549 1.00 61.81 408 LEU A O 1
ATOM 3222 N N . GLY A 1 409 ? -19.736 13.425 -10.695 1.00 64.62 409 GLY A N 1
ATOM 3223 C CA . GLY A 1 409 ? -18.355 13.549 -11.192 1.00 64.62 409 GLY A CA 1
ATOM 3224 C C . GLY A 1 409 ? -17.306 13.874 -10.144 1.00 64.62 409 GLY A C 1
ATOM 3225 O O . GLY A 1 409 ? -16.165 14.191 -10.477 1.00 64.62 409 GLY A O 1
ATOM 3226 N N . ALA A 1 410 ? -17.676 13.825 -8.863 1.00 71.06 410 ALA A N 1
ATOM 3227 C CA . ALA A 1 410 ? -16.735 14.016 -7.764 1.00 71.06 410 ALA A CA 1
ATOM 3228 C C . ALA A 1 410 ? -15.975 12.722 -7.439 1.00 71.06 410 ALA A C 1
ATOM 3230 O O . ALA A 1 410 ? -14.836 12.779 -6.973 1.00 71.06 410 ALA A O 1
ATOM 3231 N N . PHE A 1 411 ? -16.609 11.570 -7.662 1.00 72.19 411 PHE A N 1
ATOM 3232 C CA . PHE A 1 411 ? -16.036 10.243 -7.469 1.00 72.19 411 PHE A CA 1
ATOM 3233 C C . PHE A 1 411 ? -16.462 9.317 -8.606 1.00 72.19 411 PHE A C 1
ATOM 3235 O O . PHE A 1 411 ? -17.616 9.347 -9.012 1.00 72.19 411 PHE A O 1
ATOM 3242 N N . GLY A 1 412 ? -15.563 8.443 -9.051 1.00 68.06 412 GLY A N 1
ATOM 3243 C CA . GLY A 1 412 ? -15.842 7.452 -10.088 1.00 68.06 412 GLY A CA 1
ATOM 3244 C C . GLY A 1 412 ? -14.547 6.892 -10.669 1.00 68.06 412 GLY A C 1
ATOM 3245 O O . GLY A 1 412 ? -13.516 7.562 -10.642 1.00 68.06 412 GLY A O 1
ATOM 3246 N N . GLN A 1 413 ? -14.599 5.659 -11.170 1.00 66.25 413 GLN A N 1
ATOM 3247 C CA . GLN A 1 413 ? -13.504 5.060 -11.939 1.00 66.25 413 GLN A CA 1
ATOM 3248 C C . GLN A 1 413 ? -13.839 5.122 -13.430 1.00 66.25 413 GLN A C 1
ATOM 3250 O O . GLN A 1 413 ? -14.991 4.913 -13.819 1.00 66.25 413 GLN A O 1
ATOM 3255 N N . GLY A 1 414 ? -12.833 5.410 -14.253 1.00 63.34 414 GLY A N 1
ATOM 3256 C CA . GLY A 1 414 ? -12.932 5.388 -15.711 1.00 63.34 414 GLY A CA 1
ATOM 3257 C C . GLY A 1 414 ? -11.999 4.348 -16.333 1.00 63.34 414 GLY A C 1
ATOM 3258 O O . GLY A 1 414 ? -11.027 3.917 -15.718 1.00 63.34 414 GLY A O 1
ATOM 3259 N N . TYR A 1 415 ? -12.291 3.958 -17.568 1.00 63.44 415 TYR A N 1
ATOM 3260 C CA . TYR A 1 415 ? -11.489 3.087 -18.415 1.00 63.44 415 TYR A CA 1
ATOM 3261 C C . TYR A 1 415 ? -10.945 3.864 -19.621 1.00 63.44 415 TYR A C 1
ATOM 3263 O O . TYR A 1 415 ? -11.623 4.702 -20.221 1.00 63.44 415 TYR A O 1
ATOM 3271 N N . HIS A 1 416 ? -9.732 3.517 -20.052 1.00 60.66 416 HIS A N 1
ATOM 3272 C CA . HIS A 1 416 ? -9.112 4.076 -21.256 1.00 60.66 416 HIS A CA 1
ATOM 3273 C C . HIS A 1 416 ? -9.781 3.529 -22.530 1.00 60.66 416 HIS A C 1
ATOM 3275 O O . HIS A 1 416 ? -9.317 2.581 -23.163 1.00 60.66 416 HIS A O 1
ATOM 3281 N N . ASN A 1 417 ? -10.907 4.125 -22.927 1.00 61.38 417 ASN A N 1
ATOM 3282 C CA . ASN A 1 417 ? -11.718 3.643 -24.050 1.00 61.38 417 ASN A CA 1
ATOM 3283 C C . ASN A 1 417 ? -11.043 3.751 -25.424 1.00 61.38 417 ASN A C 1
ATOM 3285 O O . ASN A 1 417 ? -11.402 2.998 -26.329 1.00 61.38 417 ASN A O 1
ATOM 3289 N N . GLY A 1 418 ? -10.098 4.679 -25.605 1.00 67.62 418 GLY A N 1
ATOM 3290 C CA . GLY A 1 418 ? -9.380 4.840 -26.875 1.00 67.62 418 GLY A CA 1
ATOM 3291 C C . GLY A 1 418 ? -8.466 3.655 -27.197 1.00 67.62 418 GLY A C 1
ATOM 3292 O O . GLY A 1 418 ? -8.260 3.330 -28.364 1.00 67.62 418 GLY A O 1
ATOM 3293 N N . TRP A 1 419 ? -7.977 2.967 -26.162 1.00 78.75 419 TRP A N 1
ATOM 3294 C CA . TRP A 1 419 ? -7.028 1.863 -26.283 1.00 78.75 419 TRP A CA 1
ATOM 3295 C C . TRP A 1 419 ? -7.673 0.551 -26.724 1.00 78.75 419 TRP A C 1
ATOM 3297 O O . TRP A 1 419 ? -7.074 -0.211 -27.481 1.00 78.75 419 TRP A O 1
ATOM 3307 N N . ILE A 1 420 ? -8.918 0.296 -26.313 1.00 84.12 420 ILE A N 1
ATOM 3308 C CA . ILE A 1 420 ? -9.588 -0.989 -26.557 1.00 84.12 420 ILE A CA 1
ATOM 3309 C C . ILE A 1 420 ? -9.703 -1.314 -28.059 1.00 84.12 420 ILE A C 1
ATOM 3311 O O . ILE A 1 420 ? -9.307 -2.419 -28.437 1.00 84.12 420 ILE A O 1
ATOM 3315 N N . PRO A 1 421 ? -10.179 -0.414 -28.948 1.00 88.31 421 PRO A N 1
ATOM 3316 C CA . PRO A 1 421 ? -10.248 -0.711 -30.380 1.00 88.31 421 PRO A CA 1
ATOM 3317 C C . PRO A 1 421 ? -8.875 -0.967 -31.011 1.00 88.31 421 PRO A C 1
ATOM 3319 O O . PRO A 1 421 ? -8.749 -1.873 -31.832 1.00 88.31 421 PRO A O 1
ATOM 3322 N N . ALA A 1 422 ? -7.849 -0.206 -30.612 1.00 89.62 422 ALA A N 1
ATOM 3323 C CA . ALA A 1 422 ? -6.488 -0.369 -31.119 1.00 89.62 422 ALA A CA 1
ATOM 3324 C C . ALA A 1 422 ? -5.894 -1.724 -30.707 1.00 89.62 422 ALA A C 1
ATOM 3326 O O . ALA A 1 422 ? -5.371 -2.447 -31.552 1.00 89.62 422 ALA A O 1
ATOM 3327 N N . MET A 1 423 ? -6.050 -2.112 -29.438 1.00 92.75 423 MET A N 1
ATOM 3328 C CA . MET A 1 423 ? -5.608 -3.421 -28.950 1.00 92.75 423 MET A CA 1
ATOM 3329 C C . MET A 1 423 ? -6.415 -4.564 -29.578 1.00 92.75 423 MET A C 1
ATOM 3331 O O . MET A 1 423 ? -5.849 -5.574 -29.972 1.00 92.75 423 MET A O 1
ATOM 3335 N N . THR A 1 424 ? -7.723 -4.383 -29.780 1.00 93.75 424 THR A N 1
ATOM 3336 C CA . THR A 1 424 ? -8.557 -5.381 -30.473 1.00 93.75 424 THR A CA 1
ATOM 3337 C C . THR A 1 424 ? -8.096 -5.591 -31.918 1.00 93.75 424 THR A C 1
ATOM 3339 O O . THR A 1 424 ? -8.086 -6.718 -32.405 1.00 93.75 424 THR A O 1
ATOM 3342 N N . TRP A 1 425 ? -7.690 -4.523 -32.615 1.00 94.19 425 TRP A N 1
ATOM 3343 C CA . TRP A 1 425 ? -7.064 -4.641 -33.932 1.00 94.19 425 TRP A CA 1
ATOM 3344 C C . TRP A 1 425 ? -5.712 -5.359 -33.848 1.00 94.19 425 TRP A C 1
ATOM 3346 O O . TRP A 1 425 ? -5.467 -6.266 -34.644 1.00 94.19 425 TRP A O 1
ATOM 3356 N N . LEU A 1 426 ? -4.871 -5.011 -32.871 1.00 94.94 426 LEU A N 1
ATOM 3357 C CA . LEU A 1 426 ? -3.562 -5.637 -32.677 1.00 94.94 426 LEU A CA 1
ATOM 3358 C C . LEU A 1 426 ? -3.678 -7.156 -32.480 1.00 94.94 426 LEU A C 1
ATOM 3360 O O . LEU A 1 426 ? -2.929 -7.901 -33.099 1.00 94.94 426 LEU A O 1
ATOM 3364 N N . ALA A 1 427 ? -4.682 -7.631 -31.739 1.00 95.75 427 ALA A N 1
ATOM 3365 C CA . ALA A 1 427 ? -4.928 -9.062 -31.534 1.00 95.75 427 ALA A CA 1
ATOM 3366 C C . ALA A 1 427 ? -5.217 -9.853 -32.822 1.00 95.75 427 ALA A C 1
ATOM 3368 O O . ALA A 1 427 ? -5.089 -11.077 -32.844 1.00 95.75 427 ALA A O 1
ATOM 3369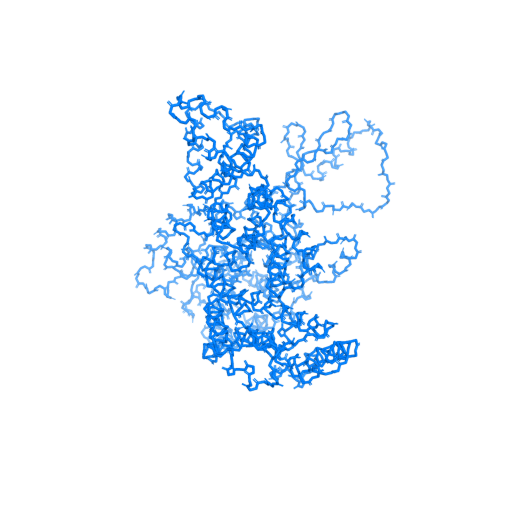 N N . THR A 1 428 ? -5.598 -9.170 -33.908 1.00 96.44 428 THR A N 1
ATOM 3370 C CA . THR A 1 428 ? -5.795 -9.796 -35.226 1.00 96.44 428 THR A CA 1
ATOM 3371 C C . THR A 1 428 ? -4.501 -9.944 -36.033 1.00 96.44 428 THR A C 1
ATOM 3373 O O . THR A 1 428 ? -4.514 -10.587 -37.084 1.00 96.44 428 THR A O 1
ATOM 3376 N N . GLN A 1 429 ? -3.390 -9.375 -35.558 1.00 96.50 429 GLN A N 1
ATOM 3377 C CA . GLN A 1 429 ? -2.071 -9.450 -36.186 1.00 96.50 429 GLN A CA 1
ATOM 3378 C C . GLN A 1 429 ? -1.261 -10.644 -35.648 1.00 96.50 429 GLN A C 1
ATOM 3380 O O . GLN A 1 429 ? -1.530 -11.135 -34.553 1.00 96.50 429 GLN A O 1
ATOM 3385 N N . ASP A 1 430 ? -0.290 -11.127 -36.434 1.00 94.88 430 ASP A N 1
ATOM 3386 C CA . ASP A 1 430 ? 0.666 -12.191 -36.054 1.00 94.88 430 ASP A CA 1
ATOM 3387 C C . ASP A 1 430 ? 0.002 -13.452 -35.448 1.00 94.88 430 ASP A C 1
ATOM 3389 O O . ASP A 1 430 ? 0.503 -14.101 -34.524 1.00 94.88 430 ASP A O 1
ATOM 3393 N N . THR A 1 431 ? -1.185 -13.801 -35.957 1.00 94.94 431 THR A N 1
ATOM 3394 C CA . THR A 1 431 ? -1.994 -14.927 -35.456 1.00 94.94 431 THR A CA 1
ATOM 3395 C C . THR A 1 431 ? -1.481 -16.299 -35.896 1.00 94.94 431 THR A C 1
ATOM 3397 O O . THR A 1 431 ? -1.985 -17.322 -35.432 1.00 94.94 431 THR A O 1
ATOM 3400 N N . ASP A 1 432 ? -0.468 -16.322 -36.757 1.00 94.94 432 ASP A N 1
ATOM 3401 C CA . ASP A 1 432 ? 0.233 -17.504 -37.249 1.00 94.94 432 ASP A CA 1
ATOM 3402 C C . ASP A 1 432 ? 1.274 -18.058 -36.262 1.00 94.94 432 ASP A C 1
ATOM 3404 O O . ASP A 1 432 ? 1.668 -19.220 -36.388 1.00 94.94 432 ASP A O 1
ATOM 3408 N N . VAL A 1 433 ? 1.667 -17.277 -35.249 1.00 92.56 433 VAL A N 1
ATOM 3409 C CA . VAL A 1 433 ? 2.583 -17.695 -34.176 1.00 92.56 433 VAL A CA 1
ATOM 3410 C C . VAL A 1 433 ? 1.914 -17.647 -32.801 1.00 92.56 433 VAL A C 1
ATOM 3412 O O . VAL A 1 433 ? 0.845 -17.056 -32.603 1.00 92.56 433 VAL A O 1
ATOM 3415 N N . ARG A 1 434 ? 2.537 -18.306 -31.819 1.00 91.75 434 ARG A N 1
ATOM 3416 C CA . ARG A 1 434 ? 2.059 -18.291 -30.432 1.00 91.75 434 ARG A CA 1
ATOM 3417 C C . ARG A 1 434 ? 2.219 -16.903 -29.816 1.00 91.75 434 ARG A C 1
ATOM 3419 O O . ARG A 1 434 ? 3.164 -16.200 -30.149 1.00 91.75 434 ARG A O 1
ATOM 3426 N N . ILE A 1 435 ? 1.361 -16.551 -28.854 1.00 90.50 435 ILE A N 1
ATOM 3427 C CA . ILE A 1 435 ? 1.386 -15.241 -28.174 1.00 90.50 435 ILE A CA 1
ATOM 3428 C C . ILE A 1 435 ? 2.779 -14.917 -27.618 1.00 90.50 435 ILE A C 1
ATOM 3430 O O . ILE A 1 435 ? 3.238 -13.789 -27.746 1.00 90.50 435 ILE A O 1
ATOM 3434 N N . GLU A 1 436 ? 3.480 -15.902 -27.048 1.00 89.00 436 GLU A N 1
ATOM 3435 C CA . GLU A 1 436 ? 4.808 -15.684 -26.463 1.00 89.00 436 GLU A CA 1
ATOM 3436 C C . GLU A 1 436 ? 5.905 -15.406 -27.510 1.00 89.00 436 GLU A C 1
ATOM 3438 O O . GLU A 1 436 ? 6.970 -14.901 -27.161 1.00 89.00 436 GLU A O 1
ATOM 3443 N N . GLU A 1 437 ? 5.646 -15.743 -28.775 1.00 90.31 437 GLU A N 1
ATOM 3444 C CA . GLU A 1 437 ? 6.553 -15.597 -29.921 1.00 90.31 437 GLU A CA 1
ATOM 3445 C C . GLU A 1 437 ? 6.153 -14.431 -30.840 1.00 90.31 437 GLU A C 1
ATOM 3447 O O . GLU A 1 437 ? 6.876 -14.109 -31.784 1.00 90.31 437 GLU A O 1
ATOM 3452 N N . ARG A 1 438 ? 5.013 -13.779 -30.576 1.00 94.94 438 ARG A N 1
ATOM 3453 C CA . ARG A 1 438 ? 4.590 -12.594 -31.325 1.00 94.94 438 ARG A CA 1
ATOM 3454 C C . ARG A 1 438 ? 5.541 -11.421 -31.078 1.00 94.94 438 ARG A C 1
ATOM 3456 O O . ARG A 1 438 ? 6.134 -11.320 -30.000 1.00 94.94 438 ARG A O 1
ATOM 3463 N N . PRO A 1 439 ? 5.662 -10.487 -32.036 1.00 95.44 439 PRO A N 1
ATOM 3464 C CA . PRO A 1 439 ? 6.420 -9.264 -31.823 1.00 95.44 439 PRO A CA 1
ATOM 3465 C C . PRO A 1 439 ? 5.885 -8.474 -30.626 1.00 95.44 439 PRO A C 1
ATOM 3467 O O . PRO A 1 439 ? 4.682 -8.341 -30.441 1.00 95.44 439 PRO A O 1
ATOM 3470 N N . ALA A 1 440 ? 6.767 -7.895 -29.827 1.00 95.94 440 ALA A N 1
ATOM 3471 C CA . ALA A 1 440 ? 6.357 -7.054 -28.719 1.00 95.94 440 ALA A CA 1
ATOM 3472 C C . ALA A 1 440 ? 5.846 -5.681 -29.195 1.00 95.94 440 ALA A C 1
ATOM 3474 O O . ALA A 1 440 ? 6.257 -5.157 -30.241 1.00 95.94 440 ALA A O 1
ATOM 3475 N N . LEU A 1 441 ? 4.985 -5.085 -28.374 1.00 95.62 441 LEU A N 1
ATOM 3476 C CA . LEU A 1 441 ? 4.567 -3.688 -28.443 1.00 95.62 441 LEU A CA 1
ATOM 3477 C C . LEU A 1 441 ? 5.347 -2.872 -27.401 1.00 95.62 441 LEU A C 1
ATOM 3479 O O . LEU A 1 441 ? 5.452 -3.273 -26.239 1.00 95.62 441 LEU A O 1
ATOM 3483 N N . ILE A 1 442 ? 5.863 -1.711 -27.802 1.00 95.62 442 ILE A N 1
ATOM 3484 C CA . ILE A 1 442 ? 6.351 -0.689 -26.874 1.00 95.62 442 ILE A CA 1
ATOM 3485 C C . ILE A 1 442 ? 5.288 0.397 -26.689 1.00 95.62 442 ILE A C 1
ATOM 3487 O O . ILE A 1 442 ? 4.722 0.913 -27.649 1.00 95.62 442 ILE A O 1
ATOM 3491 N N . SER A 1 443 ? 4.995 0.725 -25.440 1.00 93.31 443 SER A N 1
ATOM 3492 C CA . SER A 1 443 ? 4.118 1.821 -25.026 1.00 93.31 443 SER A CA 1
ATOM 3493 C C . SER A 1 443 ? 4.550 2.275 -23.638 1.00 93.31 443 SER A C 1
ATOM 3495 O O . SER A 1 443 ? 5.400 1.631 -23.011 1.00 93.31 443 SER A O 1
ATOM 3497 N N . TRP A 1 444 ? 3.946 3.343 -23.121 1.00 92.19 444 TRP A N 1
ATOM 3498 C CA . TRP A 1 444 ? 4.111 3.663 -21.709 1.00 92.19 444 TRP A CA 1
ATOM 3499 C C . TRP A 1 444 ? 3.620 2.515 -20.807 1.00 92.19 444 TRP A C 1
ATOM 3501 O O . TRP A 1 444 ? 2.759 1.718 -21.203 1.00 92.19 444 TRP A O 1
ATOM 3511 N N . TRP A 1 445 ? 4.209 2.402 -19.612 1.00 89.56 445 TRP A N 1
ATOM 3512 C CA . TRP A 1 445 ? 4.043 1.245 -18.727 1.00 89.56 445 TRP A CA 1
ATOM 3513 C C . TRP A 1 445 ? 2.606 1.087 -18.204 1.00 89.56 445 TRP A C 1
ATOM 3515 O O . TRP A 1 445 ? 2.163 -0.048 -18.037 1.00 89.56 445 TRP A O 1
ATOM 3525 N N . ASP A 1 446 ? 1.844 2.182 -18.068 1.00 86.62 446 ASP A N 1
ATOM 3526 C CA . ASP A 1 446 ? 0.412 2.184 -17.707 1.00 86.62 446 ASP A CA 1
ATOM 3527 C C . ASP A 1 446 ? -0.417 1.204 -18.565 1.00 86.62 446 ASP A C 1
ATOM 3529 O O . ASP A 1 446 ? -1.390 0.609 -18.095 1.00 86.62 446 ASP A O 1
ATOM 3533 N N . TYR A 1 447 ? -0.033 1.004 -19.829 1.00 89.44 447 TYR A N 1
ATOM 3534 C CA . TYR A 1 447 ? -0.856 0.290 -20.802 1.00 89.44 447 TYR A CA 1
ATOM 3535 C C . TYR A 1 447 ? -0.527 -1.193 -20.962 1.00 89.44 447 TYR A C 1
ATOM 3537 O O . TYR A 1 447 ? -1.305 -1.911 -21.589 1.00 89.44 447 TYR A O 1
ATOM 3545 N N . GLY A 1 448 ? 0.580 -1.685 -20.396 1.00 91.69 448 GLY A N 1
ATOM 3546 C CA . GLY A 1 448 ? 1.106 -3.019 -20.711 1.00 91.69 448 GLY A CA 1
ATOM 3547 C C . GLY A 1 448 ? 0.116 -4.174 -20.511 1.00 91.69 448 GLY A C 1
ATOM 3548 O O . GLY A 1 448 ? 0.120 -5.128 -21.288 1.00 91.69 448 GLY A O 1
ATOM 3549 N N . PHE A 1 449 ? -0.794 -4.083 -19.533 1.00 90.88 449 PHE A N 1
ATOM 3550 C CA . PHE A 1 449 ? -1.843 -5.095 -19.346 1.00 90.88 449 PHE A CA 1
ATOM 3551 C C . PHE A 1 449 ? -2.911 -5.077 -20.439 1.00 90.88 449 PHE A C 1
ATOM 3553 O O . PHE A 1 449 ? -3.386 -6.145 -20.819 1.00 90.88 449 PHE A O 1
ATOM 3560 N N . TYR A 1 450 ? -3.268 -3.912 -20.984 1.00 89.12 450 TYR A N 1
ATOM 3561 C CA . TYR A 1 450 ? -4.155 -3.843 -22.148 1.00 89.12 450 TYR A CA 1
ATOM 3562 C C . TYR A 1 450 ? -3.489 -4.488 -23.364 1.00 89.12 450 TYR A C 1
ATOM 3564 O O . TYR A 1 450 ? -4.124 -5.264 -24.077 1.00 89.12 450 TYR A O 1
ATOM 3572 N N . CYS A 1 451 ? -2.197 -4.226 -23.546 1.00 90.50 451 CYS A N 1
ATOM 3573 C CA . CYS A 1 451 ? -1.394 -4.770 -24.634 1.00 90.50 451 CYS A CA 1
ATOM 3574 C C . CYS A 1 451 ? -1.309 -6.301 -24.566 1.00 90.50 451 CYS A C 1
ATOM 3576 O O . CYS A 1 451 ? -1.553 -6.980 -25.560 1.00 90.50 451 CYS A O 1
ATOM 3578 N N . ALA A 1 452 ? -1.049 -6.843 -23.374 1.00 92.38 452 ALA A N 1
ATOM 3579 C CA . ALA A 1 452 ? -0.936 -8.282 -23.167 1.00 92.38 452 ALA A CA 1
ATOM 3580 C C . ALA A 1 452 ? -2.287 -9.017 -23.198 1.00 92.38 452 ALA A C 1
ATOM 3582 O O . ALA A 1 452 ? -2.367 -10.100 -23.764 1.00 92.38 452 ALA A O 1
ATOM 3583 N N . ASN A 1 453 ? -3.336 -8.458 -22.581 1.00 91.75 453 ASN A N 1
ATOM 3584 C CA . ASN A 1 453 ? -4.620 -9.147 -22.392 1.00 91.75 453 ASN A CA 1
ATOM 3585 C C . ASN A 1 453 ? -5.596 -8.926 -23.556 1.00 91.75 453 ASN A C 1
ATOM 3587 O O . ASN A 1 453 ? -6.232 -9.864 -24.016 1.00 91.75 453 ASN A O 1
ATOM 3591 N N . ILE A 1 454 ? -5.728 -7.685 -24.036 1.00 92.50 454 ILE A N 1
ATOM 3592 C CA . ILE A 1 454 ? -6.624 -7.372 -25.160 1.00 92.50 454 ILE A CA 1
ATOM 3593 C C . ILE A 1 454 ? -5.875 -7.498 -26.481 1.00 92.50 454 ILE A C 1
ATOM 3595 O O . ILE A 1 454 ? -6.450 -7.965 -27.454 1.00 92.50 454 ILE A O 1
ATOM 3599 N N . GLY A 1 455 ? -4.616 -7.055 -26.518 1.00 93.56 455 GLY A N 1
ATOM 3600 C CA . GLY A 1 455 ? -3.797 -7.068 -27.726 1.00 93.56 455 GLY A CA 1
ATOM 3601 C C . GLY A 1 455 ? -3.207 -8.428 -28.084 1.00 93.56 455 GLY A C 1
ATOM 3602 O O . GLY A 1 455 ? -2.732 -8.575 -29.205 1.00 93.56 455 GLY A O 1
ATOM 3603 N N . ASP A 1 456 ? -3.219 -9.412 -27.177 1.00 95.38 456 ASP A N 1
ATOM 3604 C CA . ASP A 1 456 ? -2.568 -10.722 -27.335 1.00 95.38 456 ASP A CA 1
ATOM 3605 C C . ASP A 1 456 ? -1.118 -10.621 -27.865 1.00 95.38 456 ASP A C 1
ATOM 3607 O O . ASP A 1 456 ? -0.698 -11.423 -28.703 1.00 95.38 456 ASP A O 1
ATOM 3611 N N . HIS A 1 457 ? -0.352 -9.615 -27.427 1.00 95.69 457 HIS A N 1
ATOM 3612 C CA . HIS A 1 457 ? 1.056 -9.421 -27.799 1.00 95.69 457 HIS A CA 1
ATOM 3613 C C . HIS A 1 457 ? 1.919 -9.167 -26.550 1.00 95.69 457 HIS A C 1
ATOM 3615 O O . HIS A 1 457 ? 1.445 -8.552 -25.591 1.00 95.69 457 HIS A O 1
ATOM 3621 N N . PRO A 1 458 ? 3.197 -9.593 -26.532 1.00 95.38 458 PRO A N 1
ATOM 3622 C CA . PRO A 1 458 ? 4.122 -9.223 -25.465 1.00 95.38 458 PRO A CA 1
ATOM 3623 C C . PRO A 1 458 ? 4.281 -7.699 -25.358 1.00 95.38 458 PRO A C 1
ATOM 3625 O O . PRO A 1 458 ? 4.209 -6.984 -26.357 1.00 95.38 458 PRO A O 1
ATOM 3628 N N . THR A 1 459 ? 4.548 -7.191 -24.155 1.00 94.56 459 THR A N 1
ATOM 3629 C CA . THR A 1 459 ? 4.782 -5.758 -23.915 1.00 94.56 459 THR A CA 1
ATOM 3630 C C . THR A 1 459 ? 6.208 -5.502 -23.436 1.00 94.56 459 THR A C 1
ATOM 3632 O O . THR A 1 459 ? 6.793 -6.320 -22.724 1.00 94.56 459 THR A O 1
ATOM 3635 N N . VAL A 1 460 ? 6.785 -4.368 -23.835 1.00 94.88 460 VAL A N 1
ATOM 3636 C CA . VAL A 1 460 ? 8.116 -3.933 -23.375 1.00 94.88 460 VAL A CA 1
ATOM 3637 C C . VAL A 1 460 ? 8.078 -3.406 -21.941 1.00 94.88 460 VAL A C 1
ATOM 3639 O O . VAL A 1 460 ? 9.050 -3.600 -21.207 1.00 94.88 460 VAL A O 1
ATOM 3642 N N . ALA A 1 461 ? 6.974 -2.759 -21.562 1.00 93.12 461 ALA A N 1
ATOM 3643 C CA . ALA A 1 461 ? 6.760 -2.158 -20.251 1.00 93.12 461 ALA A CA 1
ATOM 3644 C C . ALA A 1 461 ? 5.354 -2.468 -19.725 1.00 93.12 461 ALA A C 1
ATOM 3646 O O . ALA A 1 461 ? 4.425 -2.643 -20.520 1.00 93.12 461 ALA A O 1
ATOM 3647 N N . ASP A 1 462 ? 5.190 -2.547 -18.404 1.00 91.69 462 ASP A N 1
ATOM 3648 C CA . ASP A 1 462 ? 3.912 -2.940 -17.804 1.00 91.69 462 ASP A CA 1
ATOM 3649 C C . ASP A 1 462 ? 3.610 -2.303 -16.428 1.00 91.69 462 ASP A C 1
ATOM 3651 O O . ASP A 1 462 ? 4.512 -1.764 -15.774 1.00 91.69 462 ASP A O 1
ATOM 3655 N N . PRO A 1 463 ? 2.341 -2.379 -15.964 1.00 86.50 463 PRO A N 1
ATOM 3656 C CA . PRO A 1 463 ? 1.894 -1.841 -14.675 1.00 86.50 463 PRO A CA 1
ATOM 3657 C C . PRO A 1 463 ? 2.593 -2.390 -13.423 1.00 86.50 463 PRO A C 1
ATOM 3659 O O . PRO A 1 463 ? 2.431 -1.812 -12.347 1.00 86.50 463 PRO A O 1
ATOM 3662 N N . PHE A 1 464 ? 3.404 -3.450 -13.522 1.00 81.62 464 PHE A N 1
ATOM 3663 C CA . PHE A 1 464 ? 4.290 -3.882 -12.435 1.00 81.62 464 PHE A CA 1
ATOM 3664 C C . PHE A 1 464 ? 5.576 -3.049 -12.334 1.00 81.62 464 PHE A C 1
ATOM 3666 O O . PHE A 1 464 ? 6.445 -3.380 -11.530 1.00 81.62 464 PHE A O 1
ATOM 3673 N N . GLN A 1 465 ? 5.660 -1.933 -13.069 1.00 80.06 465 GLN A N 1
ATOM 3674 C CA . GLN A 1 465 ? 6.777 -0.979 -13.072 1.00 80.06 465 GLN A CA 1
ATOM 3675 C C . GLN A 1 465 ? 8.045 -1.534 -13.732 1.00 80.06 465 GLN A C 1
ATOM 3677 O O . GLN A 1 465 ? 9.149 -1.031 -13.516 1.00 80.06 465 GLN A O 1
ATOM 3682 N N . GLU A 1 466 ? 7.884 -2.549 -14.575 1.00 82.81 466 GLU A N 1
ATOM 3683 C CA . GLU A 1 466 ? 8.954 -3.112 -15.387 1.00 82.81 466 GLU A CA 1
ATOM 3684 C C . GLU A 1 466 ? 9.021 -2.400 -16.745 1.00 82.81 466 GLU A C 1
ATOM 3686 O O . GLU A 1 466 ? 8.013 -1.953 -17.292 1.00 82.81 466 GLU A O 1
ATOM 3691 N N . GLY A 1 467 ? 10.229 -2.271 -17.302 1.00 88.81 467 GLY A N 1
ATOM 3692 C CA . GLY A 1 467 ? 10.424 -1.693 -18.639 1.00 88.81 467 GLY A CA 1
ATOM 3693 C C . GLY A 1 467 ? 10.235 -0.173 -18.748 1.00 88.81 467 GLY A C 1
ATOM 3694 O O . GLY A 1 467 ? 10.186 0.351 -19.859 1.00 88.81 467 GLY A O 1
ATOM 3695 N N . ILE A 1 468 ? 10.188 0.559 -17.630 1.00 89.88 468 ILE A N 1
ATOM 3696 C CA . ILE A 1 468 ? 10.082 2.030 -17.635 1.00 89.88 468 ILE A CA 1
ATOM 3697 C C . ILE A 1 468 ? 11.251 2.704 -18.385 1.00 89.88 468 ILE A C 1
ATOM 3699 O O . ILE A 1 468 ? 10.966 3.535 -19.250 1.00 89.88 468 ILE A O 1
ATOM 3703 N N . PRO A 1 469 ? 12.537 2.351 -18.143 1.00 91.94 469 PRO A N 1
ATOM 3704 C CA . PRO A 1 469 ? 13.663 2.964 -18.856 1.00 91.94 469 PRO A CA 1
ATOM 3705 C C . PRO A 1 469 ? 13.563 2.889 -20.393 1.00 91.94 469 PRO A C 1
ATOM 3707 O O . PRO A 1 469 ? 13.625 3.945 -21.024 1.00 91.94 469 PRO A O 1
ATOM 3710 N N . PRO A 1 470 ? 13.342 1.715 -21.031 1.00 94.62 470 PRO A N 1
ATOM 3711 C CA . PRO A 1 470 ? 13.182 1.650 -22.485 1.00 94.62 470 PRO A CA 1
ATOM 3712 C C . PRO A 1 470 ? 11.967 2.423 -22.996 1.00 94.62 470 PRO A C 1
ATOM 3714 O O . PRO A 1 470 ? 12.080 3.110 -24.007 1.00 94.62 470 PRO A O 1
ATOM 3717 N N . ALA A 1 471 ? 10.814 2.323 -22.325 1.00 93.88 471 ALA A N 1
ATOM 3718 C CA . ALA A 1 471 ? 9.591 2.994 -22.767 1.00 93.88 471 ALA A CA 1
ATOM 3719 C C . ALA A 1 471 ? 9.726 4.521 -22.715 1.00 93.88 471 ALA A C 1
ATOM 3721 O O . ALA A 1 471 ? 9.433 5.203 -23.695 1.00 93.88 471 ALA A O 1
ATOM 3722 N N . GLY A 1 472 ? 10.226 5.056 -21.598 1.00 90.88 472 GLY A N 1
ATOM 3723 C CA . GLY A 1 472 ? 10.444 6.492 -21.443 1.00 90.88 472 GLY A CA 1
ATOM 3724 C C . GLY A 1 472 ? 11.521 7.016 -22.388 1.00 90.88 472 GLY A C 1
ATOM 3725 O O . GLY A 1 472 ? 11.322 8.045 -23.028 1.00 90.88 472 GLY A O 1
ATOM 3726 N N . ALA A 1 473 ? 12.639 6.294 -22.533 1.00 92.12 473 ALA A N 1
ATOM 3727 C CA . ALA A 1 473 ? 13.691 6.685 -23.465 1.00 92.12 473 ALA A CA 1
ATOM 3728 C C . ALA A 1 473 ? 13.175 6.724 -24.910 1.00 92.12 473 ALA A C 1
ATOM 3730 O O . ALA A 1 473 ? 13.537 7.634 -25.651 1.00 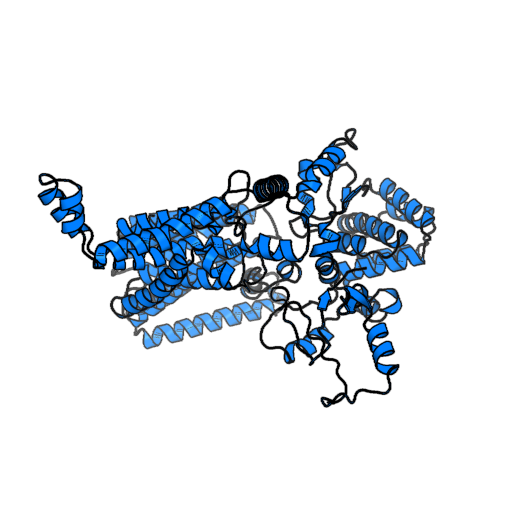92.12 473 ALA A O 1
ATOM 3731 N N . PHE A 1 474 ? 12.330 5.761 -25.306 1.00 94.25 474 PHE A N 1
ATOM 3732 C CA . PHE A 1 474 ? 11.742 5.698 -26.646 1.00 94.25 474 PHE A CA 1
ATOM 3733 C C . PHE A 1 474 ? 10.801 6.879 -26.913 1.00 94.25 474 PHE A C 1
ATOM 3735 O O . PHE A 1 474 ? 10.873 7.492 -27.977 1.00 94.25 474 PHE A O 1
ATOM 3742 N N . LEU A 1 475 ? 9.948 7.217 -25.940 1.00 89.94 475 LEU A N 1
ATOM 3743 C CA . LEU A 1 475 ? 9.007 8.339 -26.027 1.00 89.94 475 LEU A CA 1
ATOM 3744 C C . LEU A 1 475 ? 9.711 9.704 -26.063 1.00 89.94 475 LEU A C 1
ATOM 3746 O O . LEU A 1 475 ? 9.206 10.626 -26.693 1.00 89.94 475 LEU A O 1
ATOM 3750 N N . LEU A 1 476 ? 10.876 9.828 -25.420 1.00 87.62 476 LEU A N 1
ATOM 3751 C CA . LEU A 1 476 ? 11.681 11.058 -25.387 1.00 87.62 476 LEU A CA 1
ATOM 3752 C C . LEU A 1 476 ? 12.800 11.096 -26.442 1.00 87.62 476 LEU A C 1
ATOM 3754 O O . LEU A 1 476 ? 13.643 12.003 -26.424 1.00 87.62 476 LEU A O 1
ATOM 3758 N N . ALA A 1 477 ? 12.874 10.100 -27.323 1.00 88.94 477 ALA A N 1
ATOM 3759 C CA . ALA A 1 477 ? 13.878 10.041 -28.376 1.00 88.94 477 ALA A CA 1
ATOM 3760 C C . ALA A 1 477 ? 13.674 11.184 -29.381 1.00 88.94 477 ALA A C 1
ATOM 3762 O O . ALA A 1 477 ? 12.559 11.431 -29.834 1.00 88.94 477 ALA A O 1
ATOM 3763 N N . GLN A 1 478 ? 14.759 11.867 -29.752 1.00 85.62 478 GLN A N 1
ATOM 3764 C CA . GLN A 1 478 ? 14.701 13.042 -30.640 1.00 85.62 478 GLN A CA 1
ATOM 3765 C C . GLN A 1 478 ? 14.874 12.688 -32.125 1.00 85.62 478 GLN A C 1
ATOM 3767 O O . GLN A 1 478 ? 14.790 13.552 -32.998 1.00 85.62 478 GLN A O 1
ATOM 3772 N N . SER A 1 479 ? 15.135 11.416 -32.434 1.00 89.62 479 SER A N 1
ATOM 3773 C CA . SER A 1 479 ? 15.282 10.931 -33.804 1.00 89.62 479 SER A CA 1
ATOM 3774 C C . SER A 1 479 ? 14.906 9.457 -33.940 1.00 89.62 479 SER A C 1
ATOM 3776 O O . SER A 1 479 ? 14.945 8.688 -32.978 1.00 89.62 479 SER A O 1
ATOM 3778 N N . GLU A 1 480 ? 14.599 9.045 -35.168 1.00 91.62 480 GLU A N 1
ATOM 3779 C CA . GLU A 1 480 ? 14.323 7.645 -35.509 1.00 91.62 480 GLU A CA 1
ATOM 3780 C C . GLU A 1 480 ? 15.531 6.732 -35.229 1.00 91.62 480 GLU A C 1
ATOM 3782 O O . GLU A 1 480 ? 15.369 5.616 -34.739 1.00 91.62 480 GLU A O 1
ATOM 3787 N N . SER A 1 481 ? 16.758 7.222 -35.447 1.00 95.00 481 SER A N 1
ATOM 3788 C CA . SER A 1 481 ? 17.989 6.491 -35.108 1.00 95.00 481 SER A CA 1
ATOM 3789 C C . SER A 1 481 ? 18.052 6.134 -33.622 1.00 95.00 481 SER A C 1
ATOM 3791 O O . SER A 1 481 ? 18.373 4.998 -33.268 1.00 95.00 481 SER A O 1
ATOM 3793 N N . GLU A 1 482 ? 17.696 7.079 -32.747 1.00 93.69 482 GLU A N 1
ATOM 3794 C CA . GLU A 1 482 ? 17.647 6.832 -31.307 1.00 93.69 482 GLU A CA 1
ATOM 3795 C C . GLU A 1 482 ? 16.573 5.807 -30.948 1.00 93.69 482 GLU A C 1
ATOM 3797 O O . GLU A 1 482 ? 16.837 4.901 -30.159 1.00 93.69 482 GLU A O 1
ATOM 3802 N N . GLN A 1 483 ? 15.388 5.904 -31.554 1.00 94.81 483 GLN A N 1
ATOM 3803 C CA . GLN A 1 483 ? 14.306 4.944 -31.335 1.00 94.81 483 GLN A CA 1
ATOM 3804 C C . GLN A 1 483 ? 14.737 3.522 -31.705 1.00 94.81 483 GLN A C 1
ATOM 3806 O O . GLN A 1 483 ? 14.611 2.612 -30.884 1.00 94.81 483 GLN A O 1
ATOM 3811 N N . ILE A 1 484 ? 15.323 3.328 -32.891 1.00 96.50 484 ILE A N 1
ATOM 3812 C CA . ILE A 1 484 ? 15.831 2.020 -33.332 1.00 96.50 484 ILE A CA 1
ATOM 3813 C C . ILE A 1 484 ? 16.914 1.508 -32.372 1.00 96.50 484 ILE A C 1
ATOM 3815 O O . ILE A 1 484 ? 16.901 0.335 -31.985 1.00 96.50 484 ILE A O 1
ATOM 3819 N N . ALA A 1 485 ? 17.824 2.383 -31.935 1.00 96.94 485 ALA A N 1
ATOM 3820 C CA . ALA A 1 485 ? 18.864 2.026 -30.978 1.00 96.94 485 ALA A CA 1
ATOM 3821 C C . ALA A 1 485 ? 18.284 1.562 -29.629 1.00 96.94 485 ALA A C 1
ATOM 3823 O O . ALA A 1 485 ? 18.775 0.588 -29.053 1.00 96.94 485 ALA A O 1
ATOM 3824 N N . ILE A 1 486 ? 17.217 2.198 -29.139 1.00 96.94 486 ILE A N 1
ATOM 3825 C CA . ILE A 1 486 ? 16.533 1.827 -27.891 1.00 96.94 486 ILE A CA 1
ATOM 3826 C C . ILE A 1 486 ? 15.826 0.474 -28.030 1.00 96.94 486 ILE A C 1
ATOM 3828 O O . ILE A 1 486 ? 15.996 -0.390 -27.166 1.00 96.94 486 ILE A O 1
ATOM 3832 N N . LEU A 1 487 ? 15.101 0.245 -29.134 1.00 97.12 487 LEU A N 1
ATOM 3833 C CA . LEU A 1 487 ? 14.455 -1.045 -29.416 1.00 97.12 487 LEU A CA 1
ATOM 3834 C C . LEU A 1 487 ? 15.477 -2.186 -29.456 1.00 97.12 487 LEU A C 1
ATOM 3836 O O . LEU A 1 487 ? 15.290 -3.234 -28.835 1.00 97.12 487 LEU A O 1
ATOM 3840 N N . MET A 1 488 ? 16.593 -1.962 -30.150 1.00 96.62 488 MET A N 1
ATOM 3841 C CA . MET A 1 488 ? 17.685 -2.925 -30.225 1.00 96.62 488 MET A CA 1
ATOM 3842 C C . MET A 1 488 ? 18.314 -3.180 -28.854 1.00 96.62 488 MET A C 1
ATOM 3844 O O . MET A 1 488 ? 18.519 -4.334 -28.480 1.00 96.62 488 MET A O 1
ATOM 3848 N N . THR A 1 489 ? 18.584 -2.119 -28.089 1.00 97.25 489 THR A N 1
ATOM 3849 C CA . THR A 1 489 ? 19.148 -2.219 -26.735 1.00 97.25 489 THR A CA 1
ATOM 3850 C C . THR A 1 489 ? 18.264 -3.089 -25.851 1.00 97.25 489 THR A C 1
ATOM 3852 O O . THR A 1 489 ? 18.775 -3.982 -25.176 1.00 97.25 489 THR A O 1
ATOM 3855 N N . ARG A 1 490 ? 16.937 -2.925 -25.926 1.00 96.56 490 ARG A N 1
ATOM 3856 C CA . ARG A 1 490 ? 16.006 -3.745 -25.148 1.00 96.56 490 ARG A CA 1
ATOM 3857 C C . ARG A 1 490 ? 16.100 -5.237 -25.480 1.00 96.56 490 ARG A C 1
ATOM 3859 O O . ARG A 1 490 ? 16.079 -6.071 -24.574 1.00 96.56 490 ARG A O 1
ATOM 3866 N N . ILE A 1 491 ? 16.218 -5.591 -26.760 1.00 95.88 491 ILE A N 1
ATOM 3867 C CA . ILE A 1 491 ? 16.405 -6.990 -27.181 1.00 95.88 491 ILE A CA 1
ATOM 3868 C C . ILE A 1 491 ? 17.751 -7.523 -26.669 1.00 95.88 491 ILE A C 1
ATOM 3870 O O . ILE A 1 491 ? 17.831 -8.635 -26.139 1.00 95.88 491 ILE A O 1
ATOM 3874 N N . LEU A 1 492 ? 18.809 -6.717 -26.771 1.00 96.25 492 LEU A N 1
ATOM 3875 C CA . LEU A 1 492 ? 20.149 -7.088 -26.324 1.00 96.25 492 LEU A CA 1
ATOM 3876 C C . LEU A 1 492 ? 20.241 -7.277 -24.801 1.00 96.25 492 LEU A C 1
ATOM 3878 O O . LEU A 1 492 ? 21.005 -8.133 -24.355 1.00 96.25 492 LEU A O 1
ATOM 3882 N N . GLU A 1 493 ? 19.436 -6.578 -23.992 1.00 93.62 493 GLU A N 1
ATOM 3883 C CA . GLU A 1 493 ? 19.389 -6.799 -22.536 1.00 93.62 493 GLU A CA 1
ATOM 3884 C C . GLU A 1 493 ? 19.044 -8.252 -22.202 1.00 93.62 493 GLU A C 1
ATOM 3886 O O . GLU A 1 493 ? 19.630 -8.847 -21.293 1.00 93.62 493 GLU A O 1
ATOM 3891 N N . ARG A 1 494 ? 18.123 -8.857 -22.963 1.00 90.19 494 ARG A N 1
ATOM 3892 C CA . ARG A 1 494 ? 17.769 -10.267 -22.786 1.00 90.19 494 ARG A CA 1
ATOM 3893 C C . ARG A 1 494 ? 18.951 -11.181 -23.107 1.00 90.19 494 ARG A C 1
ATOM 3895 O O . ARG A 1 494 ? 19.213 -12.119 -22.356 1.00 90.19 494 ARG A O 1
ATOM 3902 N N . VAL A 1 495 ? 19.688 -10.881 -24.176 1.00 93.44 495 VAL A N 1
ATOM 3903 C CA . VAL A 1 495 ? 20.888 -11.634 -24.576 1.00 93.44 495 VAL A CA 1
ATOM 3904 C C . VAL A 1 495 ? 21.953 -11.571 -23.482 1.00 93.44 495 VAL A C 1
ATOM 3906 O O . VAL A 1 495 ? 22.485 -12.613 -23.094 1.00 93.44 495 VAL A O 1
ATOM 3909 N N . ILE A 1 496 ? 22.219 -10.377 -22.944 1.00 91.56 496 ILE A N 1
ATOM 3910 C CA . ILE A 1 496 ? 23.170 -10.165 -21.846 1.00 91.56 496 ILE A CA 1
ATOM 3911 C C . ILE A 1 496 ? 22.730 -10.915 -20.588 1.00 91.56 496 ILE A C 1
ATOM 3913 O O . ILE A 1 496 ? 23.548 -11.589 -19.964 1.00 91.56 496 ILE A O 1
ATOM 3917 N N . LYS A 1 497 ? 21.442 -10.860 -20.232 1.00 87.31 497 LYS A N 1
ATOM 3918 C CA . LYS A 1 497 ? 20.903 -11.562 -19.061 1.00 87.31 497 LYS A CA 1
ATOM 3919 C C . LYS A 1 497 ? 21.095 -13.078 -19.149 1.00 87.31 497 LYS A C 1
ATOM 3921 O O . LYS A 1 497 ? 21.440 -13.701 -18.145 1.00 87.31 497 LYS A O 1
ATOM 3926 N N . ASP A 1 498 ? 20.903 -13.652 -20.334 1.00 88.38 498 ASP A N 1
ATOM 3927 C CA . ASP A 1 498 ? 20.980 -15.100 -20.542 1.00 88.38 498 ASP A CA 1
ATOM 3928 C C . ASP A 1 498 ? 22.429 -15.600 -20.703 1.00 88.38 498 ASP A C 1
ATOM 3930 O O . ASP A 1 498 ? 22.750 -16.701 -20.254 1.00 88.38 498 ASP A O 1
ATOM 3934 N N . ASN A 1 499 ? 23.322 -14.798 -21.296 1.00 88.69 499 ASN A N 1
ATOM 3935 C CA . ASN A 1 499 ? 24.658 -15.250 -21.718 1.00 88.69 499 ASN A CA 1
ATOM 3936 C C . ASN A 1 499 ? 25.829 -14.548 -21.011 1.00 88.69 499 ASN A C 1
ATOM 3938 O O . ASN A 1 499 ? 26.971 -14.975 -21.163 1.00 88.69 499 ASN A O 1
ATOM 3942 N N . LYS A 1 500 ? 25.572 -13.480 -20.243 1.00 86.75 500 LYS A N 1
ATOM 3943 C CA . LYS A 1 500 ? 26.592 -12.577 -19.668 1.00 86.75 500 LYS A CA 1
ATOM 3944 C C . LYS A 1 500 ? 27.521 -11.947 -20.719 1.00 86.75 500 LYS A C 1
ATOM 3946 O O . LYS A 1 500 ? 28.687 -11.682 -20.442 1.00 86.75 500 LYS A O 1
ATOM 3951 N N . GLY A 1 501 ? 27.002 -11.728 -21.926 1.00 90.88 501 GLY A N 1
ATOM 3952 C CA . GLY A 1 501 ? 27.721 -11.185 -23.080 1.00 90.88 501 GLY A CA 1
ATOM 3953 C C . GLY A 1 501 ? 26.933 -11.399 -24.374 1.00 90.88 501 GLY A C 1
ATOM 3954 O O . GLY A 1 501 ? 25.887 -12.052 -24.363 1.00 90.88 501 GLY A O 1
ATOM 3955 N N . PHE A 1 502 ? 27.413 -10.859 -25.493 1.00 94.75 502 PHE A N 1
ATOM 3956 C CA . PHE A 1 502 ? 26.815 -11.131 -26.797 1.00 94.75 502 PHE A CA 1
ATOM 3957 C C . PHE A 1 502 ? 27.214 -12.528 -27.275 1.00 94.75 502 PHE A C 1
ATOM 3959 O O . PHE A 1 502 ? 28.394 -12.873 -27.331 1.00 94.75 502 PHE A O 1
ATOM 3966 N N . ASN A 1 503 ? 26.218 -13.347 -27.615 1.00 93.19 503 ASN A N 1
ATOM 3967 C CA . ASN A 1 503 ? 26.463 -14.666 -28.188 1.00 93.19 503 ASN A CA 1
ATOM 3968 C C . ASN A 1 503 ? 26.985 -14.559 -29.636 1.00 93.19 503 ASN A C 1
ATOM 3970 O O . ASN A 1 503 ? 26.960 -13.493 -30.254 1.00 93.19 503 ASN A O 1
ATOM 3974 N N . GLU A 1 504 ? 27.451 -15.680 -30.188 1.00 94.81 504 GLU A N 1
ATOM 3975 C CA . GLU A 1 504 ? 28.071 -15.712 -31.518 1.00 94.81 504 GLU A CA 1
ATOM 3976 C C . GLU A 1 504 ? 27.129 -15.220 -32.631 1.00 94.81 504 GLU A C 1
ATOM 3978 O O . GLU A 1 504 ? 27.549 -14.452 -33.493 1.00 94.81 504 GLU A O 1
ATOM 3983 N N . SER A 1 505 ? 25.845 -15.590 -32.579 1.00 95.06 505 SER A N 1
ATOM 3984 C CA . SER A 1 505 ? 24.842 -15.172 -33.571 1.00 95.06 505 SER A CA 1
ATOM 3985 C C . SER A 1 505 ? 24.657 -13.651 -33.591 1.00 95.06 505 SER A C 1
ATOM 3987 O O . SER A 1 505 ? 24.727 -13.020 -34.646 1.00 95.06 505 SER A O 1
ATOM 3989 N N . VAL A 1 506 ? 24.506 -13.042 -32.410 1.00 96.00 506 VAL A N 1
ATOM 3990 C CA . VAL A 1 506 ? 24.377 -11.588 -32.246 1.00 96.00 506 VAL A CA 1
ATOM 3991 C C . VAL A 1 506 ? 25.647 -10.873 -32.696 1.00 96.00 506 VAL A C 1
ATOM 3993 O O . VAL A 1 506 ? 25.570 -9.889 -33.431 1.00 96.00 506 VAL A O 1
ATOM 3996 N N . ARG A 1 507 ? 26.823 -11.387 -32.323 1.00 96.69 507 ARG A N 1
ATOM 3997 C CA . ARG A 1 507 ? 28.105 -10.807 -32.740 1.00 96.69 507 ARG A CA 1
ATOM 3998 C C . ARG A 1 507 ? 28.286 -10.860 -34.260 1.00 96.69 507 ARG A C 1
ATOM 4000 O O . ARG A 1 507 ? 28.709 -9.872 -34.853 1.00 96.69 507 ARG A O 1
ATOM 4007 N N . ASN A 1 508 ? 27.914 -11.967 -34.900 1.00 96.31 508 ASN A N 1
ATOM 4008 C CA . ASN A 1 508 ? 27.958 -12.098 -36.356 1.00 96.31 508 ASN A CA 1
ATOM 4009 C C . ASN A 1 508 ? 26.992 -11.124 -37.047 1.00 96.31 508 ASN A C 1
ATOM 4011 O O . ASN A 1 508 ? 27.367 -10.508 -38.044 1.00 96.31 508 ASN A O 1
ATOM 4015 N N . ALA A 1 509 ? 25.788 -10.924 -36.500 1.00 95.75 509 ALA A N 1
ATOM 4016 C CA . ALA A 1 509 ? 24.841 -9.930 -37.007 1.00 95.75 509 ALA A CA 1
ATOM 4017 C C . ALA A 1 509 ? 25.383 -8.493 -36.887 1.00 95.75 509 ALA A C 1
ATOM 4019 O O . ALA A 1 509 ? 25.230 -7.706 -37.821 1.00 95.75 509 ALA A O 1
ATOM 4020 N N . MET A 1 510 ? 26.064 -8.161 -35.785 1.00 96.69 510 MET A N 1
ATOM 4021 C CA . MET A 1 510 ? 26.721 -6.862 -35.597 1.00 96.69 510 MET A CA 1
ATOM 4022 C C . MET A 1 510 ? 27.840 -6.619 -36.620 1.00 96.69 510 MET A C 1
ATOM 4024 O O . MET A 1 510 ? 27.858 -5.571 -37.266 1.00 96.69 510 MET A O 1
ATOM 4028 N N . LEU A 1 511 ? 28.727 -7.600 -36.820 1.00 96.12 511 LEU A N 1
ATOM 4029 C CA . LEU A 1 511 ? 29.818 -7.518 -37.801 1.00 96.12 511 LEU A CA 1
ATOM 4030 C C . LEU A 1 511 ? 29.293 -7.378 -39.239 1.00 96.12 511 LEU A C 1
ATOM 4032 O O . LEU A 1 511 ? 29.789 -6.558 -40.010 1.00 96.12 511 LEU A O 1
ATOM 4036 N N . ALA A 1 512 ? 28.259 -8.147 -39.595 1.00 94.31 512 ALA A N 1
ATOM 4037 C CA . ALA A 1 512 ? 27.658 -8.115 -40.928 1.00 94.31 512 ALA A CA 1
ATOM 4038 C C . ALA A 1 512 ? 27.008 -6.762 -41.273 1.00 94.31 512 ALA A C 1
ATOM 4040 O O . ALA A 1 512 ? 26.893 -6.427 -42.449 1.00 94.31 512 ALA A O 1
ATOM 4041 N N . ASN A 1 513 ? 26.615 -5.981 -40.262 1.00 93.00 513 ASN A N 1
ATOM 4042 C CA . ASN A 1 513 ? 25.973 -4.675 -40.427 1.00 93.00 513 ASN A CA 1
ATOM 4043 C C . ASN A 1 513 ? 26.917 -3.495 -40.130 1.00 93.00 513 ASN A C 1
ATOM 4045 O O . ASN A 1 513 ? 26.462 -2.384 -39.868 1.00 93.00 513 ASN A O 1
ATOM 4049 N N . GLY A 1 514 ? 28.234 -3.713 -40.211 1.00 90.00 514 GLY A N 1
ATOM 4050 C CA . GLY A 1 514 ? 29.221 -2.630 -40.257 1.00 90.00 514 GLY A CA 1
ATOM 4051 C C . GLY A 1 514 ? 29.824 -2.213 -38.917 1.00 90.00 514 GLY A C 1
ATOM 4052 O O . GLY A 1 514 ? 30.612 -1.268 -38.899 1.00 90.00 514 GLY A O 1
ATOM 4053 N N . LEU A 1 515 ? 29.522 -2.911 -37.815 1.00 95.81 515 LEU A N 1
ATOM 4054 C CA . LEU A 1 515 ? 30.266 -2.737 -36.565 1.00 95.81 515 LEU A CA 1
ATOM 4055 C C . LEU A 1 515 ? 31.586 -3.516 -36.609 1.00 95.81 515 LEU A C 1
ATOM 4057 O O . LEU A 1 515 ? 31.672 -4.586 -37.206 1.00 95.81 515 LEU A O 1
ATOM 4061 N N . ASN A 1 516 ? 32.617 -2.997 -35.946 1.00 96.25 516 ASN A N 1
ATOM 4062 C CA . ASN A 1 516 ? 33.879 -3.706 -35.726 1.00 96.25 516 ASN A CA 1
ATOM 4063 C C . ASN A 1 516 ? 33.982 -4.267 -34.298 1.00 96.25 516 ASN A C 1
ATOM 4065 O O . ASN A 1 516 ? 33.207 -3.913 -33.411 1.00 96.25 516 ASN A O 1
ATOM 4069 N N . ASP A 1 517 ? 34.975 -5.125 -34.060 1.00 96.06 517 ASP A N 1
ATOM 4070 C CA . ASP A 1 517 ? 35.164 -5.795 -32.767 1.00 96.06 517 ASP A CA 1
ATOM 4071 C C . ASP A 1 517 ? 35.318 -4.834 -31.585 1.00 96.06 517 ASP A C 1
ATOM 4073 O O . ASP A 1 517 ? 34.787 -5.099 -30.507 1.00 96.06 517 ASP A O 1
ATOM 4077 N N . THR A 1 518 ? 35.992 -3.701 -31.787 1.00 96.75 518 THR A N 1
ATOM 4078 C CA . THR A 1 518 ? 36.166 -2.676 -30.751 1.00 96.75 518 THR A CA 1
ATOM 4079 C C . THR A 1 518 ? 34.836 -2.011 -30.402 1.00 96.75 518 THR A C 1
ATOM 4081 O O . THR A 1 518 ? 34.530 -1.827 -29.226 1.00 96.75 518 THR A O 1
ATOM 4084 N N . GLN A 1 519 ? 34.019 -1.683 -31.407 1.00 96.94 519 GLN A N 1
ATOM 4085 C CA . GLN A 1 519 ? 32.686 -1.109 -31.205 1.00 96.94 519 GLN A CA 1
ATOM 4086 C C . GLN A 1 519 ? 31.756 -2.101 -30.502 1.00 96.94 519 GLN A C 1
ATOM 4088 O O . GLN A 1 519 ? 31.063 -1.724 -29.563 1.00 96.94 519 GLN A O 1
ATOM 4093 N N . ILE A 1 520 ? 31.777 -3.376 -30.901 1.00 96.81 520 ILE A N 1
ATOM 4094 C CA . ILE A 1 520 ? 30.976 -4.432 -30.267 1.00 96.81 520 ILE A CA 1
ATOM 4095 C C . ILE A 1 520 ? 31.383 -4.614 -28.801 1.00 96.81 520 ILE A C 1
ATOM 4097 O O . ILE A 1 520 ? 30.516 -4.693 -27.932 1.00 96.81 520 ILE A O 1
ATOM 4101 N N . ALA A 1 521 ? 32.688 -4.643 -28.512 1.00 96.25 521 ALA A N 1
ATOM 4102 C CA . ALA A 1 521 ? 33.193 -4.749 -27.147 1.00 96.25 521 ALA A CA 1
ATOM 4103 C C . ALA A 1 521 ? 32.762 -3.555 -26.279 1.00 96.25 521 ALA A C 1
ATOM 4105 O O . ALA A 1 521 ? 32.343 -3.762 -25.144 1.00 96.25 521 ALA A O 1
ATOM 4106 N N . ALA A 1 522 ? 32.794 -2.334 -26.825 1.00 95.94 522 ALA A N 1
ATOM 4107 C CA . ALA A 1 522 ? 32.331 -1.137 -26.124 1.00 95.94 522 ALA A CA 1
ATOM 4108 C C . ALA A 1 522 ? 30.826 -1.193 -25.804 1.00 95.94 522 ALA A C 1
ATOM 4110 O O . ALA A 1 522 ? 30.427 -0.916 -24.676 1.00 95.94 522 ALA A O 1
ATOM 4111 N N . LEU A 1 523 ? 29.989 -1.605 -26.764 1.00 96.69 523 LEU A N 1
ATOM 4112 C CA . LEU A 1 523 ? 28.549 -1.782 -26.532 1.00 96.69 523 LEU A CA 1
ATOM 4113 C C . LEU A 1 523 ? 28.277 -2.858 -25.473 1.00 96.69 523 LEU A C 1
ATOM 4115 O O . LEU A 1 523 ? 27.417 -2.680 -24.614 1.00 96.69 523 LEU A O 1
ATOM 4119 N N . GLN A 1 524 ? 29.020 -3.967 -25.507 1.00 96.19 524 GLN A N 1
ATOM 4120 C CA . GLN A 1 524 ? 28.872 -5.033 -24.519 1.00 96.19 524 GLN A CA 1
ATOM 4121 C C . GLN A 1 524 ? 29.252 -4.561 -23.112 1.00 96.19 524 GLN A C 1
ATOM 4123 O O . GLN A 1 524 ? 28.567 -4.904 -22.150 1.00 96.19 524 GLN A O 1
ATOM 4128 N N . ASP A 1 525 ? 30.330 -3.785 -22.992 1.00 96.00 525 ASP A N 1
ATOM 4129 C CA . ASP A 1 525 ? 30.798 -3.264 -21.711 1.00 96.00 525 ASP A CA 1
ATOM 4130 C C . ASP A 1 525 ? 29.780 -2.309 -21.073 1.00 96.00 525 ASP A C 1
ATOM 4132 O O . ASP A 1 525 ? 29.424 -2.497 -19.911 1.00 96.00 525 ASP A O 1
ATOM 4136 N N . ILE A 1 526 ? 29.203 -1.390 -21.857 1.00 95.38 526 ILE A N 1
ATOM 4137 C CA . ILE A 1 526 ? 28.117 -0.499 -21.408 1.00 95.38 526 ILE A CA 1
ATOM 4138 C C . ILE A 1 526 ? 26.946 -1.299 -20.821 1.00 95.38 526 ILE A C 1
ATOM 4140 O O . ILE A 1 526 ? 26.405 -0.937 -19.778 1.00 95.38 526 ILE A O 1
ATOM 4144 N N . MET A 1 527 ? 26.548 -2.397 -21.469 1.00 93.69 527 MET A N 1
ATOM 4145 C CA . MET A 1 527 ? 25.411 -3.204 -21.013 1.00 93.69 527 MET A CA 1
ATOM 4146 C C . MET A 1 527 ? 25.729 -4.093 -19.802 1.00 93.69 527 MET A C 1
ATOM 4148 O O . MET A 1 527 ? 24.823 -4.432 -19.040 1.00 93.69 527 MET A O 1
ATOM 4152 N N . LEU A 1 528 ? 26.990 -4.493 -19.615 1.00 91.50 528 LEU A N 1
ATOM 4153 C CA . LEU A 1 528 ? 27.425 -5.285 -18.459 1.00 91.50 528 LEU A CA 1
ATOM 4154 C C . LEU A 1 528 ? 27.696 -4.417 -17.226 1.00 91.50 528 LEU A C 1
ATOM 4156 O O . LEU A 1 528 ? 27.427 -4.854 -16.104 1.00 91.50 528 LEU A O 1
ATOM 4160 N N . HIS A 1 529 ? 28.186 -3.194 -17.434 1.00 90.81 529 HIS A N 1
ATOM 4161 C CA . HIS A 1 529 ? 28.621 -2.275 -16.383 1.00 90.81 529 HIS A CA 1
ATOM 4162 C C . HIS A 1 529 ? 27.959 -0.888 -16.498 1.00 90.81 529 HIS A C 1
ATOM 4164 O O . HIS A 1 529 ? 28.634 0.139 -16.456 1.00 90.81 529 HIS A O 1
ATOM 4170 N N . PRO A 1 530 ? 26.620 -0.800 -16.588 1.00 87.81 530 PRO A N 1
ATOM 4171 C CA . PRO A 1 530 ? 25.940 0.463 -16.884 1.00 87.81 530 PRO A CA 1
ATOM 4172 C C . PRO A 1 530 ? 26.084 1.536 -15.792 1.00 87.81 530 PRO A C 1
ATOM 4174 O O . PRO A 1 530 ? 25.837 2.713 -16.038 1.00 87.81 530 PRO A O 1
ATOM 4177 N N . ALA A 1 531 ? 26.474 1.152 -14.572 1.00 85.56 531 ALA A N 1
ATOM 4178 C CA . ALA A 1 531 ? 26.737 2.097 -13.488 1.00 85.56 531 ALA A CA 1
ATOM 4179 C C . ALA A 1 531 ? 28.015 2.923 -13.712 1.00 85.56 531 ALA A C 1
ATOM 4181 O O . ALA A 1 531 ? 28.053 4.076 -13.286 1.00 85.56 531 ALA A O 1
ATOM 4182 N N . ASP A 1 532 ? 29.010 2.367 -14.406 1.00 90.50 532 ASP A N 1
ATOM 4183 C CA . ASP A 1 532 ? 30.326 2.991 -14.591 1.00 90.50 532 ASP A CA 1
ATOM 4184 C C . ASP A 1 532 ? 30.260 4.184 -15.561 1.00 90.50 532 ASP A C 1
ATOM 4186 O O . ASP A 1 532 ? 31.106 5.071 -15.533 1.00 90.50 532 ASP A O 1
ATOM 4190 N N . TYR A 1 533 ? 29.205 4.249 -16.375 1.00 90.88 533 TYR A N 1
ATOM 4191 C CA . TYR A 1 533 ? 29.001 5.282 -17.390 1.00 90.88 533 TYR A CA 1
ATOM 4192 C C . TYR A 1 533 ? 28.150 6.470 -16.921 1.00 90.88 533 TYR A C 1
ATOM 4194 O O . TYR A 1 533 ? 27.901 7.391 -17.695 1.00 90.88 533 TYR A O 1
ATOM 4202 N N . ARG A 1 534 ? 27.697 6.488 -15.660 1.00 89.31 534 ARG A N 1
ATOM 4203 C CA . ARG A 1 534 ? 26.886 7.600 -15.132 1.00 89.31 534 ARG A CA 1
ATOM 4204 C C . ARG A 1 534 ? 27.634 8.930 -15.183 1.00 89.31 534 ARG A C 1
ATOM 4206 O O . ARG A 1 534 ? 27.062 9.930 -15.600 1.00 89.31 534 ARG A O 1
ATOM 4213 N N . GLU A 1 535 ? 28.904 8.930 -14.782 1.00 88.25 535 GLU A N 1
ATOM 4214 C CA . GLU A 1 535 ? 29.733 10.138 -14.785 1.00 88.25 535 GLU A CA 1
ATOM 4215 C C . GLU A 1 535 ? 29.983 10.653 -16.210 1.00 88.25 535 GLU A C 1
ATOM 4217 O O . GLU A 1 535 ? 29.903 11.857 -16.429 1.00 88.25 535 GLU A O 1
ATOM 4222 N N . GLU A 1 536 ? 30.206 9.764 -17.190 1.00 91.62 536 GLU A N 1
ATOM 4223 C CA . GLU A 1 536 ? 30.362 10.154 -18.605 1.00 91.62 536 GLU A CA 1
ATOM 4224 C C . GLU A 1 536 ? 29.091 10.830 -19.136 1.00 91.62 536 GLU A C 1
ATOM 4226 O O . GLU A 1 536 ? 29.177 11.872 -19.782 1.00 91.62 536 GLU A O 1
ATOM 4231 N N . VAL A 1 537 ? 27.913 10.274 -18.830 1.00 89.88 537 VAL A N 1
ATOM 4232 C CA . VAL A 1 537 ? 26.629 10.851 -19.258 1.00 89.88 537 VAL A CA 1
ATOM 4233 C C . VAL A 1 537 ? 26.409 12.233 -18.641 1.00 89.88 537 VAL A C 1
ATOM 4235 O O . VAL A 1 537 ? 26.025 13.160 -19.349 1.00 89.88 537 VAL A O 1
ATOM 4238 N N . LEU A 1 538 ? 26.679 12.388 -17.342 1.00 88.56 538 LEU A N 1
ATOM 4239 C CA . LEU A 1 538 ? 26.492 13.656 -16.628 1.00 88.56 538 LEU A CA 1
ATOM 4240 C C . LEU A 1 538 ? 27.507 14.734 -17.038 1.00 88.56 538 LEU A C 1
ATOM 4242 O O . LEU A 1 538 ? 27.192 15.919 -16.980 1.00 88.56 538 LEU A O 1
ATOM 4246 N N . ALA A 1 539 ? 28.717 14.344 -17.448 1.00 89.88 539 ALA A N 1
ATOM 4247 C CA . ALA A 1 539 ? 29.771 15.277 -17.843 1.00 89.88 539 ALA A CA 1
ATOM 4248 C C . ALA A 1 539 ? 29.569 15.894 -19.239 1.00 89.88 539 ALA A C 1
ATOM 4250 O O . ALA A 1 539 ? 30.205 16.905 -19.540 1.00 89.88 539 ALA A O 1
ATOM 4251 N N . HIS A 1 540 ? 28.712 15.297 -20.075 1.00 89.94 540 HIS A N 1
ATOM 4252 C CA . HIS A 1 540 ? 28.532 15.662 -21.485 1.00 89.94 540 HIS A CA 1
ATOM 4253 C C . HIS A 1 540 ? 27.059 15.913 -21.865 1.00 89.94 540 HIS A C 1
ATOM 4255 O O . HIS A 1 540 ? 26.520 15.233 -22.753 1.00 89.94 540 HIS A O 1
ATOM 4261 N N . PRO A 1 541 ? 26.379 16.884 -21.227 1.00 86.56 541 PRO A N 1
ATOM 4262 C CA . PRO A 1 541 ? 24.982 17.201 -21.528 1.00 86.56 541 PRO A CA 1
ATOM 4263 C C . PRO A 1 541 ? 24.757 17.620 -22.989 1.00 86.56 541 PRO A C 1
ATOM 4265 O O . PRO A 1 541 ? 23.709 17.343 -23.562 1.00 86.56 541 PRO A O 1
ATOM 4268 N N . GLU A 1 542 ? 25.763 18.188 -23.659 1.00 86.19 542 GLU A N 1
ATOM 4269 C CA . GLU A 1 542 ? 25.707 18.548 -25.079 1.00 86.19 542 GLU A CA 1
ATOM 4270 C C . GLU A 1 542 ? 25.559 17.343 -26.024 1.00 86.19 542 GLU A C 1
ATOM 4272 O O . GLU A 1 542 ? 25.156 17.504 -27.176 1.00 86.19 542 GLU A O 1
ATOM 4277 N N . ILE A 1 543 ? 25.895 16.140 -25.547 1.00 86.31 543 ILE A N 1
ATOM 4278 C CA . ILE A 1 543 ? 25.805 14.886 -26.303 1.00 86.31 543 ILE A CA 1
ATOM 4279 C C . ILE A 1 543 ? 24.599 14.070 -25.835 1.00 86.31 543 ILE A C 1
ATOM 4281 O O . ILE A 1 543 ? 23.843 13.532 -26.648 1.00 86.31 543 ILE A O 1
ATOM 4285 N N . PHE A 1 544 ? 24.426 13.945 -24.518 1.00 86.81 544 PHE A N 1
ATOM 4286 C CA . PHE A 1 544 ? 23.439 13.044 -23.930 1.00 86.81 544 PHE A CA 1
ATOM 4287 C C . PHE A 1 544 ? 22.125 13.736 -23.540 1.00 86.81 544 PHE A C 1
ATOM 4289 O O . PHE A 1 544 ? 21.143 13.032 -23.290 1.00 86.81 544 PHE A O 1
ATOM 4296 N N . GLY A 1 545 ? 22.056 15.064 -23.568 1.00 83.50 545 GLY A N 1
ATOM 4297 C CA . GLY A 1 545 ? 20.991 15.838 -22.931 1.00 83.50 545 GLY A CA 1
ATOM 4298 C C . GLY A 1 545 ? 21.223 15.977 -21.427 1.00 83.50 545 GLY A C 1
ATOM 4299 O O . GLY A 1 545 ? 22.055 15.274 -20.844 1.00 83.50 545 GLY A O 1
ATOM 4300 N N . ASP A 1 546 ? 20.476 16.870 -20.793 1.00 82.81 546 ASP A N 1
ATOM 4301 C CA . ASP A 1 546 ? 20.613 17.148 -19.373 1.00 82.81 546 ASP A CA 1
ATOM 4302 C C . ASP A 1 546 ? 19.962 16.041 -18.526 1.00 82.81 546 ASP A C 1
ATOM 4304 O O . ASP A 1 546 ? 18.752 15.797 -18.586 1.00 82.81 546 ASP A O 1
ATOM 4308 N N . TYR A 1 547 ? 20.769 15.379 -17.690 1.00 85.00 547 TYR A N 1
ATOM 4309 C CA . TYR A 1 547 ? 20.311 14.411 -16.686 1.00 85.00 547 TYR A CA 1
ATOM 4310 C C . TYR A 1 547 ? 20.480 14.952 -15.269 1.00 85.00 547 TYR A C 1
ATOM 4312 O O . TYR A 1 547 ? 21.337 15.789 -14.985 1.00 85.00 547 TYR A O 1
ATOM 4320 N N . VAL A 1 548 ? 19.649 14.456 -14.358 1.00 77.88 548 VAL A N 1
ATOM 4321 C CA . VAL A 1 548 ? 19.674 14.840 -12.948 1.00 77.88 548 VAL A CA 1
ATOM 4322 C C . VAL A 1 548 ? 20.877 14.204 -12.242 1.00 77.88 548 VAL A C 1
ATOM 4324 O O . VAL A 1 548 ? 21.088 12.989 -12.309 1.00 77.88 548 VAL A O 1
ATOM 4327 N N . ASN A 1 549 ? 21.654 15.031 -11.540 1.00 74.50 549 ASN A N 1
ATOM 4328 C CA . ASN A 1 549 ? 22.810 14.612 -10.752 1.00 74.50 549 ASN A CA 1
ATOM 4329 C C . ASN A 1 549 ? 22.435 14.463 -9.262 1.00 74.50 549 ASN A C 1
ATOM 4331 O O . ASN A 1 549 ? 21.839 15.369 -8.683 1.00 74.50 549 ASN A O 1
ATOM 4335 N N . GLU A 1 550 ? 22.838 13.352 -8.626 1.00 64.31 550 GLU A N 1
ATOM 4336 C CA . GLU A 1 550 ? 22.579 13.069 -7.201 1.00 64.31 550 GLU A CA 1
ATOM 4337 C C . GLU A 1 550 ? 23.118 14.172 -6.266 1.00 64.31 550 GLU A C 1
ATOM 4339 O O . GLU A 1 550 ? 22.523 14.431 -5.222 1.00 64.31 550 GLU A O 1
ATOM 4344 N N . SER A 1 551 ? 24.227 14.838 -6.618 1.00 53.28 551 SER A N 1
ATOM 4345 C CA . SER A 1 551 ? 24.844 15.865 -5.762 1.00 53.28 551 SER A CA 1
ATOM 4346 C C . SER A 1 551 ? 24.149 17.229 -5.804 1.00 53.28 551 SER A C 1
ATOM 4348 O O . SER A 1 551 ? 24.224 17.964 -4.824 1.00 53.28 551 SER A O 1
ATOM 4350 N N . GLU A 1 552 ? 23.478 17.577 -6.907 1.00 50.88 552 GLU A N 1
ATOM 4351 C CA . GLU A 1 552 ? 22.760 18.859 -7.047 1.00 50.88 552 GLU A CA 1
ATOM 4352 C C . GLU A 1 552 ? 21.462 18.878 -6.215 1.00 50.88 552 GLU A C 1
ATOM 4354 O O . GLU A 1 552 ? 21.035 19.929 -5.741 1.00 50.88 552 GLU A O 1
ATOM 4359 N N . GLU A 1 553 ? 20.859 17.710 -5.967 1.00 48.81 553 GLU A N 1
ATOM 4360 C CA . GLU A 1 553 ? 19.650 17.577 -5.142 1.00 48.81 553 GLU A CA 1
ATOM 4361 C C . GLU A 1 553 ? 19.916 17.787 -3.644 1.00 48.81 553 GLU A C 1
ATOM 4363 O O . GLU A 1 553 ? 19.081 18.360 -2.944 1.00 48.81 553 GLU A O 1
ATOM 4368 N N . ALA A 1 554 ? 21.087 17.368 -3.151 1.00 40.44 554 ALA A N 1
ATOM 4369 C CA . ALA A 1 554 ? 21.444 17.499 -1.738 1.00 40.44 554 ALA A CA 1
ATOM 4370 C C . ALA A 1 554 ? 21.580 18.969 -1.291 1.00 40.44 554 ALA A C 1
ATOM 4372 O O . ALA A 1 554 ? 21.312 19.280 -0.132 1.00 40.44 554 ALA A O 1
ATOM 4373 N N . GLU A 1 555 ? 21.960 19.875 -2.200 1.00 34.41 555 GLU A N 1
ATOM 4374 C CA . GLU A 1 555 ? 22.023 21.319 -1.928 1.00 34.41 555 GLU A CA 1
ATOM 4375 C C . GLU A 1 555 ? 20.646 22.002 -2.026 1.00 34.41 555 GLU A C 1
ATOM 4377 O O . GLU A 1 555 ? 20.386 22.961 -1.297 1.00 34.41 555 GLU A O 1
ATOM 4382 N N . GLN A 1 556 ? 19.731 21.505 -2.868 1.00 39.03 556 GLN A N 1
ATOM 4383 C CA . GLN A 1 556 ? 18.374 22.062 -2.992 1.00 39.03 556 GLN A CA 1
ATOM 4384 C C . GLN A 1 556 ? 17.435 21.635 -1.848 1.00 39.03 556 GLN A C 1
ATOM 4386 O O . GLN A 1 556 ? 16.546 22.400 -1.470 1.00 39.03 556 GLN A O 1
ATOM 4391 N N . GLU A 1 557 ? 17.645 20.463 -1.237 1.00 35.69 557 GLU A N 1
ATOM 4392 C CA . GLU A 1 557 ? 16.846 19.999 -0.088 1.00 35.69 557 GLU A CA 1
ATOM 4393 C C . GLU A 1 557 ? 17.052 20.838 1.191 1.00 35.69 557 GLU A C 1
ATOM 4395 O O . GLU A 1 557 ? 16.160 20.883 2.042 1.00 35.69 557 GLU A O 1
ATOM 4400 N N . GLU A 1 558 ? 18.176 21.550 1.342 1.00 32.75 558 GLU A N 1
ATOM 4401 C CA . GLU A 1 558 ? 18.445 22.340 2.555 1.00 32.75 558 GLU A CA 1
ATOM 4402 C C . GLU A 1 558 ? 17.619 23.644 2.623 1.00 32.75 558 GLU A C 1
ATOM 4404 O O . GLU A 1 558 ? 17.451 24.218 3.703 1.00 32.75 558 GLU A O 1
ATOM 4409 N N . GLN A 1 559 ? 17.036 24.095 1.502 1.00 31.77 559 GLN A N 1
ATOM 4410 C CA . GLN A 1 559 ? 16.295 25.362 1.425 1.00 31.77 559 GLN A CA 1
ATOM 4411 C C . GLN A 1 559 ? 14.762 25.238 1.436 1.00 31.77 559 GLN A C 1
ATOM 4413 O O . GLN A 1 559 ? 14.093 26.261 1.594 1.00 31.77 559 GLN A O 1
ATOM 4418 N N . GLN A 1 560 ? 14.171 24.038 1.352 1.00 29.00 560 GLN A N 1
ATOM 4419 C CA . GLN A 1 560 ? 12.714 23.908 1.203 1.00 29.00 560 GLN A CA 1
ATOM 4420 C C . GLN A 1 560 ? 12.079 22.948 2.222 1.00 29.00 560 GLN A C 1
ATOM 4422 O O . GLN A 1 560 ? 12.243 21.731 2.210 1.00 29.00 560 GLN A O 1
ATOM 4427 N N . TYR A 1 561 ? 11.339 23.542 3.159 1.00 30.08 561 TYR A N 1
ATOM 4428 C CA . TYR A 1 561 ? 10.676 22.879 4.280 1.00 30.08 561 TYR A CA 1
ATOM 4429 C C . TYR A 1 561 ? 9.552 21.946 3.780 1.00 30.08 561 TYR A C 1
ATOM 4431 O O . TYR A 1 561 ? 8.570 22.417 3.221 1.00 30.08 561 TYR A O 1
ATOM 4439 N N . TYR A 1 562 ? 9.683 20.643 4.062 1.00 28.06 562 TYR A N 1
ATOM 4440 C CA . TYR A 1 562 ? 8.710 19.563 3.819 1.00 28.06 562 TYR A CA 1
ATOM 4441 C C . TYR A 1 562 ? 8.265 19.354 2.364 1.00 28.06 562 TYR A C 1
ATOM 4443 O O . TYR A 1 562 ? 7.177 19.771 2.026 1.00 28.06 562 TYR A O 1
ATOM 4451 N N . HIS A 1 563 ? 8.992 18.547 1.585 1.00 29.17 563 HIS A N 1
ATOM 4452 C CA . HIS A 1 563 ? 8.422 17.454 0.778 1.00 29.17 563 HIS A CA 1
ATOM 4453 C C . HIS A 1 563 ? 9.554 16.492 0.378 1.00 29.17 563 HIS A C 1
ATOM 4455 O O . HIS A 1 563 ? 10.476 16.858 -0.335 1.00 29.17 563 HIS A O 1
ATOM 4461 N N . ALA A 1 564 ? 9.502 15.245 0.860 1.00 28.91 564 ALA A N 1
ATOM 4462 C CA . ALA A 1 564 ? 10.428 14.190 0.449 1.00 28.91 564 ALA A CA 1
ATOM 4463 C C . ALA A 1 564 ? 10.091 13.738 -0.986 1.00 28.91 564 ALA A C 1
ATOM 4465 O O . ALA A 1 564 ? 9.332 12.787 -1.190 1.00 28.91 564 ALA A O 1
ATOM 4466 N N . THR A 1 565 ? 10.618 14.457 -1.972 1.00 36.00 565 THR A N 1
ATOM 4467 C CA . THR A 1 565 ? 10.658 14.068 -3.385 1.00 36.00 565 THR A CA 1
ATOM 4468 C C . THR A 1 565 ? 12.112 14.115 -3.830 1.00 36.00 565 THR A C 1
ATOM 4470 O O . THR A 1 565 ? 12.500 15.020 -4.562 1.00 36.00 565 THR A O 1
ATOM 4473 N N . SER A 1 566 ? 12.918 13.154 -3.369 1.00 38.66 566 SER A N 1
ATOM 4474 C CA . SER A 1 566 ? 14.264 12.964 -3.909 1.00 38.66 566 SER A CA 1
ATOM 4475 C C . SER A 1 566 ? 14.102 12.641 -5.389 1.00 38.66 566 SER A C 1
ATOM 4477 O O . SER A 1 566 ? 13.441 11.651 -5.743 1.00 38.66 566 SER A O 1
ATOM 4479 N N . TRP A 1 567 ? 14.647 13.494 -6.247 1.00 46.56 567 TRP A N 1
ATOM 4480 C CA . TRP A 1 567 ? 14.654 13.231 -7.670 1.00 46.56 567 TRP A CA 1
ATOM 4481 C C . TRP A 1 567 ? 15.539 12.037 -7.989 1.00 46.56 567 TRP A C 1
ATOM 4483 O O . TRP A 1 567 ? 15.231 11.423 -8.987 1.00 46.56 567 TRP A O 1
ATOM 4493 N N . GLY A 1 568 ? 16.450 11.577 -7.126 1.00 55.72 568 GLY A N 1
ATOM 4494 C CA . GLY A 1 568 ? 17.244 10.369 -7.351 1.00 55.72 568 GLY A CA 1
ATOM 4495 C C . GLY A 1 568 ? 18.010 10.477 -8.668 1.00 55.72 568 GLY A C 1
ATOM 4496 O O . GLY A 1 568 ? 17.446 10.265 -9.743 1.00 55.72 568 GLY A O 1
ATOM 4497 N N . GLY A 1 569 ? 19.291 10.823 -8.592 1.00 69.62 569 GLY A N 1
ATOM 4498 C CA . GLY A 1 569 ? 20.094 11.048 -9.790 1.00 69.62 569 GLY A CA 1
ATOM 4499 C C . GLY A 1 569 ? 20.212 9.823 -10.701 1.00 69.62 569 GLY A C 1
ATOM 4500 O O . GLY A 1 569 ? 19.695 8.737 -10.423 1.00 69.62 569 GLY A O 1
ATOM 4501 N N . LEU A 1 570 ? 20.890 10.030 -11.828 1.00 83.38 570 LEU A N 1
ATOM 4502 C CA . LEU A 1 570 ? 20.943 9.100 -12.953 1.00 83.38 570 LEU A CA 1
ATOM 4503 C C . LEU A 1 570 ? 21.135 7.624 -12.549 1.00 83.38 570 LEU A C 1
ATOM 4505 O O . LEU A 1 570 ? 22.194 7.189 -12.082 1.00 83.38 570 LEU A O 1
ATOM 4509 N N . THR A 1 571 ? 20.102 6.821 -12.798 1.00 85.19 571 THR A N 1
ATOM 4510 C CA . THR A 1 571 ? 20.109 5.385 -12.527 1.00 85.19 571 THR A CA 1
ATOM 4511 C C . THR A 1 571 ? 20.930 4.624 -13.569 1.00 85.19 571 THR A C 1
ATOM 4513 O O . THR A 1 571 ? 21.077 5.044 -14.714 1.00 85.19 571 THR A O 1
ATOM 4516 N N . ALA A 1 572 ? 21.452 3.448 -13.198 1.00 86.31 572 ALA A N 1
ATOM 4517 C CA . ALA A 1 572 ? 22.240 2.627 -14.124 1.00 86.31 572 ALA A CA 1
ATOM 4518 C C . ALA A 1 572 ? 21.456 2.216 -15.392 1.00 86.31 572 ALA A C 1
ATOM 4520 O O . ALA A 1 572 ? 22.002 2.371 -16.481 1.00 86.31 572 ALA A O 1
ATOM 4521 N N . PRO A 1 573 ? 20.186 1.762 -15.320 1.00 88.75 573 PRO A N 1
ATOM 4522 C CA . PRO A 1 573 ? 19.416 1.481 -16.531 1.00 88.75 573 PRO A CA 1
ATOM 4523 C C . PRO A 1 573 ? 19.266 2.706 -17.442 1.00 88.75 573 PRO A C 1
ATOM 4525 O O . PRO A 1 573 ? 19.510 2.594 -18.640 1.00 88.75 573 PRO A O 1
ATOM 4528 N N . ASN A 1 574 ? 18.934 3.882 -16.899 1.00 91.81 574 ASN A N 1
ATOM 4529 C CA . ASN A 1 574 ? 18.795 5.096 -17.708 1.00 91.81 574 ASN A CA 1
ATOM 4530 C C . ASN A 1 574 ? 20.140 5.545 -18.309 1.00 91.81 574 ASN A C 1
ATOM 4532 O O . ASN A 1 574 ? 20.177 5.910 -19.483 1.00 91.81 574 ASN A O 1
ATOM 4536 N N . ALA A 1 575 ? 21.253 5.413 -17.574 1.00 92.00 575 ALA A N 1
ATOM 4537 C CA . ALA A 1 575 ? 22.600 5.657 -18.101 1.00 92.00 575 ALA A CA 1
ATOM 4538 C C . ALA A 1 575 ? 22.933 4.734 -19.285 1.00 92.00 575 ALA A C 1
ATOM 4540 O O . ALA A 1 575 ? 23.440 5.192 -20.306 1.00 92.00 575 ALA A O 1
ATOM 4541 N N . MET A 1 576 ? 22.584 3.446 -19.195 1.00 94.69 576 MET A N 1
ATOM 4542 C CA . MET A 1 576 ? 22.758 2.494 -20.297 1.00 94.69 576 MET A CA 1
ATOM 4543 C C . MET A 1 576 ? 22.001 2.942 -21.549 1.00 94.69 576 MET A C 1
ATOM 4545 O O . MET A 1 576 ? 22.580 2.985 -22.629 1.00 94.69 576 MET A O 1
ATOM 4549 N N . TYR A 1 577 ? 20.718 3.294 -21.419 1.00 95.88 577 TYR A N 1
ATOM 4550 C CA . TYR A 1 577 ? 19.910 3.748 -22.553 1.00 95.88 577 TYR A CA 1
ATOM 4551 C C . TYR A 1 577 ? 20.423 5.074 -23.134 1.00 95.88 577 TYR A C 1
ATOM 4553 O O . TYR A 1 577 ? 20.468 5.223 -24.358 1.00 95.88 577 TYR A O 1
ATOM 4561 N N . ALA A 1 578 ? 20.873 6.005 -22.286 1.00 94.31 578 ALA A N 1
ATOM 4562 C CA . ALA A 1 578 ? 21.506 7.252 -22.710 1.00 94.31 578 ALA A CA 1
ATOM 4563 C C . ALA A 1 578 ? 22.793 7.002 -23.515 1.00 94.31 578 ALA A C 1
ATOM 4565 O O . ALA A 1 578 ? 22.990 7.599 -24.572 1.00 94.31 578 ALA A O 1
ATOM 4566 N N . MET A 1 579 ? 23.631 6.071 -23.061 1.00 96.00 579 MET A N 1
ATOM 4567 C CA . MET A 1 579 ? 24.871 5.697 -23.738 1.00 96.00 579 MET A CA 1
ATOM 4568 C C . MET A 1 579 ? 24.617 4.955 -25.047 1.00 96.00 579 MET A C 1
ATOM 4570 O O . MET A 1 579 ? 25.153 5.324 -26.094 1.00 96.00 579 MET A O 1
ATOM 4574 N N . MET A 1 580 ? 23.782 3.918 -25.005 1.00 96.69 580 MET A N 1
ATOM 4575 C CA . MET A 1 580 ? 23.525 3.048 -26.148 1.00 96.69 580 MET A CA 1
ATOM 4576 C C . MET A 1 580 ? 22.903 3.819 -27.311 1.00 96.69 580 MET A C 1
ATOM 4578 O O . MET A 1 580 ? 23.371 3.664 -28.439 1.00 96.69 580 MET A O 1
ATOM 4582 N N . ARG A 1 581 ? 21.922 4.704 -27.058 1.00 94.44 581 ARG A N 1
ATOM 4583 C CA . ARG A 1 581 ? 21.287 5.500 -28.126 1.00 94.44 581 ARG A CA 1
ATOM 4584 C C . ARG A 1 581 ? 22.296 6.387 -28.863 1.00 94.44 581 ARG A C 1
ATOM 4586 O O . ARG A 1 581 ? 22.250 6.466 -30.089 1.00 94.44 581 ARG A O 1
ATOM 4593 N N . VAL A 1 582 ? 23.235 6.998 -28.135 1.00 93.69 582 VAL A N 1
ATOM 4594 C CA . VAL A 1 582 ? 24.253 7.894 -28.700 1.00 93.69 582 VAL A CA 1
ATOM 4595 C C . VAL A 1 582 ? 25.337 7.102 -29.423 1.00 93.69 582 VAL A C 1
ATOM 4597 O O . VAL A 1 582 ? 25.628 7.395 -30.580 1.00 93.69 582 VAL A O 1
ATOM 4600 N N . LYS A 1 583 ? 25.931 6.082 -28.786 1.00 95.06 583 LYS A N 1
ATOM 4601 C CA . LYS A 1 583 ? 27.041 5.323 -29.390 1.00 95.06 583 LYS A CA 1
ATOM 4602 C C . LYS A 1 583 ? 26.588 4.589 -30.654 1.00 95.06 583 LYS A C 1
ATOM 4604 O O . LYS A 1 583 ? 27.281 4.651 -31.664 1.00 95.06 583 LYS A O 1
ATOM 4609 N N . LEU A 1 584 ? 25.411 3.958 -30.637 1.00 94.81 584 LEU A N 1
ATOM 4610 C CA . LEU A 1 584 ? 24.862 3.287 -31.820 1.00 94.81 584 LEU A CA 1
ATOM 4611 C C . LEU A 1 584 ? 24.595 4.271 -32.965 1.00 94.81 584 LEU A C 1
ATOM 4613 O O . LEU A 1 584 ? 25.008 4.002 -34.091 1.00 94.81 584 LEU A O 1
ATOM 4617 N N . SER A 1 585 ? 23.992 5.425 -32.668 1.00 91.25 585 SER A N 1
ATOM 4618 C CA . SER A 1 585 ? 23.730 6.475 -33.666 1.00 91.25 585 SER A CA 1
ATOM 4619 C C . SER A 1 585 ? 25.000 7.162 -34.178 1.00 91.25 585 SER A C 1
ATOM 4621 O O . SER A 1 585 ? 25.004 7.709 -35.276 1.00 91.25 585 SER A O 1
ATOM 4623 N N . ALA A 1 586 ? 26.090 7.133 -33.407 1.00 92.50 586 ALA A N 1
ATOM 4624 C CA . ALA A 1 586 ? 27.394 7.624 -33.842 1.00 92.50 586 ALA A CA 1
ATOM 4625 C C . ALA A 1 586 ? 28.138 6.614 -34.730 1.00 92.50 586 ALA A C 1
ATOM 4627 O O . ALA A 1 586 ? 28.932 7.007 -35.584 1.00 92.50 586 ALA A O 1
ATOM 4628 N N . PHE A 1 587 ? 27.919 5.313 -34.521 1.00 94.38 587 PHE A N 1
ATOM 4629 C CA . PHE A 1 587 ? 28.583 4.260 -35.291 1.00 94.38 587 PHE A CA 1
ATOM 4630 C C . PHE A 1 587 ? 27.901 3.976 -36.626 1.00 94.38 587 PHE A C 1
ATOM 4632 O O . PHE A 1 587 ? 28.586 3.607 -37.578 1.00 94.38 587 PHE A O 1
ATOM 4639 N N . LEU A 1 588 ? 26.578 4.121 -36.687 1.00 94.38 588 LEU A N 1
ATOM 4640 C CA . LEU A 1 588 ? 25.756 3.704 -37.816 1.00 94.38 588 LEU A CA 1
ATOM 4641 C C . LEU A 1 588 ? 24.728 4.785 -38.158 1.00 94.38 588 LEU A C 1
ATOM 4643 O O . LEU A 1 588 ? 24.152 5.415 -37.273 1.00 94.38 588 LEU A O 1
ATOM 4647 N N . ASN A 1 589 ? 24.461 4.967 -39.451 1.00 93.38 589 ASN A N 1
ATOM 4648 C CA . ASN A 1 589 ? 23.342 5.797 -39.896 1.00 93.38 589 ASN A CA 1
ATOM 4649 C C . ASN A 1 589 ? 21.992 5.066 -39.722 1.00 93.38 589 ASN A C 1
ATOM 4651 O O . ASN A 1 589 ? 21.953 3.877 -39.406 1.00 93.38 589 ASN A O 1
ATOM 4655 N N . THR A 1 590 ? 20.873 5.758 -39.953 1.00 94.19 590 THR A N 1
ATOM 4656 C CA . THR A 1 590 ? 19.519 5.219 -39.725 1.00 94.19 590 THR A CA 1
ATOM 4657 C C . THR A 1 590 ? 19.229 3.936 -40.514 1.00 94.19 590 THR A C 1
ATOM 4659 O O . THR A 1 590 ? 18.700 2.981 -39.951 1.00 94.19 590 THR A O 1
ATOM 4662 N N . GLU A 1 591 ? 19.623 3.857 -41.790 1.00 94.81 591 GLU A N 1
ATOM 4663 C CA . GLU A 1 591 ? 19.408 2.659 -42.621 1.00 94.81 591 GLU A CA 1
ATOM 4664 C C . GLU A 1 591 ? 20.241 1.464 -42.136 1.00 94.81 591 GLU A C 1
ATOM 4666 O O . GLU A 1 591 ? 19.770 0.322 -42.107 1.00 94.81 591 GLU A O 1
ATOM 4671 N N . GLN A 1 592 ? 21.480 1.724 -41.716 1.00 95.12 592 GLN A N 1
ATOM 4672 C CA . GLN A 1 592 ? 22.359 0.713 -41.133 1.00 95.12 592 GLN A CA 1
ATOM 4673 C C . GLN A 1 592 ? 21.845 0.240 -39.771 1.00 95.12 592 GLN A C 1
ATOM 4675 O O . GLN A 1 592 ? 21.886 -0.957 -39.494 1.00 95.12 592 GLN A O 1
ATOM 4680 N N . LEU A 1 593 ? 21.313 1.144 -38.943 1.00 95.56 593 LEU A N 1
ATOM 4681 C CA . LEU A 1 593 ? 20.668 0.799 -37.675 1.00 95.56 593 LEU A CA 1
ATOM 4682 C C . LEU A 1 593 ? 19.428 -0.066 -37.892 1.00 95.56 593 LEU A C 1
ATOM 4684 O O . LEU A 1 593 ? 19.274 -1.071 -37.204 1.00 95.56 593 LEU A O 1
ATOM 4688 N N . ALA A 1 594 ? 18.578 0.274 -38.862 1.00 95.50 594 ALA A N 1
ATOM 4689 C CA . ALA A 1 594 ? 17.416 -0.540 -39.214 1.00 95.50 594 ALA A CA 1
ATOM 4690 C C . ALA A 1 594 ? 17.834 -1.937 -39.711 1.00 95.50 594 ALA A C 1
ATOM 4692 O O . ALA A 1 594 ? 17.279 -2.951 -39.284 1.00 95.50 594 ALA A O 1
ATOM 4693 N N . SER A 1 595 ? 18.866 -2.009 -40.557 1.00 96.75 595 SER A N 1
ATOM 4694 C CA . SER A 1 595 ? 19.413 -3.280 -41.056 1.00 96.75 595 SER A CA 1
ATOM 4695 C C . SER A 1 595 ? 19.989 -4.135 -39.924 1.00 96.75 595 SER A C 1
ATOM 4697 O O . SER A 1 595 ? 19.681 -5.325 -39.817 1.00 96.75 595 SER A O 1
ATOM 4699 N N . LEU A 1 596 ? 20.754 -3.514 -39.020 1.00 97.00 596 LEU A N 1
ATOM 4700 C CA . LEU A 1 596 ? 21.270 -4.170 -37.826 1.00 97.00 596 LEU A CA 1
ATOM 4701 C C . LEU A 1 596 ? 20.130 -4.653 -36.928 1.00 97.00 596 LEU A C 1
ATOM 4703 O O . LEU A 1 596 ? 20.167 -5.796 -36.483 1.00 97.00 596 LEU A O 1
ATOM 4707 N N . TYR A 1 597 ? 19.098 -3.840 -36.704 1.00 97.12 597 TYR A N 1
ATOM 4708 C CA . TYR A 1 597 ? 17.931 -4.225 -35.916 1.00 97.12 597 TYR A CA 1
ATOM 4709 C C . TYR A 1 597 ? 17.271 -5.497 -36.462 1.00 97.12 597 TYR A C 1
ATOM 4711 O O . TYR A 1 597 ? 17.032 -6.440 -35.706 1.00 97.12 597 TYR A O 1
ATOM 4719 N N . HIS A 1 598 ? 17.057 -5.582 -37.779 1.00 96.62 598 HIS A N 1
ATOM 4720 C CA . HIS A 1 598 ? 16.555 -6.801 -38.418 1.00 96.62 598 HIS A CA 1
ATOM 4721 C C . HIS A 1 598 ? 17.510 -7.991 -38.254 1.00 96.62 598 HIS A C 1
ATOM 4723 O O . HIS A 1 598 ? 17.057 -9.103 -37.979 1.00 96.62 598 HIS A O 1
ATOM 4729 N N . GLY A 1 599 ? 18.823 -7.763 -38.364 1.00 96.56 599 GLY A N 1
ATOM 4730 C CA . GLY A 1 599 ? 19.841 -8.781 -38.103 1.00 96.56 599 GLY A CA 1
ATOM 4731 C C . GLY A 1 599 ? 19.790 -9.318 -36.669 1.00 96.56 599 GLY A C 1
ATOM 4732 O O . GLY A 1 599 ? 19.824 -10.530 -36.464 1.00 96.56 599 GLY A O 1
ATOM 4733 N N . ILE A 1 600 ? 19.638 -8.436 -35.678 1.00 96.75 600 ILE A N 1
ATOM 4734 C CA . ILE A 1 600 ? 19.483 -8.801 -34.264 1.00 96.75 600 ILE A CA 1
ATOM 4735 C C . ILE A 1 600 ? 18.169 -9.551 -34.025 1.00 96.75 600 ILE A C 1
ATOM 4737 O O . ILE A 1 600 ? 18.169 -10.558 -33.313 1.00 96.75 600 ILE A O 1
ATOM 4741 N N . CYS A 1 601 ? 17.067 -9.127 -34.650 1.00 95.69 601 CYS A N 1
ATOM 4742 C CA . CYS A 1 601 ? 15.798 -9.854 -34.581 1.00 95.69 601 CYS A CA 1
ATOM 4743 C C . CYS A 1 601 ? 15.952 -11.280 -35.130 1.00 95.69 601 CYS A C 1
ATOM 4745 O O . CYS A 1 601 ? 15.568 -12.240 -34.469 1.00 95.69 601 CYS A O 1
ATOM 4747 N N . GLY A 1 602 ? 16.590 -11.441 -36.294 1.00 94.94 602 GLY A N 1
ATOM 4748 C CA . GLY A 1 602 ? 16.863 -12.759 -36.877 1.00 94.94 602 GLY A CA 1
ATOM 4749 C C . GLY A 1 602 ? 17.798 -13.623 -36.024 1.00 94.94 602 GLY A C 1
ATOM 4750 O O . GLY A 1 602 ? 17.604 -14.831 -35.926 1.00 94.94 602 GLY A O 1
ATOM 4751 N N . ALA A 1 603 ? 18.786 -13.010 -35.367 1.00 94.88 603 ALA A N 1
ATOM 4752 C CA . ALA A 1 603 ? 19.751 -13.709 -34.520 1.00 94.88 603 ALA A CA 1
ATOM 4753 C C . ALA A 1 603 ? 19.181 -14.163 -33.166 1.00 94.88 603 ALA A C 1
ATOM 4755 O O . ALA A 1 603 ? 19.713 -15.108 -32.580 1.00 94.88 603 ALA A O 1
ATOM 4756 N N . THR A 1 604 ? 18.152 -13.480 -32.655 1.00 93.50 604 THR A N 1
ATOM 4757 C CA . THR A 1 604 ? 17.593 -13.712 -31.311 1.00 93.50 604 THR A CA 1
ATOM 4758 C C . THR A 1 604 ? 16.198 -14.330 -31.321 1.00 93.50 604 THR A C 1
ATOM 4760 O O . THR A 1 604 ? 15.813 -14.946 -30.332 1.00 93.50 604 THR A O 1
ATOM 4763 N N . GLY A 1 605 ? 15.439 -14.161 -32.406 1.00 91.69 605 GLY A N 1
ATOM 4764 C CA . GLY A 1 605 ? 14.016 -14.493 -32.475 1.00 91.69 605 GLY A CA 1
ATOM 4765 C C . GLY A 1 605 ? 13.107 -13.493 -31.751 1.00 91.69 605 GLY A C 1
ATOM 4766 O O . GLY A 1 605 ? 11.890 -13.615 -31.843 1.00 91.69 605 GLY A O 1
ATOM 4767 N N . PHE A 1 606 ? 13.663 -12.495 -31.056 1.00 92.50 606 PHE A N 1
ATOM 4768 C CA . PHE A 1 606 ? 12.887 -11.439 -30.412 1.00 92.50 606 PHE A CA 1
ATOM 4769 C C . PHE A 1 606 ? 12.709 -10.259 -31.358 1.00 92.50 606 PHE A C 1
ATOM 4771 O O . PHE A 1 606 ? 13.640 -9.861 -32.053 1.00 92.50 606 PHE A O 1
ATOM 4778 N N . GLN A 1 607 ? 11.525 -9.656 -31.344 1.00 94.25 607 GLN A N 1
ATOM 4779 C CA . GLN A 1 607 ? 11.221 -8.482 -32.150 1.00 94.25 607 GLN A CA 1
ATOM 4780 C C . GLN A 1 607 ? 10.304 -7.546 -31.368 1.00 94.25 607 GLN A C 1
ATOM 4782 O O . GLN A 1 607 ? 9.375 -8.004 -30.716 1.00 94.25 607 GLN A O 1
ATOM 4787 N N . ILE A 1 608 ? 10.528 -6.238 -31.476 1.00 96.38 608 ILE A N 1
ATOM 4788 C CA . ILE A 1 608 ? 9.570 -5.192 -31.095 1.00 96.38 608 ILE A CA 1
ATOM 4789 C C . ILE A 1 608 ? 9.088 -4.539 -32.397 1.00 96.38 608 ILE A C 1
ATOM 4791 O O . ILE A 1 608 ? 9.896 -4.033 -33.176 1.00 96.38 608 ILE A O 1
ATOM 4795 N N . ARG A 1 609 ? 7.794 -4.612 -32.707 1.00 94.69 609 ARG A N 1
ATOM 4796 C CA . ARG A 1 609 ? 7.274 -4.156 -34.015 1.00 94.69 609 ARG A CA 1
ATOM 4797 C C . ARG A 1 609 ? 6.258 -3.035 -33.896 1.00 94.69 609 ARG A C 1
ATOM 4799 O O . ARG A 1 609 ? 6.159 -2.207 -34.795 1.00 94.69 609 ARG A O 1
ATOM 4806 N N . TYR A 1 610 ? 5.508 -3.019 -32.806 1.00 95.62 610 TYR A N 1
ATOM 4807 C CA . TYR A 1 610 ? 4.393 -2.107 -32.639 1.00 95.62 610 TYR A CA 1
ATOM 4808 C C . TYR A 1 610 ? 4.752 -1.017 -31.631 1.00 95.62 610 TYR A C 1
ATOM 4810 O O . TYR A 1 610 ? 5.421 -1.286 -30.633 1.00 95.62 610 TYR A O 1
ATOM 4818 N N . PHE A 1 611 ? 4.260 0.196 -31.869 1.00 93.56 611 PHE A N 1
ATOM 4819 C CA . PHE A 1 611 ? 4.323 1.312 -30.931 1.00 93.56 611 PHE A CA 1
ATOM 4820 C C . PHE A 1 611 ? 2.908 1.820 -30.645 1.00 93.56 611 PHE A C 1
ATOM 4822 O O . PHE A 1 611 ? 2.122 2.009 -31.574 1.00 93.56 611 PHE A O 1
ATOM 4829 N N . GLY A 1 612 ? 2.588 2.021 -29.368 1.00 88.94 612 GLY A N 1
ATOM 4830 C CA . GLY A 1 612 ? 1.331 2.615 -28.923 1.00 88.94 612 GLY A CA 1
ATOM 4831 C C . GLY A 1 612 ? 1.563 3.908 -28.142 1.00 88.94 612 GLY A C 1
ATOM 4832 O O . GLY A 1 612 ? 2.343 3.910 -27.192 1.00 88.94 612 GLY A O 1
ATOM 4833 N N . VAL A 1 613 ? 0.844 4.968 -28.523 1.00 87.19 613 VAL A N 1
ATOM 4834 C CA . VAL A 1 613 ? 0.760 6.254 -27.809 1.00 87.19 613 VAL A CA 1
ATOM 4835 C C . VAL A 1 613 ? -0.687 6.747 -27.666 1.00 87.19 613 VAL A C 1
ATOM 4837 O O . VAL A 1 613 ? -1.446 6.767 -28.640 1.00 87.19 613 VAL A O 1
ATOM 4840 N N . GLU A 1 614 ? -1.078 7.144 -26.459 1.00 79.94 614 GLU A N 1
ATOM 4841 C CA . GLU A 1 614 ? -2.369 7.768 -26.155 1.00 79.94 614 GLU A CA 1
ATOM 4842 C C . GLU A 1 614 ? -2.218 9.299 -26.107 1.00 79.94 614 GLU A C 1
ATOM 4844 O O . GLU A 1 614 ? -1.151 9.834 -25.828 1.00 79.94 614 GLU A O 1
ATOM 4849 N N . GLN A 1 615 ? -3.302 10.049 -26.323 1.00 73.00 615 GLN A N 1
ATOM 4850 C CA . GLN A 1 615 ? -3.290 11.509 -26.158 1.00 73.00 615 GLN A CA 1
ATOM 4851 C C . GLN A 1 615 ? -2.778 11.946 -24.769 1.00 73.00 615 GLN A C 1
ATOM 4853 O O . GLN A 1 615 ? -2.036 12.923 -24.672 1.00 73.00 615 GLN A O 1
ATOM 4858 N N . ARG A 1 616 ? -3.140 11.194 -23.719 1.00 72.81 616 ARG A N 1
ATOM 4859 C CA . ARG A 1 616 ? -2.728 11.423 -22.325 1.00 72.81 616 ARG A CA 1
ATOM 4860 C C . ARG A 1 616 ? -1.208 11.442 -22.155 1.00 72.81 616 ARG A C 1
ATOM 4862 O O . ARG A 1 616 ? -0.706 12.230 -21.353 1.00 72.81 616 ARG A O 1
ATOM 4869 N N . ASP A 1 617 ? -0.489 10.629 -22.932 1.00 73.44 617 ASP A N 1
ATOM 4870 C CA . ASP A 1 617 ? 0.975 10.550 -22.902 1.00 73.44 617 ASP A CA 1
ATOM 4871 C C . ASP A 1 617 ? 1.622 11.905 -23.188 1.00 73.44 617 ASP A C 1
ATOM 4873 O O . ASP A 1 617 ? 2.641 12.256 -22.601 1.00 73.44 617 ASP A O 1
ATOM 4877 N N . ILE A 1 618 ? 0.993 12.691 -24.062 1.00 68.88 618 ILE A N 1
ATOM 4878 C CA . ILE A 1 618 ? 1.493 13.994 -24.497 1.00 68.88 618 ILE A CA 1
ATOM 4879 C C . ILE A 1 618 ? 0.937 15.113 -23.608 1.00 68.88 618 ILE A C 1
ATOM 4881 O O . ILE A 1 618 ? 1.657 16.053 -23.277 1.00 68.88 618 ILE A O 1
ATOM 4885 N N . THR A 1 619 ? -0.341 15.044 -23.223 1.00 60.41 619 THR A N 1
ATOM 4886 C CA . THR A 1 619 ? -1.008 16.164 -22.538 1.00 60.41 619 THR A CA 1
ATOM 4887 C C . THR A 1 619 ? -0.815 16.170 -21.028 1.00 60.41 619 THR A C 1
ATOM 4889 O O . THR A 1 619 ? -0.690 17.247 -20.447 1.00 60.41 619 THR A O 1
ATOM 4892 N N . ASP A 1 620 ? -0.782 14.993 -20.396 1.00 63.00 620 ASP A N 1
ATOM 4893 C CA . ASP A 1 620 ? -0.978 14.882 -18.946 1.00 63.00 620 ASP A CA 1
ATOM 4894 C C . ASP A 1 620 ? 0.237 14.276 -18.237 1.00 63.00 620 ASP A C 1
ATOM 4896 O O . ASP A 1 620 ? 0.552 14.665 -17.112 1.00 63.00 620 ASP A O 1
ATOM 4900 N N . ILE A 1 621 ? 0.921 13.315 -18.870 1.00 69.81 621 ILE A N 1
ATOM 4901 C CA . ILE A 1 621 ? 1.988 12.534 -18.219 1.00 69.81 621 ILE A CA 1
ATOM 4902 C C . ILE A 1 621 ? 3.359 12.659 -18.890 1.00 69.81 621 ILE A C 1
ATOM 4904 O O . ILE A 1 621 ? 4.308 12.010 -18.462 1.00 69.81 621 ILE A O 1
ATOM 4908 N N . TYR A 1 622 ? 3.525 13.557 -19.859 1.00 73.69 622 TYR A N 1
ATOM 4909 C CA . TYR A 1 622 ? 4.807 13.757 -20.542 1.00 73.69 622 TYR A CA 1
ATOM 4910 C C . TYR A 1 622 ? 5.962 14.090 -19.574 1.00 73.69 622 TYR A C 1
ATOM 4912 O O . TYR A 1 622 ? 7.051 13.516 -19.642 1.00 73.69 622 TYR A O 1
ATOM 4920 N N . ALA A 1 623 ? 5.703 14.945 -18.578 1.00 70.94 623 ALA A N 1
ATOM 4921 C CA . ALA A 1 623 ? 6.671 15.270 -17.525 1.00 70.94 623 ALA A CA 1
ATOM 4922 C C . ALA A 1 623 ? 7.057 14.055 -16.657 1.00 70.94 623 ALA A C 1
ATOM 4924 O O . ALA A 1 623 ? 8.144 14.018 -16.076 1.00 70.94 623 ALA A O 1
ATOM 4925 N N . VAL A 1 624 ? 6.185 13.046 -16.576 1.00 75.31 624 VAL A N 1
ATOM 4926 C CA . VAL A 1 624 ? 6.476 11.789 -15.881 1.00 75.31 624 VAL A CA 1
ATOM 4927 C C . VAL A 1 624 ? 7.539 11.000 -16.638 1.00 75.31 624 VAL A C 1
ATOM 4929 O O . VAL A 1 624 ? 8.429 10.441 -15.998 1.00 75.31 624 VAL A O 1
ATOM 4932 N N . PHE A 1 625 ? 7.509 10.996 -17.974 1.00 81.19 625 PHE A N 1
ATOM 4933 C CA . PHE A 1 625 ? 8.529 10.324 -18.786 1.00 81.19 625 PHE A CA 1
ATOM 4934 C C . PHE A 1 625 ? 9.900 10.934 -18.518 1.00 81.19 625 PHE A C 1
ATOM 4936 O O . PHE A 1 625 ? 10.856 10.212 -18.233 1.00 81.19 625 PHE A O 1
ATOM 4943 N N . VAL A 1 626 ? 9.974 12.269 -18.539 1.00 78.19 626 VAL A N 1
ATOM 4944 C CA . VAL A 1 626 ? 11.199 13.036 -18.267 1.00 78.19 626 VAL A CA 1
ATOM 4945 C C . VAL A 1 626 ? 11.731 12.693 -16.879 1.00 78.19 626 VAL A C 1
ATOM 4947 O O . VAL A 1 626 ? 12.892 12.320 -16.726 1.00 78.19 626 VAL A O 1
ATOM 4950 N N . LYS A 1 627 ? 10.846 12.700 -15.876 1.00 79.00 627 LYS A N 1
ATOM 4951 C CA . LYS A 1 627 ? 11.204 12.340 -14.507 1.00 79.00 627 LYS A CA 1
ATOM 4952 C C . LYS A 1 627 ? 11.743 10.916 -14.421 1.00 79.00 627 LYS A C 1
ATOM 4954 O O . LYS A 1 627 ? 12.851 10.728 -13.936 1.00 79.00 627 LYS A O 1
ATOM 4959 N N . LEU A 1 628 ? 11.004 9.909 -14.877 1.00 80.50 628 LEU A N 1
ATOM 4960 C CA . LEU A 1 628 ? 11.391 8.503 -14.694 1.00 80.50 628 LEU A CA 1
ATOM 4961 C C . LEU A 1 628 ? 12.571 8.047 -15.566 1.00 80.50 628 LEU A C 1
ATOM 4963 O O . LEU A 1 628 ? 13.138 6.986 -15.310 1.00 80.50 628 LEU A O 1
ATOM 4967 N N . THR A 1 629 ? 12.963 8.850 -16.553 1.00 84.75 629 THR A N 1
ATOM 4968 C CA . THR A 1 629 ? 14.185 8.648 -17.350 1.00 84.75 629 THR A CA 1
ATOM 4969 C C . THR A 1 629 ? 15.381 9.451 -16.838 1.00 84.75 629 THR A C 1
ATOM 4971 O O . THR A 1 629 ? 16.436 9.439 -17.462 1.00 84.75 629 THR A O 1
ATOM 4974 N N . ASP A 1 630 ? 15.237 10.113 -15.687 1.00 84.69 630 ASP A N 1
ATOM 4975 C CA . ASP A 1 630 ? 16.257 10.935 -15.028 1.00 84.69 630 ASP A CA 1
ATOM 4976 C C . ASP A 1 630 ? 16.704 12.165 -15.836 1.00 84.69 630 ASP A C 1
ATOM 4978 O O . ASP A 1 630 ? 17.761 12.723 -15.553 1.00 84.69 630 ASP A O 1
ATOM 4982 N N . ARG A 1 631 ? 15.907 12.616 -16.813 1.00 80.62 631 ARG A N 1
ATOM 4983 C CA . ARG A 1 631 ? 16.187 13.825 -17.601 1.00 80.62 631 ARG A CA 1
ATOM 4984 C C . ARG A 1 631 ? 15.731 15.091 -16.870 1.00 80.62 631 ARG A C 1
ATOM 4986 O O . ARG A 1 631 ? 14.788 15.048 -16.074 1.00 80.62 631 ARG A O 1
ATOM 4993 N N . LYS A 1 632 ? 16.377 16.227 -17.145 1.00 73.19 632 LYS A N 1
ATOM 4994 C CA . LYS A 1 632 ? 15.960 17.530 -16.613 1.00 73.19 632 LYS A CA 1
ATOM 4995 C C . LYS A 1 632 ? 14.746 18.069 -17.391 1.00 73.19 632 LYS A C 1
ATOM 4997 O O . LYS A 1 632 ? 14.699 17.951 -18.616 1.00 73.19 632 LYS A O 1
ATOM 5002 N N . PRO A 1 633 ? 13.750 18.672 -16.712 1.00 61.47 633 PRO A N 1
ATOM 5003 C CA . PRO A 1 633 ? 12.583 19.261 -17.373 1.00 61.47 633 PRO A CA 1
ATOM 5004 C C . PRO A 1 633 ? 12.908 20.412 -18.329 1.00 61.47 633 PRO A C 1
ATOM 5006 O O . PRO A 1 633 ? 12.136 20.645 -19.257 1.00 61.47 633 PRO A O 1
ATOM 5009 N N . GLU A 1 634 ? 14.015 21.128 -18.108 1.00 59.06 634 GLU A N 1
ATOM 5010 C CA . GLU A 1 634 ? 14.401 22.305 -18.900 1.00 59.06 634 GLU A CA 1
ATOM 5011 C C . GLU A 1 634 ? 14.603 21.991 -20.390 1.00 59.06 634 GLU A C 1
ATOM 5013 O O . GLU A 1 634 ? 14.255 22.820 -21.230 1.00 59.06 634 GLU A O 1
ATOM 5018 N N . ASP A 1 635 ? 15.056 20.779 -20.717 1.00 53.88 635 ASP A N 1
ATOM 5019 C CA . ASP A 1 635 ? 15.265 20.318 -22.096 1.00 53.88 635 ASP A CA 1
ATOM 5020 C C . ASP A 1 635 ? 13.959 20.097 -22.876 1.00 53.88 635 ASP A C 1
ATOM 5022 O O . ASP A 1 635 ? 13.963 20.081 -24.106 1.00 53.88 635 ASP A O 1
ATOM 5026 N N . TYR A 1 636 ? 12.830 19.922 -22.179 1.00 53.88 636 TYR A N 1
ATOM 5027 C CA . TYR A 1 636 ? 11.560 19.509 -22.790 1.00 53.88 636 TYR A CA 1
ATOM 5028 C C . TYR A 1 636 ? 10.379 20.440 -22.469 1.00 53.88 636 TYR A C 1
ATOM 5030 O O . TYR A 1 636 ? 9.253 20.190 -22.906 1.00 53.88 636 TYR A O 1
ATOM 5038 N N . ALA A 1 637 ? 10.606 21.510 -21.702 1.00 44.78 637 ALA A N 1
ATOM 5039 C CA . ALA A 1 637 ? 9.586 22.479 -21.315 1.00 44.78 637 ALA A CA 1
ATOM 5040 C C . ALA A 1 637 ? 9.838 23.846 -21.969 1.00 44.78 637 ALA A C 1
ATOM 5042 O O . ALA A 1 637 ? 10.575 24.686 -21.452 1.00 44.78 637 ALA A O 1
ATOM 5043 N N . ALA A 1 638 ? 9.136 24.138 -23.066 1.00 42.09 638 ALA A N 1
ATOM 5044 C CA . ALA A 1 638 ? 8.997 25.516 -23.518 1.00 42.09 638 ALA A CA 1
ATOM 5045 C C . ALA A 1 638 ? 8.043 26.252 -22.561 1.00 42.09 638 ALA A C 1
ATOM 5047 O O . ALA A 1 638 ? 6.829 26.046 -22.577 1.00 42.09 638 ALA A O 1
ATOM 5048 N N . THR A 1 639 ? 8.562 27.139 -21.708 1.00 41.66 639 THR A N 1
ATOM 5049 C CA . THR A 1 639 ? 7.673 28.003 -20.915 1.00 41.66 639 THR A CA 1
ATOM 5050 C C . THR A 1 639 ? 7.062 29.061 -21.832 1.00 41.66 639 THR A C 1
ATOM 5052 O O . THR A 1 639 ? 7.715 30.045 -22.198 1.00 41.66 639 THR A O 1
ATOM 5055 N N . ILE A 1 640 ? 5.803 28.850 -22.217 1.00 40.59 640 ILE A N 1
ATOM 5056 C CA . ILE A 1 640 ? 5.023 29.783 -23.026 1.00 40.59 640 ILE A CA 1
ATOM 5057 C C . ILE A 1 640 ? 4.184 30.661 -22.094 1.00 40.59 640 ILE A C 1
ATOM 5059 O O . ILE A 1 640 ? 3.330 30.195 -21.346 1.00 40.59 640 ILE A O 1
ATOM 5063 N N . VAL A 1 641 ? 4.417 31.966 -22.150 1.00 41.16 641 VAL A N 1
ATOM 5064 C CA . VAL A 1 641 ? 3.657 32.973 -21.410 1.00 41.16 641 VAL A CA 1
ATOM 5065 C C . VAL A 1 641 ? 2.681 33.633 -22.376 1.00 41.16 641 VAL A C 1
ATOM 5067 O O . VAL A 1 641 ? 3.086 34.187 -23.397 1.00 41.16 641 VAL A O 1
ATOM 5070 N N . LYS A 1 642 ? 1.380 33.587 -22.076 1.00 40.94 642 LYS A N 1
ATOM 5071 C CA . LYS A 1 642 ? 0.355 34.205 -22.931 1.00 40.94 642 LYS A CA 1
ATOM 5072 C C . LYS A 1 642 ? 0.078 35.646 -22.500 1.00 40.94 642 LYS A C 1
ATOM 5074 O O . LYS A 1 642 ? -0.078 35.931 -21.313 1.00 40.94 642 LYS A O 1
ATOM 5079 N N . ASP A 1 643 ? -0.006 36.564 -23.464 1.00 45.84 643 ASP A N 1
ATOM 5080 C CA . ASP A 1 643 ? -0.427 37.944 -23.196 1.00 45.84 643 ASP A CA 1
ATOM 5081 C C . ASP A 1 643 ? -1.942 38.047 -22.910 1.00 45.84 643 ASP A C 1
ATOM 5083 O O . ASP A 1 643 ? -2.692 37.076 -23.004 1.00 45.84 643 ASP A O 1
ATOM 5087 N N . GLN A 1 644 ? -2.432 39.247 -22.578 1.00 38.09 644 GLN A N 1
ATOM 5088 C CA . GLN A 1 644 ? -3.854 39.478 -22.268 1.00 38.09 644 GLN A CA 1
ATOM 5089 C C . GLN A 1 644 ? -4.826 39.189 -23.423 1.00 38.09 644 GLN A C 1
ATOM 5091 O O . GLN A 1 644 ? -6.034 39.124 -23.195 1.00 38.09 644 GLN A O 1
ATOM 5096 N N . ARG A 1 645 ? -4.328 39.044 -24.653 1.00 40.44 645 ARG A N 1
ATOM 5097 C CA . ARG A 1 645 ? -5.115 38.673 -25.835 1.00 40.44 645 ARG A CA 1
ATOM 5098 C C . ARG A 1 645 ? -5.020 37.174 -26.136 1.00 40.44 645 ARG A C 1
ATOM 5100 O O . ARG A 1 645 ? -5.652 36.716 -27.081 1.00 40.44 645 ARG A O 1
ATOM 5107 N N . GLY A 1 646 ? -4.282 36.419 -25.319 1.00 37.62 646 GLY A N 1
ATOM 5108 C CA . GLY A 1 646 ? -4.060 34.985 -25.476 1.00 37.62 646 GLY A CA 1
ATOM 5109 C C . GLY A 1 646 ? -2.930 34.637 -26.444 1.00 37.62 646 GLY A C 1
ATOM 5110 O O . GLY A 1 646 ? -2.810 33.470 -26.810 1.00 37.62 646 GLY A O 1
ATOM 5111 N N . THR A 1 647 ? -2.112 35.608 -26.865 1.00 43.91 647 THR A N 1
ATOM 5112 C CA . THR A 1 647 ? -1.001 35.359 -27.793 1.00 43.91 647 THR A CA 1
ATOM 5113 C C . THR A 1 647 ? 0.162 34.712 -27.036 1.00 43.91 647 THR A C 1
ATOM 5115 O O . THR A 1 647 ? 0.587 35.285 -26.031 1.00 43.91 647 THR A O 1
ATOM 5118 N N . PRO A 1 648 ? 0.674 33.548 -27.470 1.00 42.75 648 PRO A N 1
ATOM 5119 C CA . PRO A 1 648 ? 1.800 32.879 -26.825 1.00 42.75 648 PRO A CA 1
ATOM 5120 C C . PRO A 1 648 ? 3.123 33.604 -27.105 1.00 42.75 648 PRO A C 1
ATOM 5122 O O . PRO A 1 648 ? 3.408 33.948 -28.250 1.00 42.75 648 PRO A O 1
ATOM 5125 N N . HIS A 1 649 ? 3.935 33.801 -26.066 1.00 44.97 649 HIS A N 1
ATOM 5126 C CA . HIS A 1 649 ? 5.292 34.349 -26.139 1.00 44.97 649 HIS A CA 1
ATOM 5127 C C . HIS A 1 649 ? 6.253 33.462 -25.346 1.00 44.97 649 HIS A C 1
ATOM 5129 O O . HIS A 1 649 ? 5.904 32.972 -24.274 1.00 44.97 649 HIS A O 1
ATOM 5135 N N . THR A 1 650 ? 7.483 33.284 -25.815 1.00 46.41 650 THR A N 1
ATOM 5136 C CA . THR A 1 650 ? 8.540 32.666 -25.000 1.00 46.41 650 THR A CA 1
ATOM 5137 C C . THR A 1 650 ? 9.048 33.648 -23.936 1.00 46.41 650 THR A C 1
ATOM 5139 O O . THR A 1 650 ? 8.933 34.870 -24.084 1.00 46.41 650 THR A O 1
ATOM 5142 N N . ILE A 1 651 ? 9.655 33.144 -22.854 1.00 45.72 651 ILE A N 1
ATOM 5143 C CA . ILE A 1 651 ? 10.261 33.998 -21.811 1.00 45.72 651 ILE A CA 1
ATOM 5144 C C . ILE A 1 651 ? 11.286 34.980 -22.411 1.00 45.72 651 ILE A C 1
ATOM 5146 O O . ILE A 1 651 ? 11.344 36.145 -22.007 1.00 45.72 651 ILE A O 1
ATOM 5150 N N . GLU A 1 652 ? 12.065 34.554 -23.407 1.00 46.84 652 GLU A N 1
ATOM 5151 C CA . GLU A 1 652 ? 13.018 35.423 -24.107 1.00 46.84 652 GLU A CA 1
ATOM 5152 C C . GLU A 1 652 ? 12.337 36.514 -24.936 1.00 46.84 652 GLU A C 1
ATOM 5154 O O . GLU A 1 652 ? 12.780 37.666 -24.910 1.00 46.84 652 GLU A O 1
ATOM 5159 N N . GLN A 1 653 ? 11.220 36.202 -25.601 1.00 49.84 653 GLN A N 1
ATOM 5160 C CA . GLN A 1 653 ? 10.422 37.198 -26.319 1.00 49.84 653 GLN A CA 1
ATOM 5161 C C . GLN A 1 653 ? 9.883 38.264 -25.360 1.00 49.84 653 GLN A C 1
ATOM 5163 O O . GLN A 1 653 ? 10.009 39.455 -25.646 1.00 49.84 653 GLN A O 1
ATOM 5168 N N . ILE A 1 654 ? 9.402 37.880 -24.174 1.00 49.50 654 ILE A N 1
ATOM 5169 C CA . ILE A 1 654 ? 8.966 38.839 -23.147 1.00 49.50 654 ILE A CA 1
ATOM 5170 C C . ILE A 1 654 ? 10.130 39.691 -22.628 1.00 49.50 654 ILE A C 1
ATOM 5172 O O . ILE A 1 654 ? 9.990 40.913 -22.526 1.00 49.50 654 ILE A O 1
ATOM 5176 N N . ARG A 1 655 ? 11.300 39.096 -22.360 1.00 47.16 655 ARG A N 1
ATOM 5177 C CA . ARG A 1 655 ? 12.501 39.854 -21.952 1.00 47.16 655 ARG A CA 1
ATOM 5178 C C . ARG A 1 655 ? 12.955 40.839 -23.033 1.00 47.16 655 ARG A C 1
ATOM 5180 O O . ARG A 1 655 ? 13.395 41.942 -22.707 1.00 47.16 655 ARG A O 1
ATOM 5187 N N . SER A 1 656 ? 12.823 40.476 -24.309 1.00 49.19 656 SER A N 1
ATOM 5188 C CA . SER A 1 656 ? 13.153 41.354 -25.438 1.00 49.19 656 SER A CA 1
ATOM 5189 C C . SER A 1 656 ? 12.151 42.508 -25.596 1.00 49.19 656 SER A C 1
ATOM 5191 O O . SER A 1 656 ? 12.555 43.652 -25.803 1.00 49.19 656 SER A O 1
ATOM 5193 N N . LEU A 1 657 ? 10.855 42.247 -25.390 1.00 46.59 657 LEU A N 1
ATOM 5194 C CA . LEU A 1 657 ? 9.789 43.251 -25.431 1.00 46.59 657 LEU A CA 1
ATOM 5195 C C . LEU A 1 657 ? 9.883 44.242 -24.262 1.00 46.59 657 LEU A C 1
ATOM 5197 O O . LEU A 1 657 ? 9.629 45.432 -24.449 1.00 46.59 657 LEU A O 1
ATOM 5201 N N . ALA A 1 658 ? 10.299 43.774 -23.080 1.00 45.41 658 ALA A N 1
ATOM 5202 C CA . ALA A 1 658 ? 10.547 44.616 -21.910 1.00 45.41 658 ALA A CA 1
ATOM 5203 C C . ALA A 1 658 ? 11.750 45.556 -22.106 1.00 45.41 658 ALA A C 1
ATOM 5205 O O . ALA A 1 658 ? 11.715 46.699 -21.655 1.00 45.41 658 ALA A O 1
ATOM 5206 N N . LYS A 1 659 ? 12.787 45.118 -22.835 1.00 41.78 659 LYS A N 1
ATOM 5207 C CA . LYS A 1 659 ? 13.943 45.960 -23.198 1.00 41.78 659 LYS A CA 1
ATOM 5208 C C . LYS A 1 659 ? 13.633 46.999 -24.284 1.00 41.78 659 LYS A C 1
ATOM 5210 O O . LYS A 1 659 ? 14.361 47.977 -24.401 1.00 41.78 659 LYS A O 1
ATOM 5215 N N . ALA A 1 660 ? 12.570 46.814 -25.069 1.00 37.69 660 ALA A N 1
ATOM 5216 C CA . ALA A 1 660 ? 12.259 47.651 -26.231 1.00 37.69 660 ALA A CA 1
ATOM 5217 C C . ALA A 1 660 ? 11.357 48.873 -25.941 1.00 37.69 660 ALA A C 1
ATOM 5219 O O . ALA A 1 660 ? 11.027 49.614 -26.870 1.00 37.69 660 ALA A O 1
ATOM 5220 N N . LYS A 1 661 ? 10.934 49.122 -24.689 1.00 35.00 661 LYS A N 1
ATOM 5221 C CA . LYS A 1 661 ? 10.080 50.277 -24.341 1.00 35.00 661 LYS A CA 1
ATOM 5222 C C . LYS A 1 661 ? 10.618 51.103 -23.174 1.00 35.00 661 LYS A C 1
ATOM 5224 O O . LYS A 1 661 ? 10.409 50.796 -22.008 1.00 35.00 661 LYS A O 1
ATOM 5229 N N . ASP A 1 662 ? 11.180 52.248 -23.535 1.00 33.56 662 ASP A N 1
ATOM 5230 C CA . ASP A 1 662 ? 11.835 53.246 -22.684 1.00 33.56 662 ASP A CA 1
ATOM 5231 C C . ASP A 1 662 ? 10.894 54.124 -21.826 1.00 33.56 662 ASP A C 1
ATOM 5233 O O . ASP A 1 662 ? 11.179 55.289 -21.557 1.00 33.56 662 ASP A O 1
ATOM 5237 N N . ARG A 1 663 ? 9.720 53.628 -21.414 1.00 30.89 663 ARG A N 1
ATOM 5238 C CA . ARG A 1 663 ? 8.799 54.398 -20.554 1.00 30.89 663 ARG A CA 1
ATOM 5239 C C . ARG A 1 663 ? 7.903 53.489 -19.731 1.00 30.89 663 ARG A C 1
ATOM 5241 O O . ARG A 1 663 ? 6.752 53.354 -20.097 1.00 30.89 663 ARG A O 1
ATOM 5248 N N . TYR A 1 664 ? 8.408 52.905 -18.651 1.00 25.33 664 TYR A N 1
ATOM 5249 C CA . TYR A 1 664 ? 7.698 52.755 -17.372 1.00 25.33 664 TYR A CA 1
ATOM 5250 C C . TYR A 1 664 ? 8.733 52.347 -16.322 1.00 25.33 664 TYR A C 1
ATOM 5252 O O . TYR A 1 664 ? 9.339 51.283 -16.402 1.00 25.33 664 TYR A O 1
ATOM 5260 N N . THR A 1 665 ? 8.958 53.224 -15.350 1.00 24.77 665 THR A N 1
ATOM 5261 C CA . THR A 1 665 ? 9.782 52.969 -14.171 1.00 24.77 665 THR A CA 1
ATOM 5262 C C . THR A 1 665 ? 9.157 51.815 -13.383 1.00 24.77 665 THR A C 1
ATOM 5264 O O . THR A 1 665 ? 8.130 51.994 -12.731 1.00 24.77 665 THR A O 1
ATOM 5267 N N . LEU A 1 666 ? 9.744 50.619 -13.468 1.00 23.55 666 LEU A N 1
ATOM 5268 C CA . LEU A 1 666 ? 9.422 49.493 -12.592 1.00 23.55 666 LEU A CA 1
ATOM 5269 C C . LEU A 1 666 ? 9.992 49.804 -11.203 1.00 23.55 666 LEU A C 1
ATOM 5271 O O . LEU A 1 666 ? 11.186 49.669 -10.949 1.00 23.55 666 LEU A O 1
ATOM 5275 N N . LEU A 1 667 ? 9.127 50.299 -10.319 1.00 21.92 667 LEU A N 1
ATOM 5276 C CA . LEU A 1 667 ? 9.420 50.460 -8.901 1.00 21.92 667 LEU A CA 1
ATOM 5277 C C . LEU A 1 667 ? 9.535 49.075 -8.248 1.00 21.92 667 LEU A C 1
ATOM 5279 O O . LEU A 1 667 ? 8.528 48.442 -7.960 1.00 21.92 667 LEU A O 1
ATOM 5283 N N . GLY A 1 668 ? 10.781 48.662 -8.011 1.00 22.27 668 GLY A N 1
ATOM 5284 C CA . GLY A 1 668 ? 11.215 47.906 -6.833 1.00 22.27 668 GLY A CA 1
ATOM 5285 C C . GLY A 1 668 ? 10.788 46.440 -6.716 1.00 22.27 668 GLY A C 1
ATOM 5286 O O . GLY A 1 668 ? 9.798 46.142 -6.064 1.00 22.27 668 GLY A O 1
ATOM 5287 N N . TYR A 1 669 ? 11.639 45.526 -7.184 1.00 24.14 669 TYR A N 1
ATOM 5288 C CA . TYR A 1 669 ? 12.567 44.834 -6.277 1.00 24.14 669 TYR A CA 1
ATOM 5289 C C . TYR A 1 669 ? 13.760 44.316 -7.090 1.00 24.14 669 TYR A C 1
ATOM 5291 O O . TYR A 1 669 ? 13.638 43.436 -7.936 1.00 24.14 669 TYR A O 1
ATOM 5299 N N . THR A 1 670 ? 14.911 44.940 -6.867 1.00 27.42 670 THR A N 1
ATOM 5300 C CA . THR A 1 670 ? 16.229 44.382 -7.155 1.00 27.42 670 THR A CA 1
ATOM 5301 C C . THR A 1 670 ? 16.747 43.835 -5.838 1.00 27.42 670 THR A C 1
ATOM 5303 O O . THR A 1 670 ? 17.047 44.628 -4.947 1.00 27.42 670 THR A O 1
ATOM 5306 N N . ASP A 1 671 ? 16.876 42.519 -5.740 1.00 24.72 671 ASP A N 1
ATOM 5307 C CA . ASP A 1 671 ? 17.975 41.931 -4.985 1.00 24.72 671 ASP A CA 1
ATOM 5308 C C . ASP A 1 671 ? 18.692 40.930 -5.898 1.00 24.72 671 ASP A C 1
ATOM 5310 O O . ASP A 1 671 ? 18.092 40.360 -6.811 1.00 24.72 671 ASP A O 1
ATOM 5314 N N . GLY A 1 672 ? 20.014 40.890 -5.779 1.00 25.08 672 GLY A N 1
ATOM 5315 C CA . GLY A 1 672 ? 20.926 40.394 -6.807 1.00 25.08 672 GLY A CA 1
ATOM 5316 C C . GLY A 1 672 ? 20.812 38.901 -7.128 1.00 25.08 672 GLY A C 1
ATOM 5317 O O . GLY A 1 672 ? 20.521 38.085 -6.269 1.00 25.08 672 GLY A O 1
ATOM 5318 N N . ASN A 1 673 ? 21.135 38.562 -8.382 1.00 28.58 673 ASN A N 1
ATOM 5319 C CA . ASN A 1 673 ? 21.537 37.233 -8.856 1.00 28.58 673 ASN A CA 1
ATOM 5320 C C . ASN A 1 673 ? 20.787 36.029 -8.263 1.00 28.58 673 ASN A C 1
ATOM 5322 O O . ASN A 1 673 ? 21.391 35.193 -7.602 1.00 28.58 673 ASN A O 1
ATOM 5326 N N . THR A 1 674 ? 19.498 35.890 -8.555 1.00 22.39 674 THR A N 1
ATOM 5327 C CA . THR A 1 674 ? 18.811 34.589 -8.666 1.00 22.39 674 THR A CA 1
ATOM 5328 C C . THR A 1 674 ? 17.419 34.849 -9.227 1.00 22.39 674 THR A C 1
ATOM 5330 O O . THR A 1 674 ? 16.663 35.660 -8.705 1.00 22.39 674 THR A O 1
ATOM 5333 N N . ILE A 1 675 ? 17.079 34.211 -10.345 1.00 23.77 675 ILE A N 1
ATOM 5334 C CA . ILE A 1 675 ? 15.673 34.045 -10.712 1.00 23.77 675 ILE A CA 1
ATOM 5335 C C . ILE A 1 675 ? 15.245 32.821 -9.915 1.00 23.77 675 ILE A C 1
ATOM 5337 O O . ILE A 1 675 ? 15.624 31.710 -10.274 1.00 23.77 675 ILE A O 1
ATOM 5341 N N . GLU A 1 676 ? 14.555 33.028 -8.796 1.00 20.78 676 GLU A N 1
ATOM 5342 C CA . GLU A 1 676 ? 13.953 31.929 -8.043 1.00 20.78 676 GLU A CA 1
ATOM 5343 C C . GLU A 1 676 ? 12.928 31.225 -8.942 1.00 20.78 676 GLU A C 1
ATOM 5345 O O . GLU A 1 676 ? 11.874 31.767 -9.286 1.00 20.78 676 GLU A O 1
ATOM 5350 N N . TYR A 1 677 ? 13.272 30.009 -9.362 1.00 24.75 677 TYR A N 1
ATOM 5351 C CA . TYR A 1 677 ? 12.338 29.060 -9.943 1.00 24.75 677 TYR A CA 1
ATOM 5352 C C . TYR A 1 677 ? 11.471 28.507 -8.813 1.00 24.75 677 TYR A C 1
ATOM 5354 O O . TYR A 1 677 ? 11.809 27.507 -8.187 1.00 24.75 677 TYR A O 1
ATOM 5362 N N . HIS A 1 678 ? 10.322 29.128 -8.561 1.00 23.33 678 HIS A N 1
ATOM 5363 C CA . HIS A 1 678 ? 9.243 28.399 -7.908 1.00 23.33 678 HIS A CA 1
ATOM 5364 C C . HIS A 1 678 ? 8.681 27.400 -8.921 1.00 23.33 678 HIS A C 1
ATOM 5366 O O . HIS A 1 678 ? 7.941 27.762 -9.838 1.00 23.33 678 HIS A O 1
ATOM 5372 N N . SER A 1 679 ? 9.076 26.135 -8.785 1.00 26.69 679 SER A N 1
ATOM 5373 C CA . SER A 1 679 ? 8.447 25.022 -9.481 1.00 26.69 679 SER A CA 1
ATOM 5374 C C . SER A 1 679 ? 6.970 24.971 -9.074 1.00 26.69 679 SER A C 1
ATOM 5376 O O . SER A 1 679 ? 6.597 24.556 -7.980 1.00 26.69 679 SER A O 1
ATOM 5378 N N . MET A 1 680 ? 6.098 25.448 -9.962 1.00 26.19 680 MET A N 1
ATOM 5379 C CA . MET A 1 680 ? 4.642 25.399 -9.810 1.00 26.19 680 MET A CA 1
ATOM 5380 C C . MET A 1 680 ? 4.112 23.971 -10.004 1.00 26.19 680 MET A C 1
ATOM 5382 O O . MET A 1 680 ? 3.344 23.703 -10.924 1.00 26.19 680 MET A O 1
ATOM 5386 N N . TRP A 1 681 ? 4.527 23.048 -9.141 1.00 28.33 681 TRP A N 1
ATOM 5387 C CA . TRP A 1 681 ? 3.880 21.741 -8.997 1.00 28.33 681 TRP A CA 1
ATOM 5388 C C . TRP A 1 681 ? 2.924 21.685 -7.794 1.00 28.33 681 TRP A C 1
ATOM 5390 O O . TRP A 1 681 ? 2.114 20.769 -7.712 1.00 28.33 681 TRP A O 1
ATOM 5400 N N . GLU A 1 682 ? 2.934 22.688 -6.907 1.00 25.84 682 GLU A N 1
ATOM 5401 C CA . GLU A 1 682 ? 1.998 22.771 -5.768 1.00 25.84 682 GLU A CA 1
ATOM 5402 C C . GLU A 1 682 ? 0.762 23.653 -6.016 1.00 25.84 682 GLU A C 1
ATOM 5404 O O . GLU A 1 682 ? -0.234 23.526 -5.307 1.00 25.84 682 GLU A O 1
ATOM 5409 N N . GLU A 1 683 ? 0.762 24.506 -7.045 1.00 28.52 683 GLU A N 1
ATOM 5410 C CA . GLU A 1 683 ? -0.345 25.442 -7.318 1.00 28.52 683 GLU A CA 1
ATOM 5411 C C . GLU A 1 683 ? -1.189 25.088 -8.552 1.00 28.52 683 GLU A C 1
ATOM 5413 O O . GLU A 1 683 ? -1.985 25.904 -9.011 1.00 28.52 683 GLU A O 1
ATOM 5418 N N . GLN A 1 684 ? -1.105 23.868 -9.090 1.00 26.06 684 GLN A N 1
ATOM 5419 C CA . GLN A 1 684 ? -1.932 23.511 -10.254 1.00 26.06 684 GLN A CA 1
ATOM 5420 C C . GLN A 1 684 ? -3.441 23.387 -9.963 1.00 26.06 684 GLN A C 1
ATOM 5422 O O . GLN A 1 684 ? -4.225 23.326 -10.907 1.00 26.06 684 GLN A O 1
ATOM 5427 N N . ASN A 1 685 ? -3.873 23.476 -8.699 1.00 27.23 685 ASN A N 1
ATOM 5428 C CA . ASN A 1 685 ? -5.298 23.507 -8.336 1.00 27.23 685 ASN A CA 1
ATOM 5429 C C . ASN A 1 685 ? -5.827 24.882 -7.896 1.00 27.23 685 ASN A C 1
ATOM 5431 O O . ASN A 1 685 ? -6.990 24.996 -7.512 1.00 27.23 685 ASN A O 1
ATOM 5435 N N . ASN A 1 686 ? -5.041 25.954 -8.030 1.00 25.30 686 ASN A N 1
ATOM 5436 C CA . ASN A 1 686 ? -5.568 27.315 -7.984 1.00 25.30 686 ASN A CA 1
ATOM 5437 C C . ASN A 1 686 ? -4.969 28.122 -9.131 1.00 25.30 686 ASN A C 1
ATOM 5439 O O . ASN A 1 686 ? -3.777 28.402 -9.142 1.00 25.30 686 ASN A O 1
ATOM 5443 N N . MET A 1 687 ? -5.804 28.587 -10.065 1.00 27.81 687 MET A N 1
ATOM 5444 C CA . MET A 1 687 ? -5.423 29.721 -10.909 1.00 27.81 687 MET A CA 1
ATOM 5445 C C . MET A 1 687 ? -5.226 30.952 -10.012 1.00 27.81 687 MET A C 1
ATOM 5447 O O . MET A 1 687 ? -6.143 31.758 -9.833 1.00 27.81 687 MET A O 1
ATOM 5451 N N . ASN A 1 688 ? -4.041 31.088 -9.421 1.00 26.75 688 ASN A N 1
ATOM 5452 C CA . ASN A 1 688 ? -3.661 32.246 -8.639 1.00 26.75 688 ASN A CA 1
ATOM 5453 C C . ASN A 1 688 ? -3.221 33.355 -9.596 1.00 26.75 688 ASN A C 1
ATOM 5455 O O . ASN A 1 688 ? -2.165 33.331 -10.222 1.00 26.75 688 ASN A O 1
ATOM 5459 N N . TYR A 1 689 ? -4.090 34.353 -9.729 1.00 29.89 689 TYR A N 1
ATOM 5460 C CA . TYR A 1 689 ? -3.791 35.599 -10.414 1.00 29.89 689 TYR A CA 1
ATOM 5461 C C . TYR A 1 689 ? -2.781 36.396 -9.579 1.00 29.89 689 TYR A C 1
ATOM 5463 O O . TYR A 1 689 ? -3.154 36.950 -8.544 1.00 29.89 689 TYR A O 1
ATOM 5471 N N . GLN A 1 690 ? -1.540 36.555 -10.038 1.00 29.77 690 GLN A N 1
ATOM 5472 C CA . GLN A 1 690 ? -0.705 37.647 -9.530 1.00 29.77 690 GLN A CA 1
ATOM 5473 C C . GLN A 1 690 ? -1.135 38.962 -10.192 1.00 29.77 690 GLN A C 1
ATOM 5475 O O . GLN A 1 690 ? -1.046 39.145 -11.409 1.00 29.77 690 GLN A O 1
ATOM 5480 N N . TYR A 1 691 ? -1.655 39.884 -9.380 1.00 25.25 691 TYR A N 1
ATOM 5481 C CA . TYR A 1 691 ? -2.045 41.221 -9.816 1.00 25.25 691 TYR A CA 1
ATOM 5482 C C . TYR A 1 691 ? -0.832 42.154 -9.760 1.00 25.25 691 TYR A C 1
ATOM 5484 O O . TYR A 1 691 ? -0.390 42.532 -8.680 1.00 25.25 691 TYR A O 1
ATOM 5492 N N . ILE A 1 692 ? -0.311 42.551 -10.925 1.00 31.28 692 ILE A N 1
ATOM 5493 C CA . ILE A 1 692 ? 0.934 43.339 -11.056 1.00 31.28 692 ILE A CA 1
ATOM 5494 C C . ILE A 1 692 ? 0.637 44.828 -11.340 1.00 31.28 692 ILE A C 1
ATOM 5496 O O . ILE A 1 692 ? 1.452 45.562 -11.889 1.00 31.28 692 ILE A O 1
ATOM 5500 N N . GLY A 1 693 ? -0.562 45.295 -10.975 1.00 28.08 693 GLY A N 1
ATOM 5501 C CA . GLY A 1 693 ? -1.013 46.672 -11.191 1.00 28.08 693 GLY A CA 1
ATOM 5502 C C . GLY A 1 693 ? -1.945 46.851 -12.401 1.00 28.08 693 GLY A C 1
ATOM 5503 O O . GLY A 1 693 ? -2.288 45.892 -13.098 1.00 28.08 693 GLY A O 1
ATOM 5504 N N . PRO A 1 694 ? -2.434 48.083 -12.635 1.00 22.23 694 PRO A N 1
ATOM 5505 C CA . PRO A 1 694 ? -3.483 48.341 -13.612 1.00 22.23 694 PRO A CA 1
ATOM 5506 C C . PRO A 1 694 ? -2.933 48.198 -15.037 1.00 22.23 694 PRO A C 1
ATOM 5508 O O . PRO A 1 694 ? -2.207 49.059 -15.524 1.00 22.23 694 PRO A O 1
ATOM 5511 N N . GLY A 1 695 ? -3.297 47.100 -15.704 1.00 30.91 695 GLY A N 1
ATOM 5512 C CA . GLY A 1 695 ? -2.987 46.859 -17.116 1.00 30.91 695 GLY A CA 1
ATOM 5513 C C . GLY A 1 695 ? -2.269 45.546 -17.429 1.00 30.91 695 GLY A C 1
ATOM 5514 O O . GLY A 1 695 ? -2.179 45.219 -18.606 1.00 30.91 695 GLY A O 1
ATOM 5515 N N . PHE A 1 696 ? -1.835 44.751 -16.441 1.00 26.53 696 PHE A N 1
ATOM 5516 C CA . PHE A 1 696 ? -1.156 43.464 -16.676 1.00 26.53 696 PHE A CA 1
ATOM 5517 C C . PHE A 1 696 ? -1.714 42.341 -15.781 1.00 26.53 696 PHE A C 1
ATOM 5519 O O . PHE A 1 696 ? -1.906 42.518 -14.581 1.00 26.53 696 PHE A O 1
ATOM 5526 N N . ARG A 1 697 ? -2.002 41.181 -16.388 1.00 30.50 697 ARG A N 1
ATOM 5527 C CA . ARG A 1 697 ? -2.327 39.904 -15.724 1.00 30.50 697 ARG A CA 1
ATOM 5528 C C . ARG A 1 697 ? -1.490 38.836 -16.424 1.00 30.50 697 ARG A C 1
ATOM 5530 O O . ARG A 1 697 ? -1.587 38.745 -17.647 1.00 30.50 697 ARG A O 1
ATOM 5537 N N . LEU A 1 698 ? -0.666 38.099 -15.683 1.00 30.03 698 LEU A N 1
ATOM 5538 C CA . LEU A 1 698 ? 0.094 36.964 -16.213 1.00 30.03 698 LEU A CA 1
ATOM 5539 C C . LEU A 1 698 ? -0.775 35.706 -16.160 1.00 30.03 698 LEU A C 1
ATOM 5541 O O . LEU A 1 698 ? -1.411 35.435 -15.143 1.00 30.03 698 LEU A O 1
ATOM 5545 N N . TYR A 1 699 ? -0.805 34.967 -17.268 1.00 31.97 699 TYR A N 1
ATOM 5546 C CA . TYR A 1 699 ? -1.398 33.637 -17.356 1.00 31.97 699 TYR A CA 1
ATOM 5547 C C . TYR A 1 699 ? -0.271 32.650 -17.649 1.00 31.97 699 TYR A C 1
ATOM 5549 O O . TYR A 1 699 ? 0.427 32.796 -18.656 1.00 31.97 699 TYR A O 1
ATOM 5557 N N . TYR A 1 700 ? -0.093 31.670 -16.769 1.00 31.91 700 TYR A N 1
ATOM 5558 C CA . TYR A 1 700 ? 0.866 30.590 -16.954 1.00 31.91 700 TYR A CA 1
ATOM 5559 C C . TYR A 1 700 ? 0.154 29.404 -17.600 1.00 31.91 700 TYR A C 1
ATOM 5561 O O . TYR A 1 700 ? -0.877 28.954 -17.104 1.00 31.91 700 TYR A O 1
ATOM 5569 N N . GLU A 1 701 ? 0.678 28.920 -18.721 1.00 30.94 701 GLU A N 1
ATOM 5570 C CA . GLU A 1 701 ? 0.218 27.689 -19.358 1.00 30.94 701 GLU A CA 1
ATOM 5571 C C . GLU A 1 701 ? 1.453 26.979 -19.908 1.00 30.94 701 GLU A C 1
ATOM 5573 O O . GLU A 1 701 ? 2.041 27.411 -20.898 1.00 30.94 701 GLU A O 1
ATOM 5578 N N . THR A 1 702 ? 1.892 25.927 -19.225 1.00 32.81 702 THR A N 1
ATOM 5579 C CA . THR A 1 702 ? 2.994 25.088 -19.694 1.00 32.81 702 THR A CA 1
ATOM 5580 C C . THR A 1 702 ? 2.495 24.304 -20.905 1.00 32.81 702 THR A C 1
ATOM 5582 O O . THR A 1 702 ? 1.538 23.542 -20.786 1.00 32.81 702 THR A O 1
ATOM 5585 N N . GLN A 1 703 ? 3.098 24.510 -22.076 1.00 26.48 703 GLN A N 1
ATOM 5586 C CA . GLN A 1 703 ? 2.865 23.662 -23.244 1.00 26.48 703 GLN A CA 1
ATOM 5587 C C . GLN A 1 703 ? 4.158 22.913 -23.553 1.00 26.48 703 GLN A C 1
ATOM 5589 O O . GLN A 1 703 ? 5.212 23.527 -23.702 1.00 26.48 703 GLN A O 1
ATOM 5594 N N . TYR A 1 704 ? 4.062 21.589 -23.609 1.00 31.02 704 TYR A N 1
ATOM 5595 C CA . TYR A 1 704 ? 5.147 20.708 -24.029 1.00 31.02 704 TYR A CA 1
ATOM 5596 C C . TYR A 1 704 ? 5.216 20.724 -25.563 1.00 31.02 704 TYR A C 1
ATOM 5598 O O . TYR A 1 704 ? 4.169 20.674 -26.216 1.00 31.02 704 TYR A O 1
ATOM 5606 N N . SER A 1 705 ? 6.418 20.904 -26.119 1.00 26.22 705 SER A N 1
ATOM 5607 C CA . SER A 1 705 ? 6.665 21.003 -27.568 1.00 26.22 705 SER A CA 1
ATOM 5608 C C . SER A 1 705 ? 6.857 19.649 -28.220 1.00 26.22 705 SER A C 1
ATOM 5610 O O . SER A 1 705 ? 7.620 18.859 -27.619 1.00 26.22 705 SER A O 1
#

Radius of gyration: 31.25 Å; chains: 1; bounding box: 93×78×83 Å

Sequence (705 aa):
YFIGKNLFNRKVGLIAAALLATTPTWIMDSVVGLADHDPFYMFFALCGFALFVKALKTYKDNQSDIKSSISNNKRALVYAALSGASFAAVMLTWDGFLIFTGMLTIFAGFEMMMDKMRTKDPSGAWLVAFTALATTLILMLPYYLTYHKPYMYYLYMQSFFTFAVFVAGLIFVPTKKWPGVLVVPLGMLAGGAALLVLWISTKIAYFHGTVLAKIGSAVFGNLYYIQKSKVYTTIAEASSVSDISLLVFSFGAVTFFLSLIGICWLAWRLWKEWRKDYVFLLVFGGVSIYLAITSHRFLSTAAPAMAVLASFVLYGLIKKINFGEVKKKFVSMRPNGFWQALRKSTGARQVAGALFIALLIVLPNVWFAVDAGIPGEVENKWVSEEMKARNFTWTRENMSKTFAGHSLGAFGQGYHNGWIPAMTWLATQDTDVRIEERPALISWWDYGFYCANIGDHPTVADPFQEGIPPAGAFLLAQSESEQIAILMTRILERVIKDNKGFNESVRNAMLANGLNDTQIAALQDIMLHPADYREEVLAHPEIFGDYVNESEEAEQEEQQYYHATSWGGLTAPNAMYAMMRVKLSAFLNTEQLASLYHGICGATGFQIRYFGVEQRDITDIYAVFVKLTDRKPEDYAATIVKDQRGTPHTIEQIRSLAKAKDRYTLLGYTDGNTIEYHSMWEEQNNMNYQYIGPGFRLYYETQYS

pLDDT: mean 79.54, std 21.19, range [20.78, 98.56]